Protein AF-A0A7H4GNF4-F1 (afdb_monomer)

Sequence (507 aa):
MTCSEDDFWGYYEFLALELPDNNLSGEVNEELVWLLLKHLPPREQLDLANNDIGGALHHFPILTGNVDLSGNRLAGPLPAFDPDIHPLIDQHLLLARNRFEGAVPESWKELRLRRLDLSDNLLDDGFLHAFHAVSDVDSGKSHLDLGGNRFSGELTSAIFIADLNPNDQGNVGGGLRICFNDFTVADDDVAEWIAGHHAGGPEFEQCLGRERADMTADISGSWFNPDFDGEGVALQLLDTGAPLLYSFSFDRQGRQQWLFEVGHGAPQSFQWERLMETRGDFGQGFRFDGDYPLMRGMTRMRFDRLDNDLLHVERNYYDMAACGPLEYADPDRPPTMPCPPPLYADRLDYDRLTELAGTSCDNQTGYQQYSGAWYNPEQPGEGFVVEVLEDDQALVYWFTYAADGSGYQAWMTGVGRIGHPPPIIGTPPPPPPDTPLEVETLWQPIGATYGPDFDPTDVERIDWGWLGIQFDDADSGHVYFESHLEDFGTGDFPIERLARPKLAECD

Solvent-accessible surface area (backbone atoms only — not comparable to full-atom values): 25469 Å² total; per-residue (Å²): 110,47,63,50,76,70,46,104,83,73,50,72,46,48,32,32,40,70,54,53,75,40,87,50,64,57,60,50,42,73,65,56,44,42,41,50,45,66,73,59,37,26,43,50,28,38,31,49,23,43,24,52,36,22,43,43,54,81,63,51,62,52,66,30,38,31,36,32,52,20,40,26,49,32,27,49,53,59,43,57,62,65,81,89,55,80,62,52,73,61,18,32,44,33,48,22,38,30,44,33,29,50,45,46,36,72,54,38,46,78,38,32,24,33,28,42,30,50,22,39,24,50,32,42,41,39,64,68,23,55,36,33,17,26,26,60,94,84,73,53,66,12,34,41,31,50,23,42,27,52,37,60,50,71,47,47,75,77,55,70,63,30,26,44,11,47,42,75,66,40,49,72,38,18,14,32,41,59,38,30,16,50,59,43,72,70,46,70,71,42,47,52,52,46,25,45,18,21,39,46,37,73,63,50,71,77,39,36,63,49,71,67,28,72,70,52,34,56,67,15,25,31,35,27,34,82,87,44,48,81,37,34,33,44,36,32,32,24,68,88,60,40,36,36,39,39,39,42,43,37,33,85,85,29,45,44,35,57,32,37,40,76,34,49,59,49,69,39,34,38,39,28,93,50,24,36,36,65,30,19,34,54,96,57,14,52,36,64,60,88,94,42,67,43,63,46,76,38,32,31,41,36,40,35,32,47,54,95,52,39,33,38,36,39,43,35,37,36,64,54,75,84,60,49,74,100,58,84,72,51,91,93,43,77,84,79,81,76,70,66,44,27,62,45,52,39,64,46,66,24,40,60,73,47,53,35,18,30,14,39,82,90,33,58,46,102,59,27,72,66,26,26,36,32,27,29,87,90,24,52,78,32,35,35,42,35,39,24,29,55,83,43,34,28,43,37,37,40,44,41,27,32,56,83,68,79,28,45,38,32,52,34,38,32,62,23,33,52,69,58,82,76,85,90,79,93,73,81,83,78,77,74,98,56,56,39,33,45,19,79,51,28,31,31,65,42,64,28,31,43,68,97,74,47,46,46,88,44,49,42,73,40,76,38,27,32,41,35,39,36,47,79,55,86,53,38,31,38,40,39,40,42,39,72,43,79,72,68,35,65,53,72,50,60,32,36,59,74,45,51,51,24,60,44,91,69,136

pLDDT: mean 86.98, std 13.29, range [40.47, 98.62]

Structure (mmCIF, N/CA/C/O backbone):
data_AF-A0A7H4GNF4-F1
#
_entry.id   AF-A0A7H4GNF4-F1
#
loop_
_atom_site.group_PDB
_atom_site.id
_atom_site.type_symbol
_atom_site.label_atom_id
_atom_site.label_alt_id
_atom_site.label_comp_id
_atom_site.label_asym_id
_atom_site.label_entity_id
_atom_site.label_seq_id
_atom_site.pdbx_PDB_ins_code
_atom_site.Cartn_x
_atom_site.Cartn_y
_atom_site.Cartn_z
_atom_site.occupancy
_atom_site.B_iso_or_equiv
_atom_site.auth_seq_id
_atom_site.auth_comp_id
_atom_site.auth_asym_id
_atom_site.auth_atom_id
_atom_site.pdbx_PDB_model_num
ATOM 1 N N . MET A 1 1 ? 11.924 14.467 18.966 1.00 69.69 1 MET A N 1
ATOM 2 C CA . MET A 1 1 ? 11.596 15.093 20.268 1.00 69.69 1 MET A CA 1
ATOM 3 C C . MET A 1 1 ? 11.639 16.596 20.093 1.00 69.69 1 MET A C 1
ATOM 5 O O . MET A 1 1 ? 12.708 17.125 19.804 1.00 69.69 1 MET A O 1
ATOM 9 N N . THR A 1 2 ? 10.497 17.258 20.240 1.00 69.12 2 THR A N 1
ATOM 10 C CA . THR A 1 2 ? 10.380 18.720 20.165 1.00 69.12 2 THR A CA 1
ATOM 11 C C . THR A 1 2 ? 9.770 19.265 21.458 1.00 69.12 2 THR A C 1
ATOM 13 O O . THR A 1 2 ? 8.915 18.626 22.077 1.00 69.12 2 THR A O 1
ATOM 16 N N . CYS A 1 3 ? 10.235 20.441 21.878 1.00 70.94 3 CYS A N 1
ATOM 17 C CA . CYS A 1 3 ? 9.699 21.182 23.019 1.00 70.94 3 CYS A CA 1
ATOM 18 C C . CYS A 1 3 ? 9.365 22.611 22.573 1.00 70.94 3 CYS A C 1
ATOM 20 O O . CYS A 1 3 ? 10.053 23.142 21.698 1.00 70.94 3 CYS A O 1
ATOM 22 N N . SER A 1 4 ? 8.345 23.234 23.166 1.00 67.50 4 SER A N 1
ATOM 23 C CA . SER A 1 4 ? 8.013 24.640 22.895 1.00 67.50 4 SER A CA 1
ATOM 24 C C . SER A 1 4 ? 9.061 25.598 23.481 1.00 67.50 4 SER A C 1
ATOM 26 O O . SER A 1 4 ? 9.772 25.247 24.426 1.00 67.50 4 SER A O 1
ATOM 28 N N . GLU A 1 5 ? 9.134 26.831 22.965 1.00 59.38 5 GLU A N 1
ATOM 29 C CA . GLU A 1 5 ? 9.760 27.935 23.710 1.00 59.38 5 GLU A CA 1
ATOM 30 C C . GLU A 1 5 ? 8.865 28.364 24.892 1.00 59.38 5 GLU A C 1
ATOM 32 O O . GLU A 1 5 ? 7.668 28.068 24.897 1.00 59.38 5 GLU A O 1
ATOM 37 N N . ASP A 1 6 ? 9.473 29.013 25.898 1.00 52.38 6 ASP A N 1
ATOM 38 C CA . ASP A 1 6 ? 8.875 29.424 27.181 1.00 52.38 6 ASP A CA 1
ATOM 39 C C . ASP A 1 6 ? 7.417 29.899 27.042 1.00 52.38 6 ASP A C 1
ATOM 41 O O . ASP A 1 6 ? 7.147 30.946 26.444 1.00 52.38 6 ASP A O 1
ATOM 45 N N . ASP A 1 7 ? 6.476 29.188 27.672 1.00 56.78 7 ASP A N 1
ATOM 46 C CA . ASP A 1 7 ? 5.172 29.787 27.963 1.00 56.78 7 ASP A CA 1
ATOM 47 C C . ASP A 1 7 ? 5.352 30.905 29.015 1.00 56.78 7 ASP A C 1
ATOM 49 O O . ASP A 1 7 ? 6.383 30.989 29.690 1.00 56.78 7 ASP A O 1
ATOM 53 N N . PHE A 1 8 ? 4.344 31.761 29.207 1.00 52.38 8 PHE A N 1
ATOM 54 C CA . PHE A 1 8 ? 4.334 32.924 30.116 1.00 52.38 8 PHE A CA 1
ATOM 55 C C . PHE A 1 8 ? 4.827 32.652 31.560 1.00 52.38 8 PHE A C 1
ATOM 57 O O . PHE A 1 8 ? 5.064 33.601 32.314 1.00 52.38 8 PHE A O 1
ATOM 64 N N . TRP A 1 9 ? 4.982 31.382 31.953 1.00 58.09 9 TRP A N 1
ATOM 65 C CA . TRP A 1 9 ? 5.413 30.904 33.268 1.00 58.09 9 TRP A CA 1
ATOM 66 C C . TRP A 1 9 ? 6.804 30.247 33.323 1.00 58.09 9 TRP A C 1
ATOM 68 O O . TRP A 1 9 ? 7.223 29.869 34.418 1.00 58.09 9 TRP A O 1
ATOM 78 N N . GLY A 1 10 ? 7.534 30.134 32.209 1.00 57.75 10 GLY A N 1
ATOM 79 C CA . GLY A 1 10 ? 8.907 29.611 32.204 1.00 57.75 10 GLY A CA 1
ATOM 80 C C . GLY A 1 10 ? 9.034 28.078 32.181 1.00 57.75 10 GLY A C 1
ATOM 81 O O . GLY A 1 10 ? 10.003 27.539 32.723 1.00 57.75 10 GLY A O 1
ATOM 82 N N . TYR A 1 11 ? 8.025 27.367 31.662 1.00 58.22 11 TYR A N 1
ATOM 83 C CA . TYR A 1 11 ? 8.032 25.906 31.529 1.00 58.22 11 TYR A CA 1
ATOM 84 C C . TYR A 1 11 ? 8.065 25.506 30.051 1.00 58.22 11 TYR A C 1
ATOM 86 O O . TYR A 1 11 ? 7.351 26.084 29.234 1.00 58.22 11 TYR A O 1
ATOM 94 N N . TYR A 1 12 ? 8.870 24.490 29.735 1.00 67.06 12 TYR A N 1
ATOM 95 C CA . TYR A 1 12 ? 8.906 23.849 28.422 1.00 67.06 12 TYR A CA 1
ATOM 96 C C . TYR A 1 12 ? 7.754 22.845 28.320 1.00 67.06 12 TYR A C 1
ATOM 98 O O . TYR A 1 12 ? 7.666 21.941 29.156 1.00 67.06 12 TYR A O 1
ATOM 106 N N . GLU A 1 13 ? 6.896 22.971 27.306 1.00 76.56 13 GLU A N 1
ATOM 107 C CA . GLU A 1 13 ? 5.921 21.929 26.976 1.00 76.56 13 GLU A CA 1
ATOM 108 C C . GLU A 1 13 ? 6.576 20.883 26.069 1.00 76.56 13 GLU A C 1
ATOM 110 O O . GLU A 1 13 ? 7.285 21.218 25.117 1.00 76.56 13 GLU A O 1
ATOM 115 N N . PHE A 1 14 ? 6.350 19.604 26.367 1.00 85.06 14 PHE A N 1
ATOM 116 C CA . PHE A 1 14 ? 6.736 18.508 25.486 1.00 85.06 14 PHE A CA 1
ATOM 117 C C . PHE A 1 14 ? 5.693 18.401 24.370 1.00 85.06 14 PHE A C 1
ATOM 119 O O . PHE A 1 14 ? 4.527 18.122 24.642 1.00 85.06 14 PHE A O 1
ATOM 126 N N . LEU A 1 15 ? 6.091 18.678 23.127 1.00 86.31 15 LEU A N 1
ATOM 127 C CA . LEU A 1 15 ? 5.153 18.790 22.007 1.00 86.31 15 LEU A CA 1
ATOM 128 C C . LEU A 1 15 ? 5.011 17.466 21.264 1.00 86.31 15 LEU A C 1
ATOM 130 O O . LEU A 1 15 ? 3.894 16.966 21.128 1.00 86.31 15 LEU A O 1
ATOM 134 N N . ALA A 1 16 ? 6.137 16.885 20.836 1.00 88.69 16 ALA A N 1
ATOM 135 C CA . ALA A 1 16 ? 6.130 15.682 20.015 1.00 88.69 16 ALA A CA 1
ATOM 136 C C . ALA A 1 16 ? 7.243 14.675 20.341 1.00 88.69 16 ALA A C 1
ATOM 138 O O . ALA A 1 16 ? 8.412 15.034 20.563 1.00 88.69 16 ALA A O 1
ATOM 139 N N . LEU A 1 17 ? 6.884 13.392 20.266 1.00 90.00 17 LEU A N 1
ATOM 140 C CA . LEU A 1 17 ? 7.793 12.257 20.131 1.00 90.00 17 LEU A CA 1
ATOM 141 C C . LEU A 1 17 ? 7.465 11.511 18.842 1.00 90.00 17 LEU A C 1
ATOM 143 O O . LEU A 1 17 ? 6.389 10.942 18.741 1.00 90.00 17 LEU A O 1
ATOM 147 N N . GLU A 1 18 ? 8.403 11.490 17.902 1.00 90.88 18 GLU A N 1
ATOM 148 C CA . GLU A 1 18 ? 8.256 10.814 16.612 1.00 90.88 18 GLU A CA 1
ATOM 149 C C . GLU A 1 18 ? 9.441 9.868 16.437 1.00 90.88 18 GLU A C 1
ATOM 151 O O . GLU A 1 18 ? 10.582 10.318 16.286 1.00 90.88 18 GLU A O 1
ATOM 156 N N . LEU A 1 19 ? 9.178 8.569 16.562 1.00 91.94 19 LEU A N 1
ATOM 157 C CA . LEU A 1 19 ? 10.134 7.486 16.331 1.00 91.94 19 LEU A CA 1
ATOM 158 C C . LEU A 1 19 ? 9.503 6.331 15.515 1.00 91.94 19 LEU A C 1
ATOM 160 O O . LEU A 1 19 ? 9.699 5.167 15.890 1.00 91.94 19 LEU A O 1
ATOM 164 N N . PRO A 1 20 ? 8.745 6.605 14.432 1.00 89.00 20 PRO A N 1
ATOM 165 C CA . PRO A 1 20 ? 8.184 5.545 13.600 1.00 89.00 20 PRO A CA 1
ATOM 166 C C . PRO A 1 20 ? 9.283 4.751 12.886 1.00 89.00 20 PRO A C 1
ATOM 168 O O . PRO A 1 20 ? 10.404 5.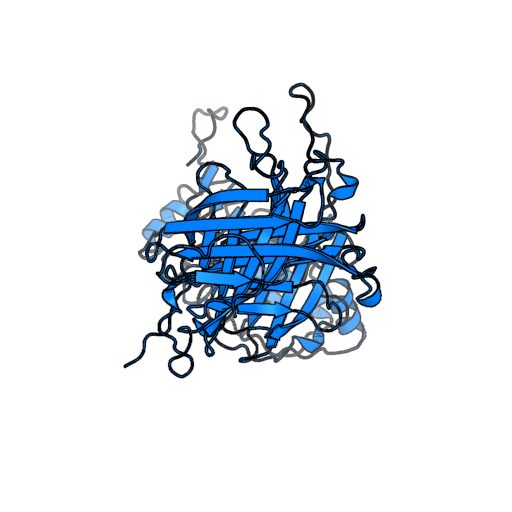244 12.737 1.00 89.00 20 PRO A O 1
ATOM 171 N N . ASP A 1 21 ? 8.969 3.531 12.451 1.00 86.06 21 ASP A N 1
ATOM 172 C CA . ASP A 1 21 ? 9.827 2.711 11.575 1.00 86.06 21 ASP A CA 1
ATOM 173 C C . ASP A 1 21 ? 11.227 2.455 12.153 1.00 86.06 21 ASP A C 1
ATOM 175 O O . ASP A 1 21 ? 12.260 2.517 11.481 1.00 86.06 21 ASP A O 1
ATOM 179 N N . ASN A 1 22 ? 11.264 2.188 13.455 1.00 88.19 22 ASN A N 1
ATOM 180 C CA . ASN A 1 22 ? 12.474 1.821 14.171 1.00 88.19 22 ASN A CA 1
ATOM 181 C C . ASN A 1 22 ? 12.363 0.382 14.690 1.00 88.19 22 ASN A C 1
ATOM 183 O O . ASN A 1 22 ? 11.324 -0.266 14.645 1.00 88.19 22 ASN A O 1
ATOM 187 N N . ASN A 1 23 ? 13.464 -0.134 15.231 1.00 89.38 23 ASN A N 1
ATOM 188 C CA . ASN A 1 23 ? 13.493 -1.461 15.845 1.00 89.38 23 ASN A CA 1
ATOM 189 C C . ASN A 1 23 ? 13.305 -1.383 17.374 1.00 89.38 23 ASN A C 1
ATOM 191 O O . ASN A 1 23 ? 13.966 -2.108 18.130 1.00 89.38 23 ASN A O 1
ATOM 195 N N . LEU A 1 24 ? 12.494 -0.428 17.859 1.00 92.00 24 LEU A N 1
ATOM 196 C CA . LEU A 1 24 ? 12.263 -0.257 19.295 1.00 92.00 24 LEU A CA 1
ATOM 197 C C . LEU A 1 24 ? 11.489 -1.461 19.817 1.00 92.00 24 LEU A C 1
ATOM 199 O O . LEU A 1 24 ? 10.435 -1.808 19.306 1.00 92.00 24 LEU A O 1
ATOM 203 N N . SER A 1 25 ? 12.003 -2.090 20.865 1.00 92.38 25 SER A N 1
ATOM 204 C CA . SER A 1 25 ? 11.408 -3.283 21.460 1.00 92.38 25 SER A CA 1
ATOM 205 C C . SER A 1 25 ? 11.364 -3.165 22.979 1.00 92.38 25 SER A C 1
ATOM 207 O O . SER A 1 25 ? 12.055 -2.344 23.583 1.00 92.38 25 SER A O 1
ATOM 209 N N . GLY A 1 26 ? 10.528 -3.988 23.605 1.00 89.69 26 GLY A N 1
ATOM 210 C CA . GLY A 1 26 ? 10.239 -3.932 25.035 1.00 89.69 26 GLY A CA 1
ATOM 211 C C . GLY A 1 26 ? 8.736 -3.908 25.272 1.00 89.69 26 GLY A C 1
ATOM 212 O O . GLY A 1 26 ? 7.964 -4.173 24.355 1.00 89.69 26 GLY A O 1
ATOM 213 N N . GLU A 1 27 ? 8.325 -3.601 26.498 1.00 86.25 27 GLU A N 1
ATOM 214 C CA . GLU A 1 27 ? 6.913 -3.515 26.867 1.00 86.25 27 GLU A CA 1
ATOM 215 C C . GLU A 1 27 ? 6.547 -2.093 27.292 1.00 86.25 27 GLU A C 1
ATOM 217 O O . GLU A 1 27 ? 7.319 -1.439 28.002 1.00 86.25 27 GLU A O 1
ATOM 222 N N . VAL A 1 28 ? 5.344 -1.639 26.926 1.00 77.50 28 VAL A N 1
ATOM 223 C CA . VAL A 1 28 ? 4.742 -0.432 27.510 1.00 77.50 28 VAL A CA 1
ATOM 224 C C . VAL A 1 28 ? 4.270 -0.762 28.928 1.00 77.50 28 VAL A C 1
ATOM 226 O O . VAL A 1 28 ? 3.094 -0.992 29.192 1.00 77.50 28 VAL A O 1
ATOM 229 N N . ASN A 1 29 ? 5.216 -0.861 29.859 1.00 74.75 29 ASN A N 1
ATOM 230 C CA . ASN A 1 29 ? 4.907 -1.144 31.256 1.00 74.75 29 ASN A CA 1
ATOM 231 C C . ASN A 1 29 ? 4.218 0.060 31.932 1.00 74.75 29 ASN A C 1
ATOM 233 O O . ASN A 1 29 ? 4.239 1.182 31.421 1.00 74.75 29 ASN A O 1
ATOM 237 N N . GLU A 1 30 ? 3.620 -0.155 33.108 1.00 73.44 30 GLU A N 1
ATOM 238 C CA . GLU A 1 30 ? 2.905 0.907 33.836 1.00 73.44 30 GLU A CA 1
ATOM 239 C C . GLU A 1 30 ? 3.757 2.164 34.084 1.00 73.44 30 GLU A C 1
ATOM 241 O O . GLU A 1 30 ? 3.215 3.266 34.111 1.00 73.44 30 GLU A O 1
ATOM 246 N N . GLU A 1 31 ? 5.076 2.024 34.244 1.00 77.75 31 GLU A N 1
ATOM 247 C CA . GLU A 1 31 ? 5.990 3.146 34.476 1.00 77.75 31 GLU A CA 1
ATOM 248 C C . GLU A 1 31 ? 6.153 4.016 33.222 1.00 77.75 31 GLU A C 1
ATOM 250 O O . GLU A 1 31 ? 6.030 5.240 33.300 1.00 77.75 31 GLU A O 1
ATOM 255 N N . LEU A 1 32 ? 6.365 3.393 32.059 1.00 74.62 32 LEU A N 1
ATOM 256 C CA . LEU A 1 32 ? 6.482 4.091 30.781 1.00 74.62 32 LEU A CA 1
ATOM 257 C C . LEU A 1 32 ? 5.147 4.721 30.373 1.00 74.62 32 LEU A C 1
ATOM 259 O O . LEU A 1 32 ? 5.123 5.877 29.954 1.00 74.62 32 LEU A O 1
ATOM 263 N N . VAL A 1 33 ? 4.038 3.997 30.571 1.00 74.69 33 VAL A N 1
ATOM 264 C CA . VAL A 1 33 ? 2.676 4.524 30.393 1.00 74.69 33 VAL A CA 1
ATOM 265 C C . VAL A 1 33 ? 2.452 5.743 31.283 1.00 74.69 33 VAL A C 1
ATOM 267 O O . VAL A 1 33 ? 1.976 6.776 30.820 1.00 74.69 33 VAL A O 1
ATOM 270 N N . TRP A 1 34 ? 2.796 5.650 32.567 1.00 75.19 34 TRP A N 1
ATOM 271 C CA . TRP A 1 34 ? 2.625 6.759 33.497 1.00 75.19 34 TRP A CA 1
ATOM 272 C C . TRP A 1 34 ? 3.456 7.972 33.076 1.00 75.19 34 TRP A C 1
ATOM 274 O O . TRP A 1 34 ? 2.965 9.100 33.123 1.00 75.19 34 TRP A O 1
ATOM 284 N N . LEU A 1 35 ? 4.693 7.758 32.628 1.00 79.31 35 LEU A N 1
ATOM 285 C CA . LEU A 1 35 ? 5.556 8.842 32.181 1.00 79.31 35 LEU A CA 1
ATOM 286 C C . LEU A 1 35 ? 5.004 9.515 30.917 1.00 79.31 35 LEU A C 1
ATOM 288 O O . LEU A 1 35 ? 4.806 10.728 30.926 1.00 79.31 35 LEU A O 1
ATOM 292 N N . LEU A 1 36 ? 4.735 8.730 29.869 1.00 76.88 36 LEU A N 1
ATOM 293 C CA . LEU A 1 36 ? 4.406 9.226 28.529 1.00 76.88 36 LEU A CA 1
ATOM 294 C C . LEU A 1 36 ? 2.933 9.576 28.326 1.00 76.88 36 LEU A C 1
ATOM 296 O O . LEU A 1 36 ? 2.641 10.345 27.425 1.00 76.88 36 LEU A O 1
ATOM 300 N N . LEU A 1 37 ? 2.002 9.030 29.111 1.00 77.50 37 LEU A N 1
ATOM 301 C CA . LEU A 1 37 ? 0.564 9.286 28.931 1.00 77.50 37 LEU A CA 1
ATOM 302 C C . LEU A 1 37 ? -0.060 10.085 30.083 1.00 77.50 37 LEU A C 1
ATOM 304 O O . LEU A 1 37 ? -1.193 10.545 29.959 1.00 77.50 37 LEU A O 1
ATOM 308 N N . LYS A 1 38 ? 0.651 10.264 31.209 1.00 76.56 38 LYS A N 1
ATOM 309 C CA . LYS A 1 38 ? 0.094 10.920 32.406 1.00 76.56 38 LYS A CA 1
ATOM 310 C C . LYS A 1 38 ? 0.960 12.030 32.993 1.00 76.56 38 LYS A C 1
ATOM 312 O O . LYS A 1 38 ? 0.415 13.061 33.377 1.00 76.56 38 LYS A O 1
ATOM 317 N N . HIS A 1 39 ? 2.270 11.831 33.131 1.00 79.75 39 HIS A N 1
ATOM 318 C CA . HIS A 1 39 ? 3.141 12.797 33.806 1.00 79.75 39 HIS A CA 1
ATOM 319 C C . HIS A 1 39 ? 3.700 13.860 32.863 1.00 79.75 39 HIS A C 1
ATOM 321 O O . HIS A 1 39 ? 3.659 15.043 33.193 1.00 79.75 39 HIS A O 1
ATOM 327 N N . LEU A 1 40 ? 4.217 13.431 31.711 1.00 80.44 40 LEU A N 1
ATOM 328 C CA . LEU A 1 40 ? 4.788 14.280 30.669 1.00 80.44 40 LEU A CA 1
ATOM 329 C C . LEU A 1 40 ? 4.266 13.823 29.298 1.00 80.44 40 LEU A C 1
ATOM 331 O O . LEU A 1 40 ? 5.059 13.352 28.480 1.00 80.44 40 LEU A O 1
ATOM 335 N N . PRO A 1 41 ? 2.947 13.895 29.044 1.00 82.75 41 PRO A N 1
ATOM 336 C CA . PRO A 1 41 ? 2.423 13.539 27.738 1.00 82.75 41 PRO A CA 1
ATOM 337 C C . PRO A 1 41 ? 2.884 14.537 26.672 1.00 82.75 41 PRO A C 1
ATOM 339 O O . PRO A 1 41 ? 2.836 15.744 26.930 1.00 82.75 41 PRO A O 1
ATOM 342 N N . PRO A 1 42 ? 3.324 14.071 25.485 1.00 85.31 42 PRO A N 1
ATOM 343 C CA . PRO A 1 42 ? 3.497 14.966 24.355 1.00 85.31 42 PRO A CA 1
ATOM 344 C C . PRO A 1 42 ? 2.122 15.518 23.988 1.00 85.31 42 PRO A C 1
ATOM 346 O O . PRO A 1 42 ? 1.158 14.765 23.847 1.00 85.31 42 PRO A O 1
ATOM 349 N N . ARG A 1 43 ? 2.001 16.837 23.898 1.00 86.94 43 ARG A N 1
ATOM 350 C CA . ARG A 1 43 ? 0.698 17.486 23.728 1.00 86.94 43 ARG A CA 1
ATOM 351 C C . ARG A 1 43 ? 0.134 17.311 22.319 1.00 86.94 43 ARG A C 1
ATOM 353 O O . ARG A 1 43 ? -1.076 17.167 22.155 1.00 86.94 43 ARG A O 1
ATOM 360 N N . GLU A 1 44 ? 1.001 17.333 21.313 1.00 87.19 44 GLU A N 1
ATOM 361 C CA . GLU A 1 44 ? 0.605 17.352 19.905 1.00 87.19 44 GLU A CA 1
ATOM 362 C C . GLU A 1 44 ? 0.706 15.963 19.278 1.00 87.19 44 GLU A C 1
ATOM 364 O O . GLU A 1 44 ? -0.280 15.493 18.720 1.00 87.19 44 GLU A O 1
ATOM 369 N N . GLN A 1 45 ? 1.856 15.292 19.405 1.00 88.69 45 GLN A N 1
ATOM 370 C CA . GLN A 1 45 ? 2.141 14.067 18.651 1.00 88.69 45 GLN A CA 1
ATOM 371 C C . GLN A 1 45 ? 2.887 13.016 19.486 1.00 88.69 45 GLN A C 1
ATOM 373 O O . GLN A 1 45 ? 3.967 13.265 20.023 1.00 88.69 45 GLN A O 1
ATOM 378 N N . LEU A 1 46 ? 2.345 11.804 19.529 1.00 91.75 46 LEU A N 1
ATOM 379 C CA . LEU A 1 46 ? 3.048 10.590 19.925 1.00 91.75 46 LEU A CA 1
ATOM 380 C C . LEU A 1 46 ? 2.997 9.616 18.754 1.00 91.75 46 LEU A C 1
ATOM 382 O O . LEU A 1 46 ? 1.962 9.008 18.516 1.00 91.75 46 LEU A O 1
ATOM 386 N N . ASP A 1 47 ? 4.106 9.472 18.045 1.00 91.75 47 ASP A N 1
ATOM 387 C CA . ASP A 1 47 ? 4.260 8.511 16.962 1.00 91.75 47 ASP A CA 1
ATOM 388 C C . ASP A 1 47 ? 5.354 7.499 17.315 1.00 91.75 47 ASP A C 1
ATOM 390 O O . ASP A 1 47 ? 6.543 7.828 17.395 1.00 91.75 47 ASP A O 1
ATOM 394 N N . LEU A 1 48 ? 4.916 6.269 17.575 1.00 93.25 48 LEU A N 1
ATOM 395 C CA . LEU A 1 48 ? 5.753 5.092 17.790 1.00 93.25 48 LEU A CA 1
ATOM 396 C C . LEU A 1 48 ? 5.362 3.970 16.814 1.00 93.25 48 LEU A C 1
ATOM 398 O O . LEU A 1 48 ? 5.554 2.790 17.128 1.00 93.25 48 LEU A O 1
ATOM 402 N N . ALA A 1 49 ? 4.779 4.318 15.666 1.00 91.75 49 ALA A N 1
ATOM 403 C CA . ALA A 1 49 ? 4.284 3.352 14.699 1.00 91.75 49 ALA A CA 1
ATOM 404 C C . ALA A 1 49 ? 5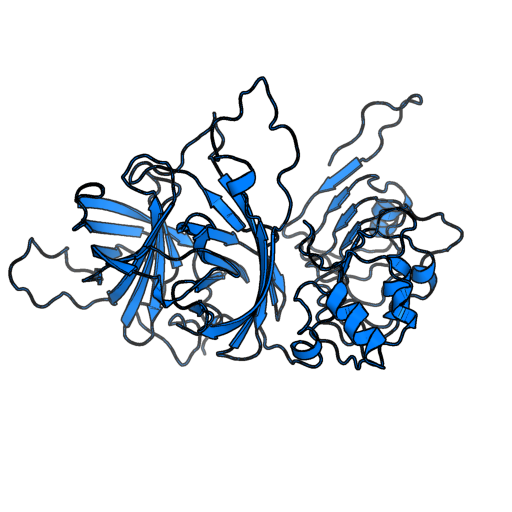.394 2.421 14.184 1.00 91.75 49 ALA A C 1
ATOM 406 O O . ALA A 1 49 ? 6.568 2.791 14.154 1.00 91.75 49 ALA A O 1
ATOM 407 N N . ASN A 1 50 ? 5.023 1.209 13.773 1.00 89.12 50 ASN A N 1
ATOM 408 C CA . ASN A 1 50 ? 5.902 0.252 13.090 1.00 89.12 50 ASN A CA 1
ATOM 409 C C . ASN A 1 50 ? 7.206 -0.011 13.862 1.00 89.12 50 ASN A C 1
ATOM 411 O O . ASN A 1 50 ? 8.317 0.184 13.371 1.00 89.12 50 ASN A O 1
ATOM 415 N N . ASN A 1 51 ? 7.039 -0.427 15.113 1.00 91.44 51 ASN A N 1
ATOM 416 C CA . ASN A 1 51 ? 8.106 -0.858 16.003 1.00 91.44 51 ASN A CA 1
ATOM 417 C C . ASN A 1 51 ? 7.768 -2.256 16.560 1.00 91.44 51 ASN A C 1
ATOM 419 O O . ASN A 1 51 ? 6.757 -2.876 16.244 1.00 91.44 51 ASN A O 1
ATOM 423 N N . ASP A 1 52 ? 8.615 -2.771 17.440 1.00 92.94 52 ASP A N 1
ATOM 424 C CA . ASP A 1 52 ? 8.480 -4.078 18.082 1.00 92.94 52 ASP A CA 1
ATOM 425 C C . ASP A 1 52 ? 7.911 -3.979 19.515 1.00 92.94 52 ASP A C 1
ATOM 427 O O . ASP A 1 52 ? 8.149 -4.850 20.368 1.00 92.94 52 ASP A O 1
ATOM 431 N N . ILE A 1 53 ? 7.176 -2.911 19.832 1.00 93.31 53 ILE A N 1
ATOM 432 C CA . ILE A 1 53 ? 6.730 -2.615 21.197 1.00 93.31 53 ILE A CA 1
ATOM 433 C C . ILE A 1 53 ? 5.567 -3.539 21.578 1.00 93.31 53 ILE A C 1
ATOM 435 O O . ILE A 1 53 ? 4.556 -3.609 20.888 1.00 93.31 53 ILE A O 1
ATOM 439 N N . GLY A 1 54 ? 5.711 -4.271 22.682 1.00 93.75 54 GLY A N 1
ATOM 440 C CA . GLY A 1 54 ? 4.707 -5.195 23.209 1.00 93.75 54 GLY A CA 1
ATOM 441 C C . GLY A 1 54 ? 4.079 -4.744 24.529 1.00 93.75 54 GLY A C 1
ATOM 442 O O . GLY A 1 54 ? 4.251 -3.612 24.983 1.00 93.75 54 GLY A O 1
ATOM 443 N N . GLY A 1 55 ? 3.372 -5.668 25.179 1.00 91.69 55 GLY A N 1
ATOM 444 C CA . GLY A 1 55 ? 2.678 -5.416 26.444 1.00 91.69 55 GLY A CA 1
ATOM 445 C C . GLY A 1 55 ? 1.281 -4.820 26.253 1.00 91.69 55 GLY A C 1
ATOM 446 O O . GLY A 1 55 ? 0.794 -4.702 25.130 1.00 91.69 55 GLY A O 1
ATOM 447 N N . ALA A 1 56 ? 0.618 -4.488 27.361 1.00 91.81 56 ALA A N 1
ATOM 448 C CA . ALA A 1 56 ? -0.743 -3.960 27.345 1.00 91.81 56 ALA A CA 1
ATOM 449 C C . ALA A 1 56 ? -0.769 -2.434 27.458 1.00 91.81 56 ALA A C 1
ATOM 451 O O . ALA A 1 56 ? -0.035 -1.834 28.245 1.00 91.81 56 ALA A O 1
ATOM 452 N N . LEU A 1 57 ? -1.676 -1.797 26.717 1.00 90.69 57 LEU A N 1
ATOM 453 C CA . LEU A 1 57 ? -1.922 -0.363 26.835 1.00 90.69 57 LEU A CA 1
ATOM 454 C C . LEU A 1 57 ? -2.809 -0.098 28.061 1.00 90.69 57 LEU A C 1
ATOM 456 O O . LEU A 1 57 ? -4.028 -0.048 27.967 1.00 90.69 57 LEU A O 1
ATOM 460 N N . HIS A 1 58 ? -2.200 0.045 29.239 1.00 86.06 58 HIS A N 1
ATOM 461 C CA . HIS A 1 58 ? -2.936 0.143 30.508 1.00 86.06 58 HIS A CA 1
ATOM 462 C C . HIS A 1 58 ? -3.692 1.466 30.730 1.00 86.06 58 HIS A C 1
ATOM 464 O O . HIS A 1 58 ? -4.539 1.529 31.619 1.00 86.06 58 HIS A O 1
ATOM 470 N N . HIS A 1 59 ? -3.378 2.528 29.982 1.00 86.56 59 HIS A N 1
ATOM 471 C CA . HIS A 1 59 ? -4.041 3.829 30.105 1.00 86.56 59 HIS A CA 1
ATOM 472 C C . HIS A 1 59 ? -4.363 4.404 28.730 1.00 86.56 59 HIS A C 1
ATOM 474 O O . HIS A 1 59 ? -3.551 4.321 27.810 1.00 86.56 59 HIS A O 1
ATOM 480 N N . PHE A 1 60 ? -5.533 5.029 28.618 1.00 86.19 60 PHE A N 1
ATOM 481 C CA . PHE A 1 60 ? -5.936 5.736 27.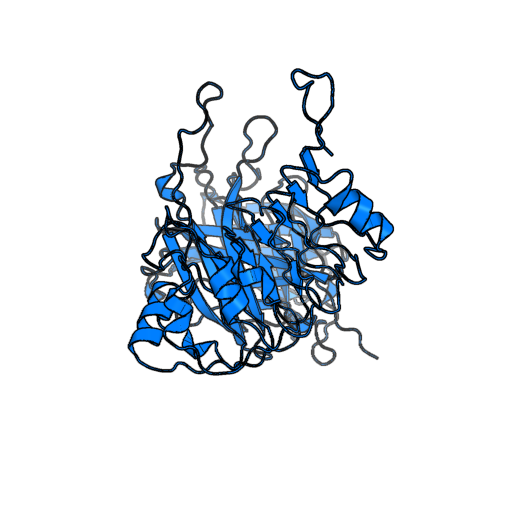411 1.00 86.19 60 PHE A CA 1
ATOM 482 C C . PHE A 1 60 ? -5.113 7.033 27.256 1.00 86.19 60 PHE A C 1
ATOM 484 O O . PHE A 1 60 ? -5.008 7.792 28.227 1.00 86.19 60 PHE A O 1
ATOM 491 N N . PRO A 1 61 ? -4.542 7.322 26.072 1.00 86.50 61 PRO A N 1
ATOM 492 C CA . PRO A 1 61 ? -3.689 8.487 25.829 1.00 86.50 61 PRO A CA 1
ATOM 493 C C . PRO A 1 61 ? -4.520 9.774 25.652 1.00 86.50 61 PRO A C 1
ATOM 495 O O . PRO A 1 61 ? -4.464 10.441 24.627 1.00 86.50 61 PRO A O 1
ATOM 498 N N . ILE A 1 62 ? -5.320 10.131 26.659 1.00 83.56 62 ILE A N 1
ATOM 499 C CA . ILE A 1 62 ? -6.374 11.159 26.572 1.00 83.56 62 ILE A CA 1
ATOM 500 C C . ILE A 1 62 ? -5.859 12.598 26.374 1.00 83.56 62 ILE A C 1
ATOM 502 O O . ILE A 1 62 ? -6.630 13.485 26.018 1.00 83.56 62 ILE A O 1
ATOM 506 N N . LEU A 1 63 ? -4.569 12.839 26.644 1.00 84.94 63 LEU A N 1
ATOM 507 C CA . LEU A 1 63 ? -3.949 14.172 26.703 1.00 84.94 63 LEU A CA 1
ATOM 508 C C . LEU A 1 63 ? -3.080 14.521 25.483 1.00 84.94 63 LEU A C 1
ATOM 510 O O . LEU A 1 63 ? -2.457 15.582 25.480 1.00 84.94 63 LEU A O 1
ATOM 514 N N . THR A 1 64 ? -3.029 13.657 24.469 1.00 88.06 64 THR A N 1
ATOM 515 C CA . THR A 1 64 ? -2.191 13.833 23.273 1.00 88.06 64 THR A CA 1
ATOM 516 C C . THR A 1 64 ? -3.064 13.948 22.028 1.00 88.06 64 THR A C 1
ATOM 518 O O . THR A 1 64 ? -3.903 13.083 21.799 1.00 88.06 64 THR A O 1
ATOM 521 N N . GLY A 1 65 ? -2.878 14.995 21.219 1.00 88.19 65 GLY A N 1
ATOM 522 C CA . GLY A 1 65 ? -3.721 15.265 20.045 1.00 88.19 65 GLY A CA 1
ATOM 523 C C . GLY A 1 65 ? -3.675 14.172 18.972 1.00 88.19 65 GLY A C 1
ATOM 524 O O . GLY A 1 65 ? -4.719 13.721 18.513 1.00 88.19 65 GLY A O 1
ATOM 525 N N . ASN A 1 66 ? -2.484 13.703 18.612 1.00 90.75 66 ASN A N 1
ATOM 526 C CA . ASN A 1 66 ? -2.287 12.641 17.631 1.00 90.75 66 ASN A CA 1
ATOM 527 C C . ASN A 1 66 ? -1.478 11.509 18.251 1.00 90.75 66 ASN A C 1
ATOM 529 O O . ASN A 1 66 ? -0.344 11.712 18.684 1.00 90.75 66 ASN A O 1
ATOM 533 N N . VAL A 1 67 ? -2.058 10.317 18.285 1.00 92.94 67 VAL A N 1
ATOM 534 C CA . VAL A 1 67 ? -1.422 9.123 18.830 1.00 92.94 67 VAL A CA 1
ATOM 535 C C . VAL A 1 67 ? -1.410 8.051 17.758 1.00 92.94 67 VAL A C 1
ATOM 537 O O . VAL A 1 67 ? -2.466 7.542 17.386 1.00 92.94 67 VAL A O 1
ATOM 540 N N . ASP A 1 68 ? -0.216 7.696 17.300 1.00 93.50 68 ASP A N 1
ATOM 541 C CA . ASP A 1 68 ? 0.016 6.566 16.413 1.00 93.50 68 ASP A CA 1
ATOM 542 C C . ASP A 1 68 ? 0.883 5.519 17.115 1.00 93.50 68 ASP A C 1
ATOM 544 O O . ASP A 1 68 ? 2.062 5.730 17.408 1.00 93.50 68 ASP A O 1
ATOM 548 N N . LEU A 1 69 ? 0.253 4.392 17.440 1.00 94.50 69 LEU A N 1
ATOM 549 C CA . LEU A 1 69 ? 0.895 3.197 17.987 1.00 94.50 69 LEU A CA 1
ATOM 550 C C . LEU A 1 69 ? 0.695 2.000 17.044 1.00 94.50 69 LEU A C 1
ATOM 552 O O . LEU A 1 69 ? 0.787 0.847 17.479 1.00 94.50 69 LEU A O 1
ATOM 556 N N . SER A 1 70 ? 0.365 2.252 15.775 1.00 93.56 70 SER A N 1
ATOM 557 C CA . SER A 1 70 ? 0.060 1.204 14.806 1.00 93.56 70 SER A CA 1
ATOM 558 C C . SER A 1 70 ? 1.276 0.325 14.497 1.00 93.56 70 SER A C 1
ATOM 560 O O . SER A 1 70 ? 2.417 0.713 14.742 1.00 93.56 70 SER A O 1
ATOM 562 N N . GLY A 1 71 ? 1.057 -0.894 14.000 1.00 91.44 71 GLY A N 1
ATOM 563 C CA . GLY A 1 71 ? 2.150 -1.774 13.566 1.00 91.44 71 GLY A CA 1
ATOM 564 C C . GLY A 1 71 ? 3.103 -2.170 14.696 1.00 91.44 71 GLY A C 1
ATOM 565 O O . GLY A 1 71 ? 4.315 -2.150 14.520 1.00 91.44 71 GLY A O 1
ATOM 566 N N . ASN A 1 72 ? 2.563 -2.488 15.870 1.00 93.88 72 ASN A N 1
ATOM 567 C CA . ASN A 1 72 ? 3.329 -2.923 17.035 1.00 93.88 72 ASN A CA 1
ATOM 568 C C . ASN A 1 72 ? 2.853 -4.311 17.505 1.00 93.88 72 ASN A C 1
ATOM 570 O O . ASN A 1 72 ? 2.074 -5.007 16.853 1.00 93.88 72 ASN A O 1
ATOM 574 N N . ARG A 1 73 ? 3.352 -4.764 18.657 1.00 94.75 73 ARG A N 1
ATOM 575 C CA . ARG A 1 73 ? 2.981 -6.041 19.290 1.00 94.75 73 ARG A CA 1
ATOM 576 C C . ARG A 1 73 ? 2.126 -5.831 20.542 1.00 94.75 73 ARG A C 1
ATOM 578 O O . ARG A 1 73 ? 2.124 -6.706 21.415 1.00 94.75 73 ARG A O 1
ATOM 585 N N . LEU A 1 74 ? 1.441 -4.688 20.658 1.00 95.00 74 LEU A N 1
ATOM 586 C CA . LEU A 1 74 ? 0.583 -4.375 21.803 1.00 95.00 74 LEU A CA 1
ATOM 587 C C . LEU A 1 74 ? -0.569 -5.375 21.866 1.00 95.00 74 LEU A C 1
ATOM 589 O O . LEU A 1 74 ? -1.119 -5.752 20.836 1.00 95.00 74 LEU A O 1
ATOM 593 N N . ALA A 1 75 ? -0.910 -5.836 23.065 1.00 96.00 75 ALA A N 1
ATOM 594 C CA . ALA A 1 75 ? -1.866 -6.921 23.259 1.00 96.00 75 ALA A CA 1
ATOM 595 C C . ALA A 1 75 ? -2.754 -6.710 24.490 1.00 96.00 75 ALA A C 1
ATOM 597 O O . ALA A 1 75 ? -2.484 -5.858 25.337 1.00 96.00 75 ALA A O 1
ATOM 598 N N . GLY A 1 76 ? -3.791 -7.538 24.619 1.00 96.00 76 GLY A N 1
ATOM 599 C CA . GLY A 1 76 ? -4.762 -7.451 25.708 1.00 96.00 76 GLY A CA 1
ATOM 600 C C . GLY A 1 76 ? -5.888 -6.452 25.414 1.00 96.00 76 GLY A C 1
ATOM 601 O O . GLY A 1 76 ? -6.043 -6.017 24.273 1.00 96.00 76 GLY A O 1
ATOM 602 N N . PRO A 1 77 ? -6.709 -6.097 26.415 1.00 97.06 77 PRO A N 1
ATOM 603 C CA . PRO A 1 77 ? -7.859 -5.227 26.204 1.00 97.06 77 PRO A CA 1
ATOM 604 C C . PRO A 1 77 ? -7.457 -3.768 25.978 1.00 97.06 77 PRO A C 1
ATOM 606 O O . PRO A 1 77 ? -6.479 -3.278 26.548 1.00 97.06 77 PRO A O 1
ATOM 609 N N . LEU A 1 78 ? -8.274 -3.049 25.208 1.00 97.00 78 LEU A N 1
ATOM 610 C CA . LEU A 1 78 ? -8.202 -1.592 25.108 1.00 97.00 78 LEU A CA 1
ATOM 611 C C . LEU A 1 78 ? -8.489 -0.940 26.480 1.00 97.00 78 LEU A C 1
ATOM 613 O O . LEU A 1 78 ? -9.388 -1.388 27.202 1.00 97.00 78 LEU A O 1
ATOM 617 N N . PRO A 1 79 ? -7.775 0.134 26.864 1.00 92.88 79 PRO A N 1
ATOM 618 C CA . PRO A 1 79 ? -7.984 0.785 28.151 1.00 92.88 79 PRO A CA 1
ATOM 619 C C . PRO A 1 79 ? -9.293 1.578 28.184 1.00 92.88 79 PRO A C 1
ATOM 621 O O . PRO A 1 79 ? -9.587 2.388 27.300 1.00 92.88 79 PRO A O 1
ATOM 624 N N . ALA A 1 80 ? -10.048 1.412 29.268 1.00 92.19 80 ALA A N 1
ATOM 625 C CA . ALA A 1 80 ? -11.081 2.372 29.640 1.00 92.19 80 ALA A CA 1
ATOM 626 C C . ALA A 1 80 ? -10.439 3.688 30.119 1.00 92.19 80 ALA A C 1
ATOM 628 O O . ALA A 1 80 ? -9.272 3.724 30.519 1.00 92.19 80 ALA A O 1
ATOM 629 N N . PHE A 1 81 ? -11.219 4.764 30.133 1.00 85.25 81 PHE A N 1
ATOM 630 C CA . PHE A 1 81 ? -10.830 6.024 30.763 1.00 85.25 81 PHE A CA 1
ATOM 631 C C . PHE A 1 81 ? -11.923 6.504 31.708 1.00 85.25 81 PHE A C 1
ATOM 633 O O . PHE A 1 81 ? -13.064 6.048 31.643 1.00 85.25 81 PHE A O 1
ATOM 640 N N . ASP A 1 82 ? -11.539 7.406 32.605 1.00 83.44 82 ASP A N 1
ATOM 641 C CA . ASP A 1 82 ? -12.462 8.084 33.504 1.00 83.44 82 ASP A CA 1
ATOM 642 C C . ASP A 1 82 ? -13.168 9.218 32.738 1.00 83.44 82 ASP A C 1
ATOM 644 O O . ASP A 1 82 ? -12.485 10.170 32.349 1.00 83.44 82 ASP A O 1
ATOM 648 N N . PRO A 1 83 ? -14.494 9.144 32.505 1.00 75.00 83 PRO A N 1
ATOM 649 C CA . PRO A 1 83 ? -15.235 10.177 31.781 1.00 75.00 83 PRO A CA 1
ATOM 650 C C . PRO A 1 83 ? -15.175 11.564 32.432 1.00 75.00 83 PRO A C 1
ATOM 652 O O . PRO A 1 83 ? -15.445 12.561 31.764 1.00 75.00 83 PRO A O 1
ATOM 655 N N . ASP A 1 84 ? -14.810 11.648 33.718 1.00 78.75 84 ASP A N 1
ATOM 656 C CA . ASP A 1 84 ? -14.616 12.923 34.414 1.00 78.75 84 ASP A CA 1
ATOM 657 C C . ASP A 1 84 ? -13.351 13.667 33.933 1.00 78.75 84 ASP A C 1
ATOM 659 O O . ASP A 1 84 ? -13.189 14.864 34.190 1.00 78.75 84 ASP A O 1
ATOM 663 N N . ILE A 1 85 ? -12.448 12.987 33.215 1.00 76.38 85 ILE A N 1
ATOM 664 C CA . ILE A 1 85 ? -11.323 13.609 32.516 1.00 76.38 85 ILE A CA 1
ATOM 665 C C . ILE A 1 85 ? -11.820 14.057 31.145 1.00 76.38 85 ILE A C 1
ATOM 667 O O . ILE A 1 85 ? -12.128 13.224 30.302 1.00 76.38 85 ILE A O 1
ATOM 671 N N . HIS A 1 86 ? -11.869 15.370 30.912 1.00 76.31 86 HIS A N 1
ATOM 672 C CA . HIS A 1 86 ? -12.285 15.927 29.624 1.00 76.31 86 HIS A CA 1
ATOM 673 C C . HIS A 1 86 ? -11.329 15.479 28.502 1.00 76.31 86 HIS A C 1
ATOM 675 O O . HIS A 1 86 ? -10.184 15.946 28.490 1.00 76.31 86 HIS A O 1
ATOM 681 N N . PRO A 1 87 ? -11.763 14.600 27.574 1.00 73.88 87 PRO A N 1
ATOM 682 C CA . PRO A 1 87 ? -10.930 14.196 26.454 1.00 73.88 87 PRO A CA 1
ATOM 683 C C . PRO A 1 87 ? -10.653 15.376 25.532 1.00 73.88 87 PRO A C 1
ATOM 685 O O . PRO A 1 87 ? -11.461 16.304 25.423 1.00 73.88 87 PRO A O 1
ATOM 688 N N . LEU A 1 88 ? -9.503 15.332 24.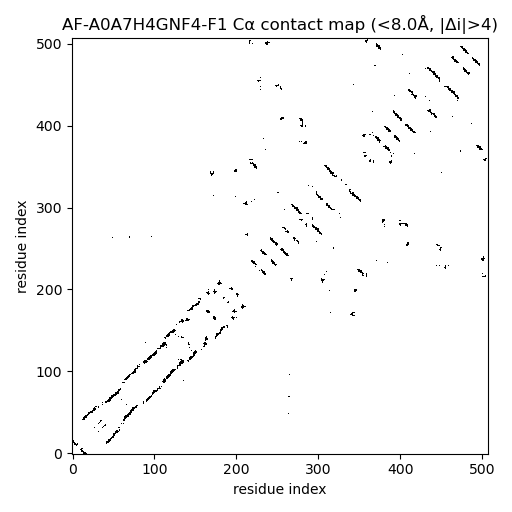859 1.00 77.06 88 LEU A N 1
ATOM 689 C CA . LEU A 1 88 ? -9.250 16.241 23.752 1.00 77.06 88 LEU A CA 1
ATOM 690 C C . LEU A 1 88 ? -10.300 16.007 22.661 1.00 77.06 88 LEU A C 1
ATOM 692 O O . LEU A 1 88 ? -10.581 14.872 22.275 1.00 77.06 88 LEU A O 1
ATOM 696 N N . ILE A 1 89 ? -10.880 17.103 22.183 1.00 73.88 89 ILE A N 1
ATOM 697 C CA . ILE A 1 89 ? -11.716 17.106 20.983 1.00 73.88 89 ILE A CA 1
ATOM 698 C C . ILE A 1 89 ? -10.776 16.983 19.778 1.00 73.88 89 ILE A C 1
ATOM 700 O O . ILE A 1 89 ? -9.642 17.462 19.835 1.00 73.88 89 ILE A O 1
ATOM 704 N N . ASP A 1 90 ? -11.242 16.333 18.713 1.00 76.62 90 ASP A N 1
ATOM 705 C CA . ASP A 1 90 ? -10.514 16.161 17.451 1.00 76.62 90 ASP A CA 1
ATOM 706 C C . ASP A 1 90 ? -9.238 15.308 17.537 1.00 76.62 90 ASP A C 1
ATOM 708 O O . ASP A 1 90 ? -8.374 15.375 16.664 1.00 76.62 90 ASP A O 1
ATOM 712 N N . GLN A 1 91 ? -9.113 14.463 18.563 1.00 86.56 91 GLN A N 1
ATOM 713 C CA . GLN A 1 91 ? -7.970 13.559 1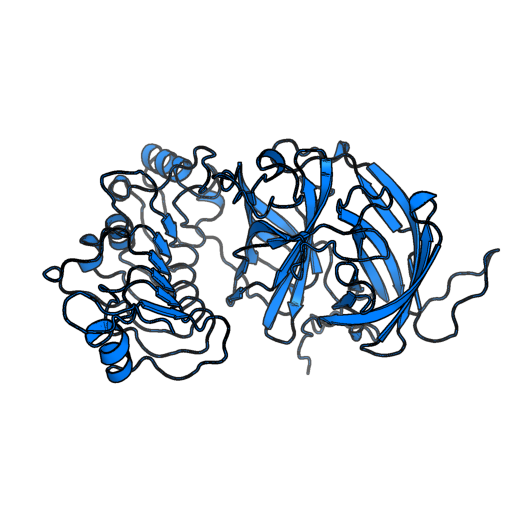8.688 1.00 86.56 91 GLN A CA 1
ATOM 714 C C . GLN A 1 91 ? -7.935 12.524 17.546 1.00 86.56 91 GLN A C 1
ATOM 716 O O . GLN A 1 91 ? -8.973 11.996 17.126 1.00 86.56 91 GLN A O 1
ATOM 721 N N . HIS A 1 92 ? -6.729 12.210 17.068 1.00 90.94 92 HIS A N 1
ATOM 722 C CA . HIS A 1 92 ? -6.453 11.087 16.172 1.00 90.94 92 HIS A CA 1
ATOM 723 C C . HIS A 1 92 ? -5.858 9.935 16.987 1.00 90.94 92 HIS A C 1
ATOM 725 O O . HIS A 1 92 ? -4.819 10.106 17.625 1.00 90.94 92 HIS A O 1
ATOM 731 N N . LEU A 1 93 ? -6.499 8.768 16.957 1.00 94.31 93 LEU A N 1
ATOM 732 C CA . LEU A 1 93 ? -6.042 7.567 17.650 1.00 94.31 93 LEU A CA 1
ATOM 733 C C . LEU A 1 93 ? -5.898 6.411 16.656 1.00 94.31 93 LEU A C 1
ATOM 735 O O . LEU A 1 93 ? -6.896 5.869 16.178 1.00 94.31 93 LEU A O 1
ATOM 739 N N . LEU A 1 94 ? -4.653 6.045 16.357 1.00 95.19 94 LEU A N 1
ATOM 740 C CA . LEU A 1 94 ? -4.294 4.991 15.412 1.00 95.19 94 LEU A CA 1
ATOM 741 C C . LEU A 1 94 ? -3.655 3.829 16.177 1.00 95.19 94 LEU A C 1
ATOM 743 O O . LEU A 1 94 ? -2.545 3.932 16.699 1.00 95.19 94 LEU A O 1
ATOM 747 N N . LEU A 1 95 ? -4.394 2.726 16.287 1.00 96.50 95 LEU A N 1
ATOM 748 C CA . LEU A 1 95 ? -4.009 1.506 17.007 1.00 96.50 95 LEU A CA 1
ATOM 749 C C . LEU A 1 95 ? -3.989 0.279 16.083 1.00 96.50 95 LEU A C 1
ATOM 751 O O . LEU A 1 95 ? -3.950 -0.860 16.561 1.00 96.50 95 LEU A O 1
ATOM 755 N N . ALA A 1 96 ? -4.018 0.510 14.770 1.00 94.75 96 ALA A N 1
ATOM 756 C CA . ALA A 1 96 ? -4.068 -0.523 13.747 1.00 94.75 96 ALA A CA 1
ATOM 757 C C . ALA A 1 96 ? -2.922 -1.536 13.858 1.00 94.75 96 ALA A C 1
ATOM 759 O O . ALA A 1 96 ? -1.845 -1.207 14.360 1.00 94.75 96 ALA A O 1
ATOM 760 N N . ARG A 1 97 ? -3.109 -2.749 13.328 1.00 93.94 97 ARG A N 1
ATOM 761 C CA . ARG A 1 97 ? -2.043 -3.764 13.209 1.00 93.94 97 ARG A CA 1
ATOM 762 C C . ARG A 1 97 ? -1.348 -4.034 14.554 1.00 93.94 97 ARG A C 1
ATOM 764 O O . ARG A 1 97 ? -0.128 -3.940 14.678 1.00 93.94 97 ARG A O 1
ATOM 771 N N . ASN A 1 98 ? -2.150 -4.332 15.571 1.00 95.44 98 ASN A N 1
ATOM 772 C CA . ASN A 1 98 ? -1.710 -4.765 16.898 1.00 95.44 98 ASN A CA 1
ATOM 773 C C . ASN A 1 98 ? -2.426 -6.086 17.251 1.00 95.44 98 ASN A C 1
ATOM 775 O O . ASN A 1 98 ? -2.919 -6.806 16.385 1.00 95.44 98 ASN A O 1
ATOM 779 N N . ARG A 1 99 ? -2.437 -6.474 18.527 1.00 96.50 99 ARG A N 1
ATOM 780 C CA . ARG A 1 99 ? -3.092 -7.690 19.035 1.00 96.50 99 ARG A CA 1
ATOM 781 C C . ARG A 1 99 ? -4.097 -7.359 20.138 1.00 96.50 99 ARG A C 1
ATOM 783 O O . ARG A 1 99 ? -4.242 -8.138 21.084 1.00 96.50 99 ARG A O 1
ATOM 790 N N . PHE A 1 100 ? -4.743 -6.193 20.064 1.00 97.94 100 PHE A N 1
ATOM 791 C CA . PHE A 1 100 ? -5.790 -5.833 21.019 1.00 97.94 100 PHE A CA 1
ATOM 792 C C . PHE A 1 100 ? -6.964 -6.805 20.898 1.00 97.94 100 PHE A C 1
ATOM 794 O O . PHE A 1 100 ? -7.369 -7.142 19.790 1.00 97.94 100 PHE A O 1
ATOM 801 N N . GLU A 1 101 ? -7.498 -7.267 22.024 1.00 98.12 101 GLU A N 1
ATOM 802 C CA . GLU A 1 101 ? -8.549 -8.290 22.078 1.00 98.12 101 GLU A CA 1
ATOM 803 C C . GLU A 1 101 ? -9.704 -7.890 23.005 1.00 98.12 101 GLU A C 1
ATOM 805 O O . GLU A 1 101 ? -9.568 -7.014 23.862 1.00 98.12 101 GLU A O 1
ATOM 810 N N . GLY A 1 102 ? -10.843 -8.565 22.852 1.00 98.31 102 GLY A N 1
ATOM 811 C CA . GLY A 1 102 ? -12.057 -8.281 23.610 1.00 98.31 102 GLY A CA 1
ATOM 812 C C . GLY A 1 102 ? -12.828 -7.075 23.070 1.00 98.31 102 GLY A C 1
ATOM 813 O O . GLY A 1 102 ? -12.755 -6.736 21.888 1.00 98.31 102 GLY A O 1
ATOM 814 N N . ALA A 1 103 ? -13.586 -6.424 23.953 1.00 98.38 103 ALA A N 1
ATOM 815 C CA . ALA A 1 103 ? -14.507 -5.365 23.566 1.00 98.38 103 ALA A CA 1
ATOM 816 C C . ALA A 1 103 ? -13.853 -3.976 23.513 1.00 98.38 103 ALA A C 1
ATOM 818 O O . ALA A 1 103 ? -13.035 -3.628 24.370 1.00 98.38 103 ALA A O 1
ATOM 819 N N . VAL A 1 104 ? -14.325 -3.122 22.601 1.00 98.38 104 VAL A N 1
ATOM 820 C CA . VAL A 1 104 ? -14.109 -1.670 22.717 1.00 98.38 104 VAL A CA 1
ATOM 821 C C . VAL A 1 104 ? -14.787 -1.177 24.013 1.00 98.38 104 VAL A C 1
ATOM 823 O O . VAL A 1 104 ? -15.971 -1.466 24.219 1.00 98.38 104 VAL A O 1
ATOM 826 N N . PRO A 1 105 ? -14.096 -0.456 24.920 1.00 97.44 105 PRO A N 1
ATOM 827 C CA . PRO A 1 105 ? -14.639 -0.108 26.234 1.00 97.44 105 PRO A CA 1
ATOM 828 C C . PRO A 1 105 ? -15.855 0.819 26.165 1.00 97.44 105 PRO A C 1
ATOM 830 O O . PRO A 1 105 ? -15.901 1.745 25.362 1.00 97.44 105 PRO A O 1
ATOM 833 N N . GLU A 1 106 ? -16.822 0.640 27.069 1.00 95.94 106 GLU A N 1
ATOM 834 C CA . GLU A 1 106 ? -18.036 1.473 27.100 1.00 95.94 106 GLU A CA 1
ATOM 835 C C . GLU A 1 106 ? -17.747 2.966 27.312 1.00 95.94 106 GLU A C 1
ATOM 837 O O . GLU A 1 106 ? -18.449 3.805 26.747 1.00 95.94 106 GLU A O 1
ATOM 842 N N . SER A 1 107 ? -16.695 3.313 28.063 1.00 93.44 107 SER A N 1
ATOM 843 C CA . SER A 1 107 ? -16.321 4.715 28.291 1.00 93.44 107 SER A CA 1
ATOM 844 C C . SER A 1 107 ? -16.010 5.461 26.987 1.00 93.44 107 SER A C 1
ATOM 846 O O . SER A 1 107 ? -16.156 6.676 26.938 1.00 93.44 107 SER A O 1
ATOM 848 N N . TRP A 1 108 ? -15.643 4.754 25.909 1.00 93.69 108 TRP A N 1
ATOM 849 C CA . TRP A 1 108 ? -15.333 5.351 24.607 1.00 93.69 108 TRP A CA 1
ATOM 850 C C . TRP A 1 108 ? -16.527 6.048 23.953 1.00 93.69 108 TRP A C 1
ATOM 852 O O . TRP A 1 108 ? -16.320 6.925 23.121 1.00 93.69 108 TRP A O 1
ATOM 862 N N . LYS A 1 109 ? -17.761 5.781 24.406 1.00 91.88 109 LYS A N 1
ATOM 863 C CA . LYS A 1 109 ? -18.950 6.541 23.982 1.00 91.88 109 LYS A CA 1
ATOM 864 C C . LYS A 1 109 ? -18.858 8.044 24.281 1.00 91.88 109 LYS A C 1
ATOM 866 O O . LYS A 1 109 ? -19.525 8.851 23.629 1.00 91.88 109 LYS A O 1
ATOM 871 N N . GLU A 1 110 ? -18.051 8.420 25.271 1.00 89.75 110 GLU A N 1
ATOM 872 C CA . GLU A 1 110 ? -17.860 9.810 25.695 1.00 89.75 110 GLU A CA 1
ATOM 873 C C . GLU A 1 110 ? -16.740 10.525 24.915 1.00 89.75 110 GLU A C 1
ATOM 875 O O . GLU A 1 110 ? -16.530 11.722 25.101 1.00 89.75 110 GLU A O 1
ATOM 880 N N . LEU A 1 111 ? -16.029 9.820 24.026 1.00 89.25 111 LEU A N 1
ATOM 881 C CA . LEU A 1 111 ? -15.001 10.413 23.169 1.00 89.25 111 LEU A CA 1
ATOM 882 C C . LEU A 1 111 ? -15.613 11.148 21.972 1.00 89.25 111 LEU A C 1
ATOM 884 O O . LEU A 1 111 ? -16.727 10.854 21.538 1.00 89.25 111 LEU A O 1
ATOM 888 N N . ARG A 1 112 ? -14.855 12.107 21.439 1.00 88.19 112 ARG A N 1
ATOM 889 C CA . ARG A 1 112 ? -15.179 12.903 20.246 1.00 88.19 112 ARG A CA 1
ATOM 890 C C . ARG A 1 112 ? -13.948 12.948 19.333 1.00 88.19 112 ARG A C 1
ATOM 892 O O . ARG A 1 112 ? -13.317 13.989 19.157 1.00 88.19 112 ARG A O 1
ATOM 899 N N . LEU A 1 113 ? -13.529 11.765 18.887 1.00 89.81 113 LEU A N 1
ATOM 900 C CA . LEU A 1 113 ? -12.345 11.550 18.059 1.00 89.81 113 LEU A CA 1
ATOM 901 C C . LEU A 1 113 ? -12.610 11.995 16.626 1.00 89.81 113 LEU A C 1
ATOM 903 O O . LEU A 1 113 ? -13.668 11.721 16.061 1.00 89.81 113 LEU A O 1
ATOM 907 N N . ARG A 1 114 ? -11.591 12.590 16.008 1.00 88.50 114 ARG A N 1
ATOM 908 C CA . ARG A 1 114 ? -11.607 12.892 14.579 1.00 88.50 114 ARG A CA 1
ATOM 909 C C . ARG A 1 114 ? -11.263 11.671 13.738 1.00 88.50 114 ARG A C 1
ATOM 911 O O . ARG A 1 114 ? -11.797 11.482 12.649 1.00 88.50 114 ARG A O 1
ATOM 918 N N . ARG A 1 115 ? -10.352 10.839 14.231 1.00 90.31 115 ARG A N 1
ATOM 919 C CA . ARG A 1 115 ? -9.959 9.603 13.562 1.00 90.31 115 ARG A CA 1
ATOM 920 C C . ARG A 1 115 ? -9.741 8.511 14.585 1.00 90.31 115 ARG A C 1
ATOM 922 O O . ARG A 1 115 ? -8.967 8.697 15.521 1.00 90.31 115 ARG A O 1
ATOM 929 N N . LEU A 1 116 ? -10.396 7.382 14.364 1.00 95.44 116 LEU A N 1
ATOM 930 C CA . LEU A 1 116 ? -10.183 6.156 15.108 1.00 95.44 116 LEU A CA 1
ATOM 931 C C . LEU A 1 116 ? -9.852 5.035 14.130 1.00 95.44 116 LEU A C 1
ATOM 933 O O . LEU A 1 116 ? -10.683 4.678 13.299 1.00 95.44 116 LEU A O 1
ATOM 937 N N . ASP A 1 117 ? -8.656 4.477 14.254 1.00 95.44 117 ASP A N 1
ATOM 938 C CA . ASP A 1 117 ? -8.242 3.304 13.493 1.00 95.44 117 ASP A CA 1
ATOM 939 C C . ASP A 1 117 ? -7.935 2.152 14.454 1.00 95.44 117 ASP A C 1
ATOM 941 O O . ASP A 1 117 ? -6.963 2.190 15.213 1.00 95.44 117 ASP A O 1
ATOM 945 N N . LEU A 1 118 ? -8.814 1.151 14.449 1.00 97.81 118 LEU A N 1
ATOM 946 C CA . LEU A 1 118 ? -8.699 -0.091 15.211 1.00 97.81 118 LEU A CA 1
ATOM 947 C C . LEU A 1 118 ? -8.456 -1.294 14.293 1.00 97.81 118 LEU A C 1
ATOM 949 O O . LEU A 1 118 ? -8.597 -2.436 14.740 1.00 97.81 118 LEU A O 1
ATOM 953 N N . SER A 1 119 ? -8.137 -1.064 13.019 1.00 94.94 119 SER A N 1
ATOM 954 C CA . SER A 1 119 ? -8.058 -2.123 12.020 1.00 94.94 119 SER A CA 1
ATOM 955 C C . SER A 1 119 ? -6.992 -3.173 12.344 1.00 94.94 119 SER A C 1
ATOM 957 O O . SER A 1 119 ? -6.022 -2.908 13.056 1.00 94.94 119 SER A O 1
ATOM 959 N N . ASP A 1 120 ? -7.175 -4.393 11.843 1.00 94.69 120 ASP A N 1
ATOM 960 C CA . ASP A 1 120 ? -6.220 -5.497 11.997 1.00 94.69 120 ASP A CA 1
ATOM 961 C C . ASP A 1 120 ? -5.822 -5.747 13.464 1.00 94.69 120 ASP A C 1
ATOM 963 O O . ASP A 1 120 ? -4.645 -5.769 13.831 1.00 94.69 120 ASP A O 1
ATOM 967 N N . ASN A 1 121 ? -6.838 -5.913 14.309 1.00 96.69 121 ASN A N 1
ATOM 968 C CA . ASN A 1 121 ? -6.728 -6.346 15.699 1.00 96.69 121 ASN A CA 1
ATOM 969 C C . ASN A 1 121 ? -7.594 -7.603 15.922 1.00 96.69 121 ASN A C 1
ATOM 971 O O . ASN A 1 121 ? -8.079 -8.236 14.986 1.00 96.69 121 ASN A O 1
ATOM 975 N N . LEU A 1 122 ? -7.760 -8.023 17.175 1.00 97.31 122 LEU A N 1
ATOM 976 C CA . LEU A 1 122 ? -8.538 -9.200 17.573 1.00 97.31 122 LEU A CA 1
ATOM 977 C C . LEU A 1 122 ? -9.810 -8.809 18.348 1.00 97.31 122 LEU A C 1
ATOM 979 O O . LEU A 1 122 ? -10.287 -9.598 19.167 1.00 97.31 122 LEU A O 1
ATOM 983 N N . LEU A 1 123 ? -10.331 -7.596 18.133 1.00 98.62 123 LEU A N 1
ATOM 984 C CA . LEU A 1 123 ? -11.508 -7.081 18.837 1.00 98.62 123 LEU A CA 1
ATOM 985 C C . LEU A 1 123 ? -12.770 -7.805 18.365 1.00 98.62 123 LEU A C 1
ATOM 987 O O . LEU A 1 123 ? -12.937 -8.033 17.169 1.00 98.62 123 LEU A O 1
ATOM 991 N N . ASP A 1 124 ? -13.653 -8.168 19.292 1.00 98.44 124 ASP A N 1
ATOM 992 C CA . ASP A 1 124 ? -14.805 -9.038 19.010 1.00 98.44 124 ASP A CA 1
ATOM 993 C C . ASP A 1 124 ? -16.164 -8.466 19.444 1.00 98.44 124 ASP A C 1
ATOM 995 O O . ASP A 1 124 ? -17.205 -8.968 19.018 1.00 98.44 124 ASP A O 1
ATOM 999 N N . ASP A 1 125 ? -16.180 -7.383 20.224 1.00 98.38 125 ASP A N 1
ATOM 1000 C CA . ASP A 1 125 ? -17.409 -6.768 20.738 1.00 98.38 125 ASP A CA 1
ATOM 1001 C C . ASP A 1 125 ? -17.250 -5.246 20.951 1.00 98.38 125 ASP A C 1
ATOM 1003 O O . ASP A 1 125 ? -16.160 -4.675 20.894 1.00 98.38 125 ASP A O 1
ATOM 1007 N N . GLY A 1 126 ? -18.346 -4.536 21.201 1.00 98.06 126 GLY A N 1
ATOM 1008 C CA . GLY A 1 126 ? -18.331 -3.103 21.486 1.00 98.06 126 GLY A CA 1
ATOM 1009 C C . GLY A 1 126 ? -18.165 -2.216 20.251 1.00 98.06 126 GLY A C 1
ATOM 1010 O O . GLY A 1 126 ? -17.882 -1.032 20.409 1.00 98.06 126 GLY A O 1
ATOM 1011 N N . PHE A 1 127 ? -18.390 -2.715 19.030 1.00 98.00 127 PHE A N 1
ATOM 1012 C CA . PHE A 1 127 ? -18.288 -1.896 17.809 1.00 98.00 127 PHE A CA 1
ATOM 1013 C C . PHE A 1 127 ? -19.137 -0.611 17.886 1.00 98.00 127 PHE A C 1
ATOM 1015 O O . PHE A 1 127 ? -18.683 0.451 17.469 1.00 98.00 127 PHE A O 1
ATOM 1022 N N . LEU A 1 128 ? -20.324 -0.651 18.512 1.00 97.56 128 LEU A N 1
ATOM 1023 C CA . LEU A 1 128 ? -21.138 0.552 18.738 1.00 97.56 128 LEU A CA 1
ATOM 1024 C C . LEU A 1 128 ? -20.417 1.606 19.589 1.00 97.56 128 LEU A C 1
ATOM 1026 O O . LEU A 1 128 ? -20.604 2.797 19.366 1.00 97.56 128 LEU A O 1
ATOM 1030 N N . HIS A 1 129 ? -19.576 1.202 20.545 1.00 96.94 129 HIS A N 1
ATOM 1031 C CA . HIS A 1 129 ? -18.777 2.136 21.342 1.00 96.94 129 HIS A CA 1
ATOM 1032 C C . HIS A 1 129 ? -17.769 2.886 20.466 1.00 96.94 129 HIS A C 1
ATOM 1034 O O . HIS A 1 129 ? -17.569 4.080 20.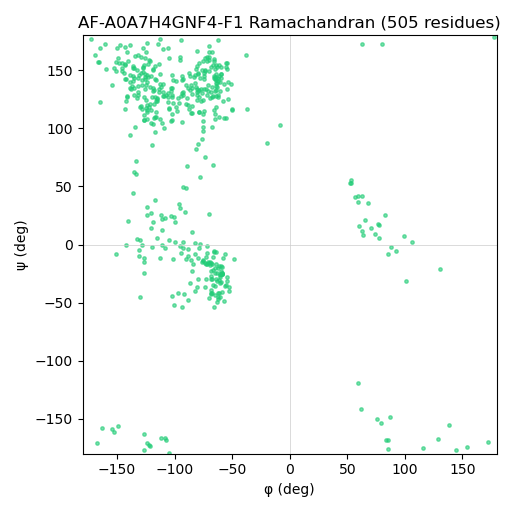674 1.00 96.94 129 HIS A O 1
ATOM 1040 N N . ALA A 1 130 ? -17.203 2.223 19.451 1.00 97.00 130 ALA A N 1
ATOM 1041 C CA . ALA A 1 130 ? -16.333 2.862 18.469 1.00 97.00 130 ALA A CA 1
ATOM 1042 C C . ALA A 1 130 ? -17.100 3.842 17.562 1.00 97.00 130 ALA A C 1
ATOM 1044 O O . ALA A 1 130 ? -16.629 4.957 17.362 1.00 97.00 130 ALA A O 1
ATOM 1045 N N . PHE A 1 131 ? -18.310 3.491 17.099 1.00 96.12 131 PHE A N 1
ATOM 1046 C CA . PHE A 1 131 ? -19.177 4.429 16.362 1.00 96.12 131 PHE A CA 1
ATOM 1047 C C . PHE A 1 131 ? -19.522 5.677 17.191 1.00 96.12 131 PHE A C 1
ATOM 1049 O O . PHE A 1 131 ? -19.489 6.792 16.678 1.00 96.12 131 PHE A O 1
ATOM 1056 N N . HIS A 1 132 ? -19.800 5.525 18.489 1.00 93.62 132 HIS A N 1
ATOM 1057 C CA . HIS A 1 132 ? -20.027 6.676 19.367 1.00 93.62 132 HIS A CA 1
ATOM 1058 C C . HIS A 1 132 ? -18.770 7.540 19.568 1.00 93.62 132 HIS A C 1
ATOM 1060 O O . HIS A 1 132 ? -18.887 8.764 19.673 1.00 93.62 132 HIS A O 1
ATOM 1066 N N . ALA A 1 133 ? -17.589 6.918 19.614 1.00 92.62 133 ALA A N 1
ATOM 1067 C CA . ALA A 1 133 ? -16.326 7.594 19.895 1.00 92.62 133 ALA A CA 1
ATOM 1068 C C . ALA A 1 133 ? -15.923 8.617 18.825 1.00 92.62 133 ALA A C 1
ATOM 1070 O O . ALA A 1 133 ? -15.183 9.543 19.135 1.00 92.62 133 ALA A O 1
ATOM 1071 N N . VAL A 1 134 ? -16.398 8.461 17.587 1.00 90.81 134 VAL A N 1
ATOM 1072 C CA . VAL A 1 134 ? -16.059 9.317 16.432 1.00 90.81 134 VAL A CA 1
ATOM 1073 C C . VAL A 1 134 ? -17.121 10.377 16.113 1.00 90.81 134 VAL A C 1
ATOM 1075 O O . VAL A 1 134 ? -17.182 10.904 15.003 1.00 90.81 134 VAL A O 1
ATOM 1078 N N . SER A 1 135 ? -17.989 10.694 17.075 1.00 74.75 135 SER A N 1
ATOM 1079 C CA . SER A 1 135 ? -18.992 11.747 16.909 1.00 74.75 135 SER A CA 1
ATOM 1080 C C . SER A 1 135 ? -18.351 13.134 17.049 1.00 74.75 135 SER A C 1
ATOM 1082 O O . SER A 1 135 ? -17.739 13.433 18.068 1.00 74.75 135 SER A O 1
ATOM 1084 N N . ASP A 1 136 ? -18.495 13.993 16.044 1.00 65.69 136 ASP A N 1
ATOM 1085 C CA . ASP A 1 136 ? -18.232 15.434 16.143 1.00 65.69 136 ASP A CA 1
ATOM 1086 C C . ASP A 1 136 ? -19.504 16.197 15.728 1.00 65.69 136 ASP A C 1
ATOM 1088 O O . ASP A 1 136 ? -20.390 15.646 15.082 1.00 65.69 136 ASP A O 1
ATOM 1092 N N . VAL A 1 137 ? -19.659 17.431 16.206 1.00 53.72 137 VAL A N 1
ATOM 1093 C CA . VAL A 1 137 ? -20.906 18.211 16.153 1.00 53.72 137 VAL A CA 1
ATOM 1094 C C . VAL A 1 137 ? -20.888 19.248 15.023 1.00 53.72 137 VAL A C 1
ATOM 1096 O O . VAL A 1 137 ? -21.940 19.795 14.696 1.00 53.72 137 VAL A O 1
ATOM 1099 N N . ASP A 1 138 ? -19.728 19.515 14.408 1.00 56.62 138 ASP A N 1
ATOM 1100 C CA . ASP A 1 138 ? -19.556 20.715 13.580 1.00 56.62 138 ASP A CA 1
ATOM 1101 C C . ASP A 1 138 ? -18.995 20.491 12.162 1.00 56.62 138 ASP A C 1
ATOM 1103 O O . ASP A 1 138 ? -18.863 21.478 11.427 1.00 56.62 138 ASP A O 1
ATOM 1107 N N . SER A 1 139 ? -18.672 19.263 11.706 1.00 59.50 139 SER A N 1
ATOM 1108 C CA . SER A 1 139 ? -18.017 19.158 10.387 1.00 59.50 139 SER A CA 1
ATOM 1109 C C . SER A 1 139 ? -18.174 17.920 9.490 1.00 59.50 139 SER A C 1
ATOM 1111 O O . SER A 1 139 ? -17.734 18.056 8.345 1.00 59.50 139 SER A O 1
ATOM 1113 N N . GLY A 1 140 ? -18.778 16.790 9.889 1.00 61.06 140 GLY A N 1
ATOM 1114 C CA . GLY A 1 140 ? -19.030 15.653 8.980 1.00 61.06 140 GLY A CA 1
ATOM 1115 C C . GLY A 1 140 ? -17.770 15.061 8.351 1.00 61.06 140 GLY A C 1
ATOM 1116 O O . GLY A 1 140 ? -17.723 14.851 7.145 1.00 61.06 140 GLY A O 1
ATOM 1117 N N . LYS A 1 141 ? -16.696 14.910 9.132 1.00 73.69 141 LYS A N 1
ATOM 1118 C CA . LYS A 1 141 ? -15.339 14.630 8.621 1.00 73.69 141 LYS A CA 1
ATOM 1119 C C . LYS A 1 141 ? -14.560 13.628 9.481 1.00 73.69 141 LYS A C 1
ATOM 1121 O O . LYS A 1 141 ? -13.328 13.605 9.418 1.00 73.69 141 LYS A O 1
ATOM 1126 N N . SER A 1 142 ? -15.246 12.831 10.297 1.00 88.06 142 SER A N 1
ATOM 1127 C CA . SER A 1 142 ? -14.582 11.805 11.097 1.00 88.06 142 SER A CA 1
ATOM 1128 C C . SER A 1 142 ? -14.295 10.541 10.287 1.00 88.06 142 SER A C 1
ATOM 1130 O O . SER A 1 142 ? -15.016 10.208 9.342 1.00 88.06 142 SER A O 1
ATOM 1132 N N . HIS A 1 143 ? -13.236 9.830 10.673 1.00 90.31 143 HIS A N 1
ATOM 1133 C CA . HIS A 1 143 ? -12.837 8.549 10.088 1.00 90.31 143 HIS A CA 1
ATOM 1134 C C . HIS A 1 143 ? -12.873 7.445 11.143 1.00 90.31 143 HIS A C 1
ATOM 1136 O O . HIS A 1 143 ? -12.314 7.604 12.228 1.00 90.31 143 HIS A O 1
ATOM 1142 N N . LEU A 1 144 ? -13.489 6.321 10.797 1.00 95.25 144 LEU A N 1
ATOM 1143 C CA . LEU A 1 144 ? -13.571 5.114 11.598 1.00 95.25 144 LEU A CA 1
ATOM 1144 C C . LEU A 1 144 ? -13.149 3.909 10.764 1.00 95.25 144 LEU A C 1
ATOM 1146 O O . LEU A 1 144 ? -13.801 3.565 9.776 1.00 95.25 144 LEU A O 1
ATOM 1150 N N . ASP A 1 145 ? -12.091 3.250 11.211 1.00 94.88 145 ASP A N 1
ATOM 1151 C CA . ASP A 1 145 ? -11.612 2.007 10.630 1.00 94.88 145 ASP A CA 1
ATOM 1152 C C . ASP A 1 145 ? -11.714 0.870 11.649 1.00 94.88 145 ASP A C 1
ATOM 1154 O O . ASP A 1 145 ? -11.073 0.887 12.702 1.00 94.88 145 ASP A O 1
ATOM 1158 N N . LEU A 1 146 ? -12.575 -0.099 11.349 1.00 97.50 146 LEU A N 1
ATOM 1159 C CA . LEU A 1 146 ? -12.785 -1.319 12.128 1.00 97.50 146 LEU A CA 1
ATOM 1160 C C . LEU A 1 146 ? -12.370 -2.567 11.340 1.00 97.50 146 LEU A C 1
ATOM 1162 O O . LEU A 1 146 ? -12.626 -3.683 11.800 1.00 97.50 146 LEU A O 1
ATOM 1166 N N . GLY A 1 147 ? -11.778 -2.404 10.152 1.00 94.75 147 GLY A N 1
ATOM 1167 C CA . GLY A 1 147 ? -11.521 -3.504 9.230 1.00 94.75 147 GLY A CA 1
ATOM 1168 C C . GLY A 1 147 ? -10.629 -4.596 9.826 1.00 94.75 147 GLY A C 1
ATOM 1169 O O . GLY A 1 147 ? -9.752 -4.314 10.635 1.00 94.75 147 GLY A O 1
ATOM 1170 N N . GLY A 1 148 ? -10.839 -5.857 9.453 1.00 94.38 148 GLY A N 1
ATOM 1171 C CA . GLY A 1 148 ? -9.930 -6.942 9.843 1.00 94.38 148 GLY A CA 1
ATOM 1172 C C . GLY A 1 148 ? -9.925 -7.267 11.337 1.00 94.38 148 GLY A C 1
ATOM 1173 O O . GLY A 1 148 ? -8.873 -7.587 11.886 1.00 94.38 148 GLY A O 1
ATOM 1174 N N . ASN A 1 149 ? -11.080 -7.164 11.993 1.00 97.12 149 ASN A N 1
ATOM 1175 C CA . ASN A 1 149 ? -11.285 -7.577 13.380 1.00 97.12 149 ASN A CA 1
ATOM 1176 C C . ASN A 1 149 ? -12.143 -8.856 13.435 1.00 97.12 149 ASN A C 1
ATOM 1178 O O . ASN A 1 149 ? -12.321 -9.562 12.446 1.00 97.12 149 ASN A O 1
ATOM 1182 N N . ARG A 1 150 ? -12.651 -9.197 14.620 1.00 97.19 150 ARG A N 1
ATOM 1183 C CA . ARG A 1 150 ? -13.568 -10.321 14.855 1.00 97.19 150 ARG A CA 1
ATOM 1184 C C . ARG A 1 150 ? -14.965 -9.835 15.231 1.00 97.19 150 ARG A C 1
ATOM 1186 O O . ARG A 1 150 ? -15.711 -10.568 15.884 1.00 97.19 150 ARG A O 1
ATOM 1193 N N . PHE A 1 151 ? -15.313 -8.598 14.873 1.00 98.50 151 PHE A N 1
ATOM 1194 C CA . PHE A 1 151 ? -16.635 -8.080 15.178 1.00 98.50 151 PHE A CA 1
ATOM 1195 C C . PHE A 1 151 ? -17.692 -8.894 14.439 1.00 98.50 151 PHE A C 1
ATOM 1197 O O . 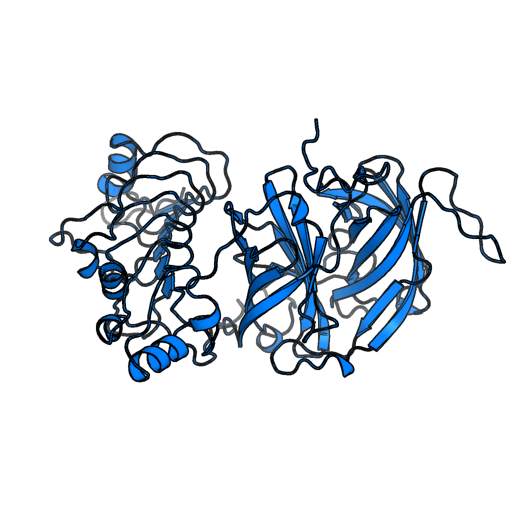PHE A 1 151 ? -17.514 -9.292 13.287 1.00 98.50 151 PHE A O 1
ATOM 1204 N N . SER A 1 152 ? -18.804 -9.126 15.124 1.00 97.62 152 SER A N 1
ATOM 1205 C CA . SER A 1 152 ? -19.965 -9.810 14.574 1.00 97.62 152 SER A CA 1
ATOM 1206 C C . SER A 1 152 ? -21.250 -9.161 15.074 1.00 97.62 152 SER A C 1
ATOM 1208 O O . SER A 1 152 ? -21.245 -8.373 16.024 1.00 97.62 152 SER A O 1
ATOM 1210 N N . GLY A 1 153 ? -22.364 -9.495 14.428 1.00 96.69 153 GLY A N 1
ATOM 1211 C CA . GLY A 1 153 ? -23.689 -9.006 14.797 1.00 96.69 153 GLY A CA 1
ATOM 1212 C C . GLY A 1 153 ? -24.325 -8.128 13.727 1.00 96.69 153 GLY A C 1
ATOM 1213 O O . GLY A 1 153 ? -23.824 -7.992 12.613 1.00 96.69 153 GLY A O 1
ATOM 1214 N N . GLU A 1 154 ? -25.485 -7.574 14.059 1.00 97.81 154 GLU A N 1
ATOM 1215 C CA . GLU A 1 154 ? -26.302 -6.797 13.128 1.00 97.81 154 GLU A CA 1
ATOM 1216 C C . GLU A 1 154 ? -26.030 -5.295 13.289 1.00 97.81 154 GLU A C 1
ATOM 1218 O O . GLU A 1 154 ? -26.202 -4.719 14.369 1.00 97.81 154 GLU A O 1
ATOM 1223 N N . LEU A 1 155 ? -25.607 -4.655 12.200 1.00 98.25 155 LEU A N 1
ATOM 1224 C CA . LEU A 1 155 ? -25.523 -3.209 12.066 1.00 98.25 155 LEU A CA 1
ATOM 1225 C C . LEU A 1 155 ? -26.943 -2.667 11.885 1.00 98.25 155 LEU A C 1
ATOM 1227 O O . LEU A 1 155 ? -27.615 -2.956 10.898 1.00 98.25 155 LEU A O 1
ATOM 1231 N N . THR A 1 156 ? -27.394 -1.886 12.863 1.00 98.38 156 THR A N 1
ATOM 1232 C CA . THR A 1 156 ? -28.718 -1.247 12.884 1.00 98.38 156 THR A CA 1
ATOM 1233 C C . THR A 1 156 ? -28.570 0.267 12.764 1.00 98.38 156 THR A C 1
ATOM 1235 O O . THR A 1 156 ? -27.462 0.799 12.852 1.00 98.38 156 THR A O 1
ATOM 1238 N N . SER A 1 157 ? -29.687 0.996 12.694 1.00 97.62 157 SER A N 1
ATOM 1239 C CA . SER A 1 157 ? -29.706 2.467 12.695 1.00 97.62 157 SER A CA 1
ATOM 1240 C C . SER A 1 157 ? -29.013 3.119 13.909 1.00 97.62 157 SER A C 1
ATOM 1242 O O . SER A 1 157 ? -28.843 4.334 13.940 1.00 97.62 157 SER A O 1
ATOM 1244 N N . ALA A 1 158 ? -28.615 2.346 14.928 1.00 96.31 158 ALA A N 1
ATOM 1245 C CA . ALA A 1 158 ? -27.792 2.826 16.037 1.00 96.31 158 ALA A CA 1
ATOM 1246 C C . ALA A 1 158 ? -26.435 3.399 15.583 1.00 96.31 158 ALA A C 1
ATOM 1248 O O . ALA A 1 158 ? -25.888 4.255 16.275 1.00 96.31 158 ALA A O 1
ATOM 1249 N N . ILE A 1 159 ? -25.907 2.975 14.427 1.00 95.94 159 ILE A N 1
ATOM 1250 C CA . ILE A 1 159 ? -24.627 3.477 13.900 1.00 95.94 159 ILE A CA 1
ATOM 1251 C C . ILE A 1 159 ? -24.716 4.900 13.336 1.00 95.94 159 ILE A C 1
ATOM 1253 O O . ILE A 1 159 ? -23.692 5.567 13.226 1.00 95.94 159 ILE A O 1
ATOM 1257 N N . PHE A 1 160 ? -25.926 5.409 13.065 1.00 93.69 160 PHE A N 1
ATOM 1258 C CA . PHE A 1 160 ? -26.144 6.761 12.523 1.00 93.69 160 PHE A CA 1
ATOM 1259 C C . PHE A 1 160 ? -25.725 7.875 13.492 1.00 93.69 160 PHE A C 1
ATOM 1261 O O . PHE A 1 160 ? -25.773 9.052 13.149 1.00 93.69 160 PHE A O 1
ATOM 1268 N N . ILE A 1 161 ? -25.350 7.515 14.722 1.00 90.06 161 ILE A N 1
ATOM 1269 C CA . ILE A 1 161 ? -24.790 8.437 15.707 1.00 90.06 161 ILE A CA 1
ATOM 1270 C C . ILE A 1 161 ? -23.389 8.939 15.329 1.00 90.06 161 ILE A C 1
ATOM 1272 O O . ILE A 1 161 ? -22.965 9.976 15.836 1.00 90.06 161 ILE A O 1
ATOM 1276 N N . ALA A 1 162 ? -22.665 8.200 14.485 1.00 90.69 162 ALA A N 1
ATOM 1277 C CA . ALA A 1 162 ? -21.334 8.577 14.040 1.00 90.69 162 ALA A CA 1
ATOM 1278 C C . ALA A 1 162 ? -21.419 9.650 12.944 1.00 90.69 162 ALA A C 1
ATOM 1280 O O . ALA A 1 162 ? -22.083 9.447 11.929 1.00 90.69 162 ALA A O 1
ATOM 1281 N N . ASP A 1 163 ? -20.716 10.769 13.130 1.00 87.88 163 ASP A N 1
ATOM 1282 C CA . ASP A 1 163 ? -20.620 11.850 12.137 1.00 87.88 163 ASP A CA 1
ATOM 1283 C C . ASP A 1 163 ? -19.440 11.590 11.185 1.00 87.88 163 ASP A C 1
ATOM 1285 O O . ASP A 1 163 ? -18.388 12.234 11.244 1.00 87.88 163 ASP A O 1
ATOM 1289 N N . LEU A 1 164 ? -19.575 10.544 10.368 1.00 89.62 164 LEU A N 1
ATOM 1290 C CA . LEU A 1 164 ? -18.516 10.090 9.468 1.00 89.62 164 LEU A CA 1
ATOM 1291 C C . LEU A 1 164 ? -18.455 10.931 8.198 1.00 89.62 164 LEU A C 1
ATOM 1293 O O . LEU A 1 164 ? -19.456 11.474 7.738 1.00 89.62 164 LEU A O 1
ATOM 1297 N N . ASN A 1 165 ? -17.269 10.989 7.595 1.00 86.69 165 ASN A N 1
ATOM 1298 C CA . ASN A 1 165 ? -17.117 11.636 6.301 1.00 86.69 165 ASN A CA 1
ATOM 1299 C C . ASN A 1 165 ? -17.957 10.917 5.225 1.00 86.69 165 ASN A C 1
ATOM 1301 O O . ASN A 1 165 ? -17.833 9.693 5.086 1.00 86.69 165 ASN A O 1
ATOM 1305 N N . PRO A 1 166 ? -18.788 11.635 4.449 1.00 85.62 166 PRO A N 1
ATOM 1306 C CA . PRO A 1 166 ? -19.521 11.028 3.353 1.00 85.62 166 PRO A CA 1
ATOM 1307 C C . PRO A 1 166 ? -18.568 10.560 2.248 1.00 85.62 166 PRO A C 1
ATOM 1309 O O . PRO A 1 166 ? -17.469 11.077 2.047 1.00 85.62 166 PRO A O 1
ATOM 1312 N N . ASN A 1 167 ? -19.026 9.571 1.498 1.00 79.38 167 ASN A N 1
ATOM 1313 C CA . ASN A 1 167 ? -18.405 9.044 0.298 1.00 79.38 167 ASN A CA 1
ATOM 1314 C C . ASN A 1 167 ? -18.912 9.803 -0.945 1.00 79.38 167 ASN A C 1
ATOM 1316 O O . ASN A 1 167 ? -19.372 9.222 -1.926 1.00 79.38 167 ASN A O 1
ATOM 1320 N N . ASP A 1 168 ? -18.901 11.133 -0.881 1.00 66.12 168 ASP A N 1
ATOM 1321 C CA . ASP A 1 168 ? -19.489 12.031 -1.880 1.00 66.12 168 ASP A CA 1
ATOM 1322 C C . ASP A 1 168 ? -18.473 12.521 -2.924 1.00 66.12 168 ASP A C 1
ATOM 1324 O O . ASP A 1 168 ? -18.593 13.630 -3.443 1.00 66.12 168 ASP A O 1
ATOM 1328 N N . GLN A 1 169 ? -17.472 11.687 -3.247 1.00 56.69 169 GLN A N 1
ATOM 1329 C CA . GLN A 1 169 ? -16.316 12.056 -4.089 1.00 56.69 169 GLN A CA 1
ATOM 1330 C C . GLN A 1 169 ? -15.497 13.218 -3.489 1.00 56.69 169 GLN A C 1
ATOM 1332 O O . GLN A 1 169 ? -14.714 13.872 -4.179 1.00 56.69 169 GLN A O 1
ATOM 1337 N N . GLY A 1 170 ? -15.704 13.503 -2.201 1.00 52.72 170 GLY A N 1
ATOM 1338 C CA . GLY A 1 170 ? -14.951 14.484 -1.455 1.00 52.72 170 GLY A CA 1
ATOM 1339 C C . GLY A 1 170 ? -13.530 14.021 -1.175 1.00 52.72 170 GLY A C 1
ATOM 1340 O O . GLY A 1 170 ? -13.189 12.838 -1.151 1.00 52.72 170 GLY A O 1
ATOM 1341 N N . ASN A 1 171 ? -12.710 15.011 -0.862 1.00 53.62 171 ASN A N 1
ATOM 1342 C CA . ASN A 1 171 ? -11.277 14.889 -0.761 1.00 53.62 171 ASN A CA 1
ATOM 1343 C C . ASN A 1 171 ? -10.745 14.081 0.437 1.00 53.62 171 ASN A C 1
ATOM 1345 O O . ASN A 1 171 ? -9.666 14.352 0.950 1.00 53.62 171 ASN A O 1
ATOM 1349 N N . VAL A 1 172 ? -11.491 13.146 0.991 1.00 55.34 172 VAL A N 1
ATOM 1350 C CA . VAL A 1 172 ? -11.081 12.385 2.180 1.00 55.34 172 VAL A CA 1
ATOM 1351 C C . VAL A 1 172 ? -11.516 10.924 2.105 1.00 55.34 172 VAL A C 1
ATOM 1353 O O . VAL A 1 172 ? -11.175 10.169 3.017 1.00 55.34 172 VAL A O 1
ATOM 1356 N N . GLY A 1 173 ? -12.196 10.532 1.014 1.00 68.44 173 GLY A N 1
ATOM 1357 C CA . GLY A 1 173 ? -12.835 9.226 0.855 1.00 68.44 173 GLY A CA 1
ATOM 1358 C C . GLY A 1 173 ? -13.953 9.001 1.876 1.00 68.44 173 GLY A C 1
ATOM 1359 O O . GLY A 1 173 ? -14.135 9.793 2.801 1.00 68.44 173 GLY A O 1
ATOM 1360 N N . GLY A 1 174 ? -14.704 7.911 1.736 1.00 81.62 174 GLY A N 1
ATOM 1361 C CA . GLY A 1 174 ? -15.657 7.516 2.770 1.00 81.62 174 GLY A CA 1
ATOM 1362 C C . GLY A 1 174 ? -14.988 7.383 4.148 1.00 81.62 174 GLY A C 1
ATOM 1363 O O . GLY A 1 174 ? -13.910 6.802 4.281 1.00 81.62 174 GLY A O 1
ATOM 1364 N N . GLY A 1 175 ? -15.623 7.941 5.178 1.00 88.75 175 GLY A N 1
ATOM 1365 C CA . GLY A 1 175 ? -15.159 7.928 6.561 1.00 88.75 175 GLY A CA 1
ATOM 1366 C C . GLY A 1 175 ? -15.260 6.577 7.267 1.00 88.75 175 GLY A C 1
ATOM 1367 O O . GLY A 1 175 ? -14.885 6.502 8.429 1.00 88.75 175 GLY A O 1
ATOM 1368 N N . LEU A 1 176 ? -15.764 5.526 6.617 1.00 93.00 176 LEU A N 1
ATOM 1369 C CA . LEU A 1 176 ? -15.997 4.217 7.224 1.00 93.00 176 LEU A CA 1
ATOM 1370 C C . LEU A 1 176 ? -15.230 3.097 6.510 1.00 93.00 176 LEU A C 1
ATOM 1372 O O . LEU A 1 176 ? -15.286 2.979 5.282 1.00 93.00 176 LEU A O 1
ATOM 1376 N N . ARG A 1 177 ? -14.596 2.215 7.288 1.00 92.81 177 ARG A N 1
ATOM 1377 C CA . ARG A 1 177 ? -14.143 0.892 6.839 1.00 92.81 177 ARG A CA 1
ATOM 1378 C C . ARG A 1 177 ? -14.543 -0.185 7.839 1.00 92.81 177 ARG A C 1
ATOM 1380 O O . ARG A 1 177 ? -14.244 -0.080 9.025 1.00 92.81 177 ARG A O 1
ATOM 1387 N N . ILE A 1 178 ? -15.232 -1.218 7.354 1.00 95.56 178 ILE A N 1
ATOM 1388 C CA . ILE A 1 178 ? -15.749 -2.329 8.179 1.00 95.56 178 ILE A CA 1
ATOM 1389 C C . ILE A 1 178 ? -15.457 -3.714 7.589 1.00 95.56 178 ILE A C 1
ATOM 1391 O O . ILE A 1 178 ? -15.900 -4.720 8.143 1.00 95.56 178 ILE A O 1
ATOM 1395 N N . CYS A 1 179 ? -14.711 -3.773 6.486 1.00 93.94 179 CYS A N 1
ATOM 1396 C CA . CYS A 1 179 ? -14.378 -5.004 5.776 1.00 93.94 179 CYS A CA 1
ATOM 1397 C C . CYS A 1 179 ? -13.736 -6.067 6.665 1.00 93.94 179 CYS A C 1
ATOM 1399 O O . CYS A 1 179 ? -13.130 -5.753 7.688 1.00 93.94 179 CYS A O 1
ATOM 1401 N N . PHE A 1 180 ? -13.841 -7.332 6.256 1.00 95.19 180 PHE A N 1
ATOM 1402 C CA . PHE A 1 180 ? -13.221 -8.455 6.967 1.00 95.19 180 PHE A CA 1
ATOM 1403 C C . PHE A 1 180 ? -13.699 -8.587 8.427 1.00 95.19 180 PHE A C 1
ATOM 1405 O O . PHE A 1 180 ? -12.928 -8.927 9.317 1.00 95.19 180 PHE A O 1
ATOM 1412 N N . ASN A 1 181 ? -14.982 -8.295 8.660 1.00 97.38 181 ASN A N 1
ATOM 1413 C CA . ASN A 1 181 ? -15.724 -8.594 9.886 1.00 97.38 181 ASN A CA 1
ATOM 1414 C C . ASN A 1 181 ? -16.990 -9.389 9.533 1.00 97.38 181 ASN A C 1
ATOM 1416 O O . ASN A 1 181 ? -17.459 -9.331 8.394 1.00 97.38 181 ASN A O 1
ATOM 1420 N N . ASP A 1 182 ? -17.582 -10.079 10.506 1.00 97.19 182 ASP A N 1
ATOM 1421 C CA . ASP A 1 182 ? -18.787 -10.907 10.337 1.00 97.19 182 ASP A CA 1
ATOM 1422 C C . ASP A 1 182 ? -20.073 -10.114 10.651 1.00 97.19 182 ASP A C 1
ATOM 1424 O O . ASP A 1 182 ? -20.915 -10.498 11.470 1.00 97.19 182 ASP A O 1
ATOM 1428 N N . PHE A 1 183 ? -20.187 -8.926 10.050 1.00 97.94 183 PHE A N 1
ATOM 1429 C CA . PHE A 1 183 ? -21.360 -8.067 10.198 1.00 97.94 183 PHE A CA 1
ATOM 1430 C C . PHE A 1 183 ? -22.497 -8.486 9.265 1.00 97.94 183 PHE A C 1
ATOM 1432 O O . PHE A 1 183 ? -22.292 -8.862 8.114 1.00 97.94 183 PHE A O 1
ATOM 1439 N N . THR A 1 184 ? -23.723 -8.308 9.748 1.00 97.25 184 THR A N 1
ATOM 1440 C CA . THR A 1 184 ? -24.948 -8.312 8.935 1.00 97.25 184 THR A CA 1
ATOM 1441 C C . THR A 1 184 ? -25.568 -6.920 8.948 1.00 97.25 184 THR A C 1
ATOM 1443 O O . THR A 1 184 ? -25.331 -6.151 9.878 1.00 97.25 184 THR A O 1
ATOM 1446 N N . VAL A 1 185 ? -26.345 -6.569 7.924 1.00 97.44 185 VAL A N 1
ATOM 1447 C CA . VAL A 1 185 ? -26.987 -5.251 7.809 1.00 97.44 185 VAL A CA 1
ATOM 1448 C C . VAL A 1 185 ? -28.491 -5.409 8.013 1.00 97.44 185 VAL A C 1
ATOM 1450 O O . VAL A 1 185 ? -29.106 -6.260 7.373 1.00 97.44 185 VAL A O 1
ATOM 1453 N N . ALA A 1 186 ? -29.067 -4.623 8.928 1.00 97.62 186 ALA A N 1
ATOM 1454 C CA . ALA A 1 186 ? -30.451 -4.795 9.378 1.00 97.62 186 ALA A CA 1
ATOM 1455 C C . ALA A 1 186 ? -31.497 -4.541 8.281 1.00 97.62 186 ALA A C 1
ATOM 1457 O O . ALA A 1 186 ? -32.489 -5.267 8.181 1.00 97.62 186 ALA A O 1
ATOM 1458 N N . ASP A 1 187 ? -31.303 -3.482 7.495 1.00 97.50 187 ASP A N 1
ATOM 1459 C CA . ASP A 1 187 ? -32.250 -3.015 6.486 1.00 97.50 187 ASP A CA 1
ATOM 1460 C C . ASP A 1 187 ? -31.578 -2.103 5.441 1.00 97.50 187 ASP A C 1
ATOM 1462 O O . ASP A 1 187 ? -30.407 -1.731 5.567 1.00 97.50 187 ASP A O 1
ATOM 1466 N N . ASP A 1 188 ? -32.342 -1.761 4.400 1.00 97.12 188 ASP A N 1
ATOM 1467 C CA . ASP A 1 188 ? -31.885 -0.952 3.267 1.00 97.12 188 ASP A CA 1
ATOM 1468 C C . ASP A 1 188 ? -31.466 0.472 3.681 1.00 97.12 188 ASP A C 1
ATOM 1470 O O . ASP A 1 188 ? -30.544 1.021 3.080 1.00 97.12 188 ASP A O 1
ATOM 1474 N N . ASP A 1 189 ? -32.080 1.061 4.719 1.00 97.62 189 ASP A N 1
ATOM 1475 C CA . ASP A 1 189 ? -31.724 2.410 5.188 1.00 97.62 189 ASP A CA 1
ATOM 1476 C C . ASP A 1 189 ? -30.321 2.393 5.820 1.00 97.62 189 ASP A C 1
ATOM 1478 O O . ASP A 1 189 ? -29.521 3.315 5.634 1.00 97.62 189 ASP A O 1
ATOM 1482 N N . VAL A 1 190 ? -29.994 1.326 6.560 1.00 97.44 190 VAL A N 1
ATOM 1483 C CA . VAL A 1 190 ? -28.647 1.126 7.110 1.00 97.44 190 VAL A CA 1
ATOM 1484 C C . VAL A 1 190 ? -27.636 0.853 5.998 1.00 97.44 190 VAL A C 1
ATOM 1486 O O . VAL A 1 190 ? -26.546 1.426 6.032 1.00 97.44 190 VAL A O 1
ATOM 1489 N N . ALA A 1 191 ? -27.985 0.027 5.008 1.00 96.38 191 ALA A N 1
ATOM 1490 C CA . ALA A 1 191 ? -27.114 -0.251 3.866 1.00 96.38 191 ALA A CA 1
ATOM 1491 C C . ALA A 1 191 ? -26.799 1.024 3.067 1.00 96.38 191 ALA A C 1
ATOM 1493 O O . ALA A 1 191 ? -25.635 1.291 2.774 1.00 96.38 191 ALA A O 1
ATOM 1494 N N . GLU A 1 192 ? -27.807 1.855 2.783 1.00 95.06 192 GLU A N 1
ATOM 1495 C CA . GLU A 1 192 ? -27.636 3.132 2.080 1.00 95.06 192 GLU A CA 1
ATOM 1496 C C . GLU A 1 192 ? -26.747 4.096 2.875 1.00 95.06 192 GLU A C 1
ATOM 1498 O O . GLU A 1 192 ? -25.852 4.731 2.309 1.00 95.06 192 GLU A O 1
ATOM 1503 N N . TRP A 1 193 ? -26.930 4.167 4.198 1.00 94.38 193 TRP A N 1
ATOM 1504 C CA . TRP A 1 193 ? -26.058 4.972 5.048 1.00 94.38 193 TRP A CA 1
ATOM 1505 C C . TRP A 1 193 ? -24.611 4.471 5.006 1.00 94.38 193 TRP A C 1
ATOM 1507 O O . TRP A 1 193 ? -23.703 5.282 4.838 1.00 94.38 193 TRP A O 1
ATOM 1517 N N . ILE A 1 194 ? -24.367 3.159 5.101 1.00 94.94 194 ILE A N 1
ATOM 1518 C CA . ILE A 1 194 ? -23.006 2.606 5.017 1.00 94.94 194 ILE A CA 1
ATOM 1519 C C . ILE A 1 194 ? -22.403 2.891 3.641 1.00 94.94 194 ILE A C 1
ATOM 1521 O O . ILE A 1 194 ? -21.305 3.435 3.572 1.00 94.94 194 ILE A O 1
ATOM 1525 N N . ALA A 1 195 ? -23.116 2.605 2.552 1.00 91.81 195 ALA A N 1
ATOM 1526 C CA . ALA A 1 195 ? -22.686 2.896 1.183 1.00 91.81 195 ALA A CA 1
ATOM 1527 C C . ALA A 1 195 ? -22.288 4.372 0.994 1.00 91.81 195 ALA A C 1
ATOM 1529 O O . ALA A 1 195 ? -21.276 4.685 0.358 1.00 91.81 195 ALA A O 1
ATOM 1530 N N . GLY A 1 196 ? -23.059 5.275 1.604 1.00 90.38 196 GLY A N 1
ATOM 1531 C CA . GLY A 1 196 ? -22.824 6.713 1.600 1.00 90.38 196 GLY A CA 1
ATOM 1532 C C . GLY A 1 196 ? -21.639 7.183 2.443 1.00 90.38 196 GLY A C 1
ATOM 1533 O O . GLY A 1 196 ? -21.301 8.354 2.345 1.00 90.38 196 GLY A O 1
ATOM 1534 N N . HIS A 1 197 ? -20.996 6.321 3.238 1.00 91.06 197 HIS A N 1
ATOM 1535 C CA . HIS A 1 197 ? -19.839 6.671 4.077 1.00 91.06 197 HIS A CA 1
ATOM 1536 C C . HIS A 1 197 ? -18.664 5.696 3.938 1.00 91.06 197 HIS A C 1
ATOM 1538 O O . HIS A 1 197 ? -17.582 5.978 4.441 1.00 91.06 197 HIS A O 1
ATOM 1544 N N . HIS A 1 198 ? -18.820 4.549 3.279 1.00 90.56 198 HIS A N 1
ATOM 1545 C CA . HIS A 1 198 ? -17.767 3.544 3.204 1.00 90.56 198 HIS A CA 1
ATOM 1546 C C . HIS A 1 198 ? -16.727 3.898 2.139 1.00 90.56 198 HIS A C 1
ATOM 1548 O O . HIS A 1 198 ? -17.066 4.186 0.996 1.00 90.56 198 HIS A O 1
ATOM 1554 N N . ALA A 1 199 ? -15.441 3.784 2.481 1.00 80.94 199 ALA A N 1
ATOM 1555 C CA . ALA A 1 199 ? -14.314 4.119 1.604 1.00 80.94 199 ALA A CA 1
ATOM 1556 C C . ALA A 1 199 ? -14.245 3.370 0.252 1.00 80.94 199 ALA A C 1
ATOM 1558 O O . ALA A 1 199 ? -13.467 3.773 -0.598 1.00 80.94 199 ALA A O 1
ATOM 1559 N N . GLY A 1 200 ? -15.039 2.312 0.030 1.00 69.56 200 GLY A N 1
ATOM 1560 C CA . GLY A 1 200 ? -15.039 1.580 -1.250 1.00 69.56 200 GLY A CA 1
ATOM 1561 C C . GLY A 1 200 ? -16.379 1.556 -1.955 1.00 69.56 200 GLY A C 1
ATOM 1562 O O . GLY A 1 200 ? -16.667 0.610 -2.678 1.00 69.56 200 GLY A O 1
ATOM 1563 N N . GLY A 1 201 ? -17.211 2.569 -1.722 1.00 75.75 201 GLY A N 1
ATOM 1564 C CA . GLY A 1 201 ? -18.435 2.700 -2.493 1.00 75.75 201 GLY A CA 1
ATOM 1565 C C . GLY A 1 201 ? -19.600 1.859 -1.977 1.00 75.75 201 GLY A C 1
ATOM 1566 O O . GLY A 1 201 ? -19.564 1.327 -0.863 1.00 75.75 201 GLY A O 1
ATOM 1567 N N . PRO A 1 202 ? -20.658 1.769 -2.798 1.00 81.88 202 PRO A N 1
ATOM 1568 C CA . PRO A 1 202 ? -21.902 1.105 -2.436 1.00 81.88 202 PRO A CA 1
ATOM 1569 C C . PRO A 1 202 ? -21.797 -0.419 -2.385 1.00 81.88 202 PRO A C 1
ATOM 1571 O O . PRO A 1 202 ? -22.709 -1.057 -1.887 1.00 81.88 202 PRO A O 1
ATOM 1574 N N . GLU A 1 203 ? -20.702 -1.004 -2.866 1.00 85.88 203 GLU A N 1
ATOM 1575 C CA . GLU A 1 203 ? -20.494 -2.454 -2.929 1.00 85.88 203 GLU A CA 1
ATOM 1576 C C . GLU A 1 203 ? -19.801 -3.009 -1.673 1.00 85.88 203 GLU A C 1
ATOM 1578 O O . GLU A 1 203 ? -19.069 -4.000 -1.715 1.00 85.88 203 GLU A O 1
ATOM 1583 N N . PHE A 1 204 ? -19.988 -2.353 -0.527 1.00 89.19 204 PHE A N 1
ATOM 1584 C CA . PHE A 1 204 ? -19.243 -2.682 0.682 1.00 89.19 204 PHE A CA 1
ATOM 1585 C C . PHE A 1 204 ? -19.539 -4.088 1.210 1.00 89.19 204 PHE A C 1
ATOM 1587 O O . PHE A 1 204 ? -18.646 -4.694 1.798 1.00 89.19 204 PHE A O 1
ATOM 1594 N N . GLU A 1 205 ? -20.737 -4.635 0.993 1.00 91.81 205 GLU A N 1
ATOM 1595 C CA . GLU A 1 205 ? -21.097 -5.967 1.483 1.00 91.81 205 GLU A CA 1
ATOM 1596 C C . GLU A 1 205 ? -20.189 -7.055 0.910 1.00 91.81 205 GLU A C 1
ATOM 1598 O O . GLU A 1 205 ? -19.980 -8.075 1.562 1.00 91.81 205 GLU A O 1
ATOM 1603 N N . GLN A 1 206 ? -19.598 -6.826 -0.268 1.00 89.56 206 GLN A N 1
ATOM 1604 C CA . GLN A 1 206 ? -18.694 -7.782 -0.902 1.00 89.56 206 GLN A CA 1
ATOM 1605 C C . GLN A 1 206 ? -17.459 -8.076 -0.047 1.00 89.56 206 GLN A C 1
ATOM 1607 O O . GLN A 1 206 ? -16.893 -9.155 -0.182 1.00 89.56 206 GLN A O 1
ATOM 1612 N N . CYS A 1 207 ? -17.049 -7.160 0.841 1.00 91.38 207 CYS A N 1
ATOM 1613 C CA . CYS A 1 207 ? -15.891 -7.349 1.716 1.00 91.38 207 CYS A CA 1
ATOM 1614 C C . CYS A 1 207 ? -16.221 -7.898 3.114 1.00 91.38 207 CYS A C 1
ATOM 1616 O O . CYS A 1 207 ? -15.302 -8.197 3.882 1.00 91.38 207 CYS A O 1
ATOM 1618 N N . LEU A 1 208 ? -17.502 -8.018 3.477 1.00 94.44 208 LEU A N 1
ATOM 1619 C CA . LEU A 1 208 ? -17.918 -8.561 4.771 1.00 94.44 208 LEU A CA 1
ATOM 1620 C C . LEU A 1 208 ? -17.825 -10.091 4.766 1.00 94.44 208 LEU A C 1
ATOM 1622 O O . LEU A 1 208 ? -18.085 -10.739 3.756 1.00 94.44 208 LEU A O 1
ATOM 1626 N N . GLY A 1 209 ? -17.426 -10.676 5.896 1.00 92.81 209 GLY A N 1
ATOM 1627 C CA . GLY A 1 209 ? -17.305 -12.129 6.054 1.00 92.81 209 GLY A CA 1
ATOM 1628 C C . GLY A 1 209 ? -16.268 -12.804 5.145 1.00 92.81 209 GLY A C 1
ATOM 1629 O O . GLY A 1 209 ? -16.264 -14.030 5.047 1.00 92.81 209 GLY A O 1
ATOM 1630 N N . ARG A 1 210 ? -15.397 -12.040 4.467 1.00 91.88 210 ARG A N 1
ATOM 1631 C CA . ARG A 1 210 ? -14.293 -12.597 3.672 1.00 91.88 210 ARG A CA 1
ATOM 1632 C C . ARG A 1 210 ? -13.161 -13.055 4.584 1.00 91.88 210 ARG A C 1
ATOM 1634 O O . ARG A 1 210 ? -12.729 -12.313 5.467 1.00 91.88 210 ARG A O 1
ATOM 1641 N N . GLU A 1 211 ? -12.644 -14.250 4.323 1.00 91.69 211 GLU A N 1
ATOM 1642 C CA . GLU A 1 211 ? -11.388 -14.712 4.911 1.00 91.69 211 GLU A CA 1
ATOM 1643 C C . GLU A 1 211 ? -10.200 -14.110 4.153 1.00 91.69 211 GLU A C 1
ATOM 1645 O O . GLU A 1 211 ? -10.268 -13.887 2.943 1.00 91.69 211 GLU A O 1
ATOM 1650 N N . ARG A 1 212 ? -9.114 -13.842 4.883 1.00 94.25 212 ARG A N 1
ATOM 1651 C CA . ARG A 1 212 ? -7.839 -13.396 4.320 1.00 94.25 212 ARG A CA 1
ATOM 1652 C C . ARG A 1 212 ? -6.783 -14.471 4.510 1.00 94.25 212 ARG A C 1
ATOM 1654 O O . ARG A 1 212 ? -6.782 -15.174 5.524 1.00 94.25 212 ARG A O 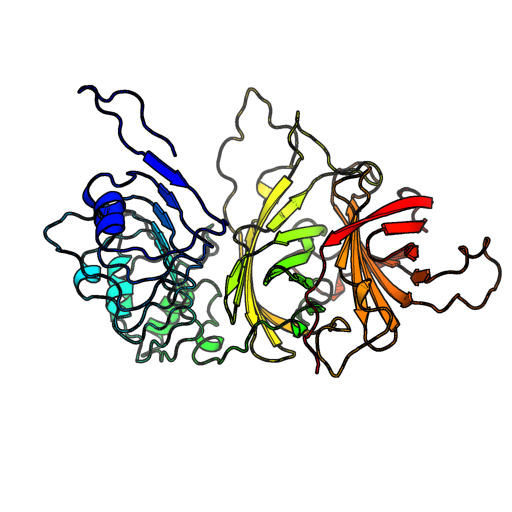1
ATOM 1661 N N . ALA A 1 213 ? -5.880 -14.555 3.548 1.00 94.50 213 ALA A N 1
ATOM 1662 C CA . ALA A 1 213 ? -4.702 -15.398 3.587 1.00 94.50 213 ALA A CA 1
ATOM 1663 C C . ALA A 1 213 ? -3.481 -14.611 4.083 1.00 94.50 213 ALA A C 1
ATOM 1665 O O . ALA A 1 213 ? -3.450 -13.379 4.061 1.00 94.50 213 ALA A O 1
ATOM 1666 N N . ASP A 1 214 ? -2.461 -15.340 4.528 1.00 93.25 214 ASP A N 1
ATOM 1667 C CA . ASP A 1 214 ? -1.229 -14.732 5.015 1.00 93.25 214 ASP A CA 1
ATOM 1668 C C . ASP A 1 214 ? -0.359 -14.193 3.862 1.00 93.25 214 ASP A C 1
ATOM 1670 O O . ASP A 1 214 ? -0.251 -14.766 2.773 1.00 93.25 214 ASP A O 1
ATOM 1674 N N . MET A 1 215 ? 0.313 -13.081 4.132 1.00 92.69 215 MET A N 1
ATOM 1675 C CA . MET A 1 215 ? 1.281 -12.433 3.259 1.00 92.69 215 MET A CA 1
ATOM 1676 C C . MET A 1 215 ? 2.646 -13.131 3.375 1.00 92.69 215 MET A C 1
ATOM 1678 O O . MET A 1 215 ? 3.526 -12.718 4.135 1.00 92.69 215 MET A O 1
ATOM 1682 N N . THR A 1 216 ? 2.816 -14.233 2.645 1.00 93.00 216 THR A N 1
ATOM 1683 C CA . THR A 1 216 ? 4.072 -14.997 2.541 1.00 93.00 216 THR A CA 1
ATOM 1684 C C . THR A 1 216 ? 4.908 -14.578 1.323 1.00 93.00 216 THR A C 1
ATOM 1686 O O . THR A 1 216 ? 4.512 -13.698 0.567 1.00 93.00 216 THR A O 1
ATOM 1689 N N . ALA A 1 217 ? 6.112 -15.144 1.156 1.00 95.00 217 ALA A N 1
ATOM 1690 C CA . ALA A 1 217 ? 7.058 -14.746 0.100 1.00 95.00 217 ALA A CA 1
ATOM 1691 C C . ALA A 1 217 ? 6.465 -14.820 -1.322 1.00 95.00 217 ALA A C 1
ATOM 1693 O O . ALA A 1 217 ? 6.758 -13.957 -2.152 1.00 95.00 217 ALA A O 1
ATOM 1694 N N . ASP A 1 218 ? 5.591 -15.799 -1.558 1.00 94.94 218 ASP A N 1
ATOM 1695 C CA . ASP A 1 218 ? 4.839 -16.055 -2.795 1.00 94.94 218 ASP A CA 1
ATOM 1696 C C . ASP A 1 218 ? 3.836 -14.951 -3.173 1.00 94.94 218 ASP A C 1
ATOM 1698 O O . ASP A 1 218 ? 3.263 -14.981 -4.260 1.00 94.94 218 ASP A O 1
ATOM 1702 N N . ILE A 1 219 ? 3.621 -13.936 -2.329 1.00 96.44 219 ILE A N 1
ATOM 1703 C CA . ILE A 1 219 ? 2.905 -12.722 -2.748 1.00 96.44 219 ILE A CA 1
ATOM 1704 C C . ILE A 1 219 ? 3.704 -11.918 -3.787 1.00 96.44 219 ILE A C 1
ATOM 1706 O O . ILE A 1 219 ? 3.131 -11.116 -4.526 1.00 96.44 219 ILE A O 1
ATOM 1710 N N . SER A 1 220 ? 5.026 -12.120 -3.843 1.00 97.44 220 SER A N 1
ATOM 1711 C CA . SER A 1 220 ? 5.892 -11.352 -4.729 1.00 97.44 220 SER A CA 1
ATOM 1712 C C . SER A 1 220 ? 5.643 -11.723 -6.190 1.00 97.44 220 SER A C 1
ATOM 1714 O O . SER A 1 220 ? 5.745 -12.889 -6.578 1.00 97.44 220 SER A O 1
ATOM 1716 N N . GLY A 1 221 ? 5.359 -10.711 -6.998 1.00 97.44 221 GLY A N 1
ATOM 1717 C CA . GLY A 1 221 ? 4.984 -10.837 -8.398 1.00 97.44 221 GLY A CA 1
ATOM 1718 C C . GLY A 1 221 ? 4.147 -9.652 -8.852 1.00 97.44 221 GLY A C 1
ATOM 1719 O O . GLY A 1 221 ? 3.930 -8.684 -8.116 1.00 97.44 221 GLY A O 1
ATOM 1720 N N . SER A 1 222 ? 3.660 -9.754 -10.076 1.00 97.94 222 SER A N 1
ATOM 1721 C CA . SER A 1 222 ? 2.792 -8.777 -10.702 1.00 97.94 222 SER A CA 1
ATOM 1722 C C . SER A 1 222 ? 1.327 -9.149 -10.505 1.00 97.94 222 SER A C 1
ATOM 1724 O O . SER A 1 222 ? 0.951 -10.319 -10.588 1.00 97.94 222 SER A O 1
ATOM 1726 N N . TRP A 1 223 ? 0.500 -8.135 -10.284 1.00 98.38 223 TRP A N 1
ATOM 1727 C CA . TRP A 1 223 ? -0.935 -8.253 -10.043 1.00 98.38 223 TRP A CA 1
ATOM 1728 C C . TRP A 1 223 ? -1.675 -7.183 -10.841 1.00 98.38 223 TRP A C 1
ATOM 1730 O O . TRP A 1 223 ? -1.181 -6.062 -10.989 1.00 98.38 223 TRP A O 1
ATOM 1740 N N . PHE A 1 224 ? -2.865 -7.499 -11.338 1.00 97.38 224 PHE A N 1
ATOM 1741 C CA . PHE A 1 224 ? -3.655 -6.562 -12.139 1.00 97.38 224 PHE A CA 1
ATOM 1742 C C . PHE A 1 224 ? -5.149 -6.827 -11.991 1.00 97.38 224 PHE A C 1
ATOM 1744 O O . PHE A 1 224 ? -5.553 -7.937 -11.667 1.00 97.38 224 PHE A O 1
ATOM 1751 N N . ASN A 1 225 ? -5.982 -5.826 -12.259 1.00 96.12 225 ASN A N 1
ATOM 1752 C CA . ASN A 1 225 ? -7.413 -6.055 -12.409 1.00 96.12 225 ASN A CA 1
ATOM 1753 C C . ASN A 1 225 ? -7.740 -6.284 -13.902 1.00 96.12 225 ASN A C 1
ATOM 1755 O O . ASN A 1 225 ? -7.364 -5.441 -14.719 1.00 96.12 225 ASN A O 1
ATOM 1759 N N . PRO A 1 226 ? -8.449 -7.366 -14.280 1.00 94.31 226 PRO A N 1
ATOM 1760 C CA . PRO A 1 226 ? -8.774 -7.658 -15.681 1.00 94.31 226 PRO A CA 1
ATOM 1761 C C . PRO A 1 226 ? -9.609 -6.599 -16.409 1.00 94.31 226 PRO A C 1
ATOM 1763 O O . PRO A 1 226 ? -9.483 -6.466 -17.626 1.00 94.31 226 PRO A O 1
ATOM 1766 N N . ASP A 1 227 ? -10.441 -5.839 -15.693 1.00 93.06 227 ASP A N 1
ATOM 1767 C CA . ASP A 1 227 ? -11.224 -4.741 -16.273 1.00 93.06 227 ASP A CA 1
ATOM 1768 C C . ASP A 1 227 ? -10.350 -3.503 -16.561 1.00 93.06 227 ASP A C 1
ATOM 1770 O O . ASP A 1 227 ? -10.755 -2.620 -17.318 1.00 93.06 227 ASP A O 1
ATOM 1774 N N . PHE A 1 228 ? -9.127 -3.471 -16.017 1.00 92.81 228 PHE A N 1
ATOM 1775 C CA . PHE A 1 228 ? -8.127 -2.418 -16.195 1.00 92.81 228 PHE A CA 1
ATOM 1776 C C . PHE A 1 228 ? -6.847 -2.936 -16.900 1.00 92.81 228 PHE A C 1
ATOM 1778 O O . PHE A 1 228 ? -5.736 -2.544 -16.539 1.00 92.81 228 PHE A O 1
ATOM 1785 N N . ASP A 1 229 ? -6.972 -3.828 -17.901 1.00 92.00 229 ASP A N 1
ATOM 1786 C CA . ASP A 1 229 ? -5.832 -4.353 -18.690 1.00 92.00 229 ASP A CA 1
ATOM 1787 C C . ASP A 1 229 ? -5.035 -3.213 -19.351 1.00 92.00 229 ASP A C 1
ATOM 1789 O O . ASP A 1 229 ? -5.502 -2.550 -20.278 1.00 92.00 229 ASP A O 1
ATOM 1793 N N . GLY A 1 230 ? -3.824 -2.979 -18.840 1.00 91.62 230 GLY A N 1
ATOM 1794 C CA . GLY A 1 230 ? -2.972 -1.829 -19.158 1.00 91.62 230 GLY A CA 1
ATOM 1795 C C . GLY A 1 230 ? -2.434 -1.124 -17.913 1.00 91.62 230 GLY A C 1
ATOM 1796 O O . GLY A 1 230 ? -1.402 -0.459 -17.988 1.00 91.62 230 GLY A O 1
ATOM 1797 N N . GLU A 1 231 ? -3.095 -1.316 -16.772 1.00 94.50 231 GLU A N 1
ATOM 1798 C CA . GLU A 1 231 ? -2.614 -0.962 -15.439 1.00 94.50 231 GLU A CA 1
ATOM 1799 C C . GLU A 1 231 ? -2.171 -2.216 -14.682 1.00 94.50 231 GLU A C 1
ATOM 1801 O O . GLU A 1 231 ? -2.573 -3.338 -14.988 1.00 94.50 231 GLU A O 1
ATOM 1806 N N . GLY A 1 232 ? -1.357 -2.035 -13.650 1.00 95.88 232 GLY A N 1
ATOM 1807 C CA . GLY A 1 232 ? -0.972 -3.137 -12.783 1.00 95.88 232 GLY A CA 1
ATOM 1808 C C . GLY A 1 232 ? 0.015 -2.711 -11.720 1.00 95.88 232 GLY A C 1
ATOM 1809 O O . GLY A 1 232 ? 0.439 -1.555 -11.646 1.00 95.88 232 GLY A O 1
ATOM 1810 N N . VAL A 1 233 ? 0.386 -3.663 -10.880 1.00 97.69 233 VAL A N 1
ATOM 1811 C CA . VAL A 1 233 ? 1.382 -3.457 -9.839 1.00 97.69 233 VAL A CA 1
ATOM 1812 C C . VAL A 1 233 ? 2.401 -4.582 -9.849 1.00 97.69 233 VAL A C 1
ATOM 1814 O O . VAL A 1 233 ? 2.039 -5.732 -10.067 1.00 97.69 233 VAL A O 1
ATOM 1817 N N . ALA A 1 234 ? 3.658 -4.253 -9.574 1.00 98.00 234 ALA A N 1
ATOM 1818 C CA . ALA A 1 234 ? 4.695 -5.206 -9.208 1.00 98.00 234 ALA A CA 1
ATOM 1819 C C . ALA A 1 234 ? 4.936 -5.090 -7.699 1.00 98.00 234 ALA A C 1
ATOM 1821 O O . ALA A 1 234 ? 5.336 -4.033 -7.198 1.00 98.00 234 ALA A O 1
ATOM 1822 N N . LEU A 1 235 ? 4.654 -6.166 -6.970 1.00 97.94 235 LEU A N 1
ATOM 1823 C CA . LEU A 1 235 ? 4.761 -6.252 -5.519 1.00 97.94 235 LEU A CA 1
ATOM 1824 C C . LEU A 1 235 ? 5.928 -7.166 -5.149 1.00 97.94 235 LEU A C 1
ATOM 1826 O O . LEU A 1 235 ? 6.033 -8.284 -5.644 1.00 97.94 235 LEU A O 1
ATOM 1830 N N . GLN A 1 236 ? 6.796 -6.716 -4.248 1.00 97.06 236 GLN A N 1
ATOM 1831 C CA . GLN A 1 236 ? 7.899 -7.516 -3.722 1.00 97.06 236 GLN A CA 1
ATOM 1832 C C . GLN A 1 236 ? 7.868 -7.493 -2.199 1.00 97.06 236 GLN A C 1
ATOM 1834 O O . GLN A 1 236 ? 8.075 -6.448 -1.584 1.00 97.06 236 GLN A O 1
ATOM 1839 N N . LEU A 1 237 ? 7.655 -8.650 -1.572 1.00 96.56 237 LEU A N 1
ATOM 1840 C CA . LEU A 1 237 ? 7.928 -8.792 -0.146 1.00 96.56 237 LEU A CA 1
ATOM 1841 C C . LEU A 1 237 ? 9.442 -8.888 0.025 1.00 96.56 237 LEU A C 1
ATOM 1843 O O . LEU A 1 237 ? 10.038 -9.861 -0.422 1.00 96.56 237 LEU A O 1
ATOM 1847 N N . LEU A 1 238 ? 10.070 -7.889 0.637 1.00 95.06 238 LEU A N 1
ATOM 1848 C CA . LEU A 1 238 ? 11.520 -7.852 0.817 1.00 95.06 238 LEU A CA 1
ATOM 1849 C C . LEU A 1 238 ? 11.983 -8.837 1.896 1.00 95.06 238 LEU A C 1
ATOM 1851 O O . LEU A 1 238 ? 11.209 -9.242 2.768 1.00 95.06 238 LEU A O 1
ATOM 1855 N N . ASP A 1 239 ? 13.266 -9.201 1.880 1.00 89.25 239 ASP A N 1
ATOM 1856 C CA . ASP A 1 239 ? 13.886 -10.047 2.913 1.00 89.25 239 ASP A CA 1
ATOM 1857 C C . ASP A 1 239 ? 13.794 -9.449 4.333 1.00 89.25 239 ASP A C 1
ATOM 1859 O O . ASP A 1 239 ? 13.731 -10.188 5.319 1.00 89.25 239 ASP A O 1
ATOM 1863 N N . THR A 1 240 ? 13.679 -8.123 4.434 1.00 86.31 240 THR A N 1
ATOM 1864 C CA . THR A 1 240 ? 13.375 -7.374 5.663 1.00 86.31 240 THR A CA 1
ATOM 1865 C C . THR A 1 240 ? 11.949 -7.588 6.183 1.00 86.31 240 THR A C 1
ATOM 1867 O O . THR A 1 240 ? 11.666 -7.256 7.331 1.00 86.31 240 THR A O 1
ATOM 1870 N N . GLY A 1 241 ? 11.047 -8.134 5.362 1.00 88.00 241 GLY A N 1
ATOM 1871 C CA . GLY A 1 241 ? 9.615 -8.269 5.639 1.00 88.00 241 GLY A CA 1
ATOM 1872 C C . GLY A 1 241 ? 8.772 -7.062 5.218 1.00 88.00 241 GLY A C 1
ATOM 1873 O O . GLY A 1 241 ? 7.552 -7.109 5.355 1.00 88.00 241 GLY A O 1
ATOM 1874 N N . ALA A 1 242 ? 9.390 -5.999 4.697 1.00 91.44 242 ALA A N 1
ATOM 1875 C CA . ALA A 1 242 ? 8.669 -4.834 4.201 1.00 91.44 242 ALA A CA 1
ATOM 1876 C C . ALA A 1 242 ? 8.157 -5.064 2.762 1.00 91.44 242 ALA A C 1
ATOM 1878 O O . ALA A 1 242 ? 8.891 -5.624 1.946 1.00 91.44 242 ALA A O 1
ATOM 1879 N N . PRO A 1 243 ? 6.930 -4.642 2.418 1.00 96.06 243 PRO A N 1
ATOM 1880 C CA . PRO A 1 243 ? 6.415 -4.736 1.056 1.00 96.06 243 PRO A CA 1
ATOM 1881 C C . PRO A 1 243 ? 6.845 -3.530 0.201 1.00 96.06 243 PRO A C 1
ATOM 1883 O O . PRO A 1 243 ? 6.500 -2.390 0.500 1.00 96.06 243 PRO A O 1
ATOM 1886 N N . LEU A 1 244 ? 7.578 -3.770 -0.885 1.00 96.81 244 LEU A N 1
ATOM 1887 C CA . LEU A 1 244 ? 7.910 -2.777 -1.911 1.00 96.81 244 LEU A CA 1
ATOM 1888 C C . LEU A 1 244 ? 6.897 -2.864 -3.054 1.00 96.81 244 LEU A C 1
ATOM 1890 O O . LEU A 1 244 ? 6.679 -3.944 -3.601 1.00 96.81 244 LEU A O 1
ATOM 1894 N N . LEU A 1 245 ? 6.304 -1.733 -3.424 1.00 97.88 245 LEU A N 1
ATOM 1895 C CA . LEU A 1 245 ? 5.323 -1.648 -4.501 1.00 97.88 245 LEU A CA 1
ATOM 1896 C C . LEU A 1 245 ? 5.818 -0.731 -5.608 1.00 97.88 245 LEU A C 1
ATOM 1898 O O . LEU A 1 245 ? 6.247 0.389 -5.333 1.00 97.88 245 LEU A O 1
ATOM 1902 N N . TYR A 1 246 ? 5.658 -1.181 -6.846 1.00 97.56 246 TYR A N 1
ATOM 1903 C CA . TYR A 1 246 ? 5.625 -0.331 -8.028 1.00 97.56 246 TYR A CA 1
ATOM 1904 C C . TYR A 1 246 ? 4.235 -0.432 -8.650 1.00 97.56 246 TYR A C 1
ATOM 1906 O O . TYR A 1 246 ? 3.766 -1.528 -8.936 1.00 97.56 246 TYR A O 1
ATOM 1914 N N . SER A 1 247 ? 3.569 0.697 -8.856 1.00 96.62 247 SER A N 1
ATOM 1915 C CA . SER A 1 247 ? 2.288 0.782 -9.555 1.00 96.62 247 SER A CA 1
ATOM 1916 C C . SER A 1 247 ? 2.513 1.414 -10.916 1.00 96.62 247 SER A C 1
ATOM 1918 O O . SER A 1 247 ? 3.080 2.500 -10.988 1.00 96.62 247 SER A O 1
ATOM 1920 N N . PHE A 1 248 ? 2.033 0.771 -11.974 1.00 96.44 248 PHE A N 1
ATOM 1921 C CA . PHE A 1 248 ? 2.142 1.233 -13.354 1.00 96.44 248 PHE A CA 1
ATOM 1922 C C . PHE A 1 248 ? 0.753 1.536 -13.896 1.00 96.44 248 PHE A C 1
ATOM 1924 O O . PHE A 1 248 ? -0.148 0.701 -13.836 1.00 96.44 248 PHE A O 1
ATOM 1931 N N . SER A 1 249 ? 0.565 2.762 -14.366 1.00 94.50 249 SER A N 1
ATOM 1932 C CA . SER A 1 249 ? -0.734 3.260 -14.795 1.00 94.50 249 SER A CA 1
ATOM 1933 C C . SER A 1 249 ? -0.554 4.515 -15.665 1.00 94.50 249 SER A C 1
ATOM 1935 O O . SER A 1 249 ? 0.512 4.754 -16.252 1.00 94.50 249 SER A O 1
ATOM 1937 N N . PHE A 1 250 ? -1.606 5.315 -15.750 1.00 93.19 250 PHE A N 1
ATOM 1938 C CA . PHE A 1 250 ? -1.695 6.583 -16.442 1.00 93.19 250 PHE A CA 1
ATOM 1939 C C . PHE A 1 250 ? -2.144 7.659 -15.452 1.00 93.19 250 PHE A C 1
ATOM 1941 O O . PHE A 1 250 ? -2.487 7.374 -14.310 1.00 93.19 250 PHE A O 1
ATOM 1948 N N . ASP A 1 251 ? -2.158 8.916 -15.871 1.00 88.25 251 ASP A N 1
ATOM 1949 C CA . ASP A 1 251 ? -2.870 9.967 -15.154 1.00 88.25 251 ASP A CA 1
ATOM 1950 C C . ASP A 1 251 ? -4.167 10.361 -15.879 1.00 88.25 251 ASP A C 1
ATOM 1952 O O . ASP A 1 251 ? -4.522 9.830 -16.933 1.00 88.25 251 ASP A O 1
ATOM 1956 N N . ARG A 1 252 ? -4.905 11.327 -15.323 1.00 85.00 252 ARG A N 1
ATOM 1957 C CA . ARG A 1 252 ? -6.157 11.835 -15.917 1.00 85.00 252 ARG A CA 1
ATOM 1958 C C . ARG A 1 252 ? -5.960 12.577 -17.246 1.00 85.00 252 ARG A C 1
ATOM 1960 O O . ARG A 1 252 ? -6.941 12.903 -17.905 1.00 85.00 252 ARG A O 1
ATOM 1967 N N . GLN A 1 253 ? -4.720 12.888 -17.628 1.00 86.44 253 GLN A N 1
ATOM 1968 C CA . GLN A 1 253 ? -4.372 13.490 -18.920 1.00 86.44 253 GLN A CA 1
ATOM 1969 C C . GLN A 1 253 ? -3.862 12.446 -19.925 1.00 86.44 253 GLN A C 1
ATOM 1971 O O . GLN A 1 253 ? -3.497 12.815 -21.040 1.00 86.44 253 GLN A O 1
ATOM 1976 N N . GLY A 1 254 ? -3.837 11.168 -19.540 1.00 90.06 254 GLY A N 1
ATOM 1977 C CA . GLY A 1 254 ? -3.381 10.050 -20.359 1.00 90.06 254 GLY A CA 1
ATOM 1978 C C . GLY A 1 254 ? -1.865 9.930 -20.488 1.00 90.06 254 GLY A C 1
ATOM 1979 O O . GLY A 1 254 ? -1.361 9.282 -21.405 1.00 90.06 254 GLY A O 1
ATOM 1980 N N . ARG A 1 255 ? -1.110 10.576 -19.592 1.00 91.31 255 ARG A N 1
ATOM 1981 C CA . ARG A 1 255 ? 0.348 10.410 -19.524 1.00 91.31 255 ARG A CA 1
ATOM 1982 C C . ARG A 1 255 ? 0.671 9.160 -18.723 1.00 91.31 255 ARG A C 1
ATOM 1984 O O . ARG A 1 255 ? -0.006 8.889 -17.737 1.00 91.31 255 ARG A O 1
ATOM 1991 N N . GLN A 1 256 ? 1.724 8.444 -19.107 1.00 95.12 256 GLN A N 1
ATOM 1992 C CA . GLN A 1 256 ? 2.238 7.335 -18.307 1.00 95.12 256 GLN A CA 1
ATOM 1993 C C . GLN A 1 256 ? 2.607 7.818 -16.900 1.00 95.12 256 GLN A C 1
ATOM 1995 O O . GLN A 1 256 ? 3.213 8.878 -16.728 1.00 95.12 256 GLN A O 1
ATOM 2000 N N . GLN A 1 257 ? 2.259 7.016 -15.901 1.00 93.62 257 GLN A N 1
ATOM 2001 C CA . GLN A 1 257 ? 2.594 7.263 -14.511 1.00 93.62 257 GLN A CA 1
ATOM 2002 C C . GLN A 1 257 ? 3.088 5.970 -13.877 1.00 93.62 257 GLN A C 1
ATOM 2004 O O . GLN A 1 257 ? 2.487 4.907 -14.038 1.00 93.62 257 GLN A O 1
ATOM 2009 N N . TRP A 1 258 ? 4.182 6.074 -13.137 1.00 95.50 258 TRP A N 1
ATOM 2010 C CA . TRP A 1 258 ? 4.627 5.015 -12.250 1.00 95.50 258 TRP A CA 1
ATOM 2011 C C . TRP A 1 258 ? 4.808 5.575 -10.846 1.00 95.50 258 TRP A C 1
ATOM 2013 O O . TRP A 1 258 ? 5.377 6.650 -10.644 1.00 95.50 258 TRP A O 1
ATOM 2023 N N . LEU A 1 259 ? 4.286 4.847 -9.868 1.00 94.50 259 LEU A N 1
ATOM 2024 C CA . LEU A 1 259 ? 4.363 5.203 -8.461 1.00 94.50 259 LEU A CA 1
ATOM 2025 C C . LEU A 1 259 ? 5.117 4.121 -7.712 1.00 94.50 259 LEU A C 1
ATOM 2027 O O . LEU A 1 259 ? 5.039 2.952 -8.078 1.00 94.50 259 LEU A O 1
ATOM 2031 N N . PHE A 1 260 ? 5.807 4.492 -6.644 1.00 95.38 260 PHE A N 1
ATOM 2032 C CA . PHE A 1 260 ? 6.495 3.516 -5.811 1.00 95.38 260 PHE A CA 1
ATOM 2033 C C . PHE A 1 260 ? 6.490 3.922 -4.345 1.00 95.38 260 PHE A C 1
ATOM 2035 O O . PHE A 1 260 ? 6.431 5.114 -4.029 1.00 95.38 260 PHE A O 1
ATOM 2042 N N . GLU A 1 261 ? 6.541 2.922 -3.468 1.00 94.88 261 GLU A N 1
ATOM 2043 C CA . GLU A 1 261 ? 7.068 3.070 -2.113 1.00 94.88 261 GLU A CA 1
ATOM 2044 C C . GLU A 1 261 ? 7.258 1.718 -1.411 1.00 94.88 261 GLU A C 1
ATOM 2046 O O . GLU A 1 261 ? 6.659 0.703 -1.785 1.00 94.88 261 GLU A O 1
ATOM 2051 N N . VAL A 1 262 ? 8.045 1.724 -0.337 1.00 93.56 262 VAL A N 1
ATOM 2052 C CA . VAL A 1 262 ? 7.994 0.702 0.709 1.00 93.56 262 VAL A CA 1
ATOM 2053 C C . VAL A 1 262 ? 6.816 0.992 1.642 1.00 93.56 262 VAL A C 1
ATOM 2055 O O . VAL A 1 262 ? 6.603 2.121 2.076 1.00 93.56 262 VAL A O 1
ATOM 2058 N N . GLY A 1 263 ? 6.022 -0.033 1.924 1.00 91.31 263 GLY A N 1
ATOM 2059 C CA . GLY A 1 263 ? 4.862 0.041 2.803 1.00 91.31 263 GLY A CA 1
ATOM 2060 C C . GLY A 1 263 ? 5.093 -0.654 4.136 1.00 91.31 263 GLY A C 1
ATOM 2061 O O . GLY A 1 263 ? 6.199 -1.078 4.479 1.00 91.31 263 GLY A O 1
ATOM 2062 N N . HIS A 1 264 ? 4.002 -0.829 4.869 1.00 85.06 264 HIS A N 1
ATOM 2063 C CA . HIS A 1 264 ? 3.973 -1.518 6.153 1.00 85.06 264 HIS A CA 1
ATOM 2064 C C . HIS A 1 264 ? 3.210 -2.827 6.035 1.00 85.06 264 HIS A C 1
ATOM 2066 O O . HIS A 1 264 ? 2.135 -2.879 5.434 1.00 85.06 264 HIS A O 1
ATOM 2072 N N . GLY A 1 265 ? 3.772 -3.884 6.621 1.00 79.56 265 GLY A N 1
ATOM 2073 C CA . GLY A 1 265 ? 3.178 -5.212 6.597 1.00 79.56 265 GLY A CA 1
ATOM 2074 C C . GLY A 1 265 ? 2.484 -5.605 7.895 1.00 79.56 265 GLY A C 1
ATOM 2075 O O . GLY A 1 265 ? 3.035 -5.446 8.981 1.00 79.56 265 GLY A O 1
ATOM 2076 N N . ALA A 1 266 ? 1.290 -6.172 7.771 1.00 78.69 266 ALA A N 1
ATOM 2077 C CA . ALA A 1 266 ? 0.663 -7.048 8.753 1.00 78.69 266 ALA A CA 1
ATOM 2078 C C . ALA A 1 266 ? 0.629 -8.487 8.203 1.00 78.69 266 ALA A C 1
ATOM 2080 O O . ALA A 1 266 ? 0.866 -8.697 7.012 1.00 78.69 266 ALA A O 1
ATOM 2081 N N . PRO A 1 267 ? 0.318 -9.501 9.034 1.00 84.44 267 PRO A N 1
ATOM 2082 C CA . PRO A 1 267 ? 0.295 -10.889 8.582 1.00 84.44 267 PRO A CA 1
ATOM 2083 C C . PRO A 1 267 ? -0.593 -11.156 7.364 1.00 84.44 267 PRO A C 1
ATOM 2085 O O . PRO A 1 267 ? -0.290 -12.078 6.626 1.00 84.44 267 PRO A O 1
ATOM 2088 N N . GLN A 1 268 ? -1.655 -10.373 7.143 1.00 89.12 268 GLN A N 1
ATOM 2089 C CA . GLN A 1 268 ? -2.660 -10.612 6.094 1.00 89.12 268 GLN A CA 1
ATOM 2090 C C . GLN A 1 268 ? -2.949 -9.385 5.216 1.00 89.12 268 GLN A C 1
ATOM 2092 O O . GLN A 1 268 ? -3.837 -9.426 4.365 1.00 89.12 268 GLN A O 1
ATOM 2097 N N . SER A 1 269 ? -2.229 -8.283 5.427 1.00 90.88 269 SER A N 1
ATOM 2098 C CA . SER A 1 269 ? -2.448 -7.040 4.691 1.00 90.88 269 SER A CA 1
ATOM 2099 C C . SER A 1 269 ? -1.174 -6.218 4.571 1.00 90.88 269 SER A C 1
ATOM 2101 O O . SER A 1 269 ? -0.317 -6.249 5.455 1.00 90.88 269 SER A O 1
ATOM 2103 N N . PHE A 1 270 ? -1.066 -5.464 3.483 1.00 93.75 270 PHE A N 1
ATOM 2104 C CA . PHE A 1 270 ? -0.025 -4.468 3.248 1.00 93.75 270 PHE A CA 1
ATOM 2105 C C . PHE A 1 270 ? -0.657 -3.095 3.048 1.00 93.75 270 PHE A C 1
ATOM 2107 O O . PHE A 1 270 ? -1.742 -2.986 2.479 1.00 93.75 270 PHE A O 1
ATOM 2114 N N . GLN A 1 271 ? 0.016 -2.043 3.509 1.00 89.62 271 GLN A N 1
ATOM 2115 C CA . GLN A 1 271 ? -0.501 -0.679 3.440 1.00 89.62 271 GLN A CA 1
ATOM 2116 C C . GLN A 1 271 ? 0.585 0.318 3.047 1.00 89.62 271 GLN A C 1
ATOM 2118 O O . GLN A 1 271 ? 1.712 0.254 3.533 1.00 89.62 271 GLN A O 1
ATOM 2123 N N . TRP A 1 272 ? 0.207 1.274 2.202 1.00 89.88 272 TRP A N 1
ATOM 2124 C CA . TRP A 1 272 ? 1.027 2.402 1.781 1.00 89.88 272 TRP A CA 1
ATOM 2125 C C . TRP A 1 272 ? 0.266 3.701 2.031 1.00 89.88 272 TRP A C 1
ATOM 2127 O O . TRP A 1 272 ? -0.718 4.006 1.353 1.00 89.88 272 TRP A O 1
ATOM 2137 N N . GLU A 1 273 ? 0.747 4.498 2.985 1.00 78.94 273 GLU A N 1
ATOM 2138 C CA . GLU A 1 273 ? 0.165 5.807 3.325 1.00 78.94 273 GLU A CA 1
ATOM 2139 C C . GLU A 1 273 ? 0.427 6.886 2.273 1.00 78.94 273 GLU A C 1
ATOM 2141 O O . GLU A 1 273 ? -0.219 7.946 2.271 1.00 78.94 273 GLU A O 1
ATOM 2146 N N . ARG A 1 274 ? 1.396 6.629 1.390 1.00 82.12 274 ARG A N 1
ATOM 2147 C CA . ARG A 1 274 ? 1.744 7.483 0.264 1.00 82.12 274 ARG A CA 1
ATOM 2148 C C . ARG A 1 274 ? 2.610 6.717 -0.733 1.00 82.12 274 ARG A C 1
ATOM 2150 O O . ARG A 1 274 ? 3.699 6.294 -0.382 1.00 82.12 274 ARG A O 1
ATOM 2157 N N . LEU A 1 275 ? 2.166 6.625 -1.979 1.00 89.25 275 LEU A N 1
ATOM 2158 C CA . LEU A 1 275 ? 3.016 6.284 -3.118 1.00 89.25 275 LEU A CA 1
ATOM 2159 C C . LEU A 1 275 ? 3.528 7.561 -3.783 1.00 89.25 275 LEU A C 1
ATOM 2161 O O . LEU A 1 275 ? 2.810 8.568 -3.833 1.00 89.25 275 LEU A O 1
ATOM 2165 N N . MET A 1 276 ? 4.760 7.520 -4.281 1.00 88.62 276 MET A N 1
ATOM 2166 C CA . MET A 1 276 ? 5.474 8.692 -4.782 1.00 88.62 276 MET A CA 1
ATOM 2167 C C . MET A 1 276 ? 5.486 8.751 -6.310 1.00 88.62 276 MET A C 1
ATOM 2169 O O . MET A 1 276 ? 5.832 7.775 -6.964 1.00 88.62 276 MET A O 1
ATOM 2173 N N . GLU A 1 277 ? 5.165 9.919 -6.867 1.00 90.31 277 GLU A N 1
ATOM 2174 C CA . GLU A 1 277 ? 5.430 10.291 -8.264 1.00 90.31 277 GLU A CA 1
ATOM 2175 C C . GLU A 1 277 ? 6.650 11.208 -8.320 1.00 90.31 277 GLU A C 1
ATOM 2177 O O . GLU A 1 277 ? 6.851 12.042 -7.430 1.00 90.31 277 GLU A O 1
ATOM 2182 N N . THR A 1 278 ? 7.434 11.096 -9.388 1.00 91.19 278 THR A N 1
ATOM 2183 C CA . THR A 1 278 ? 8.674 11.851 -9.587 1.00 91.19 278 THR A CA 1
ATOM 2184 C C . THR A 1 278 ? 8.670 12.631 -10.904 1.00 91.19 278 THR A C 1
ATOM 2186 O O . THR A 1 278 ? 7.840 12.425 -11.798 1.00 91.19 278 THR A O 1
ATOM 2189 N N . ARG A 1 279 ? 9.614 13.569 -11.027 1.00 91.50 279 ARG A N 1
ATOM 2190 C CA . ARG A 1 279 ? 9.968 14.250 -12.278 1.00 91.50 279 ARG A CA 1
ATOM 2191 C C . ARG A 1 279 ? 11.460 14.104 -12.545 1.00 91.50 279 ARG A C 1
ATOM 2193 O O . ARG A 1 279 ? 12.272 14.189 -11.622 1.00 91.50 279 ARG A O 1
ATOM 2200 N N . GLY A 1 280 ? 11.812 13.943 -13.810 1.00 93.62 280 GLY A N 1
ATOM 2201 C CA . GLY A 1 280 ? 13.175 13.652 -14.236 1.00 93.62 280 GLY A CA 1
ATOM 2202 C C . GLY A 1 280 ? 13.320 13.694 -15.746 1.00 93.62 280 GLY A C 1
ATOM 2203 O O . GLY A 1 280 ? 12.344 13.918 -16.456 1.00 93.62 280 GLY A O 1
ATOM 2204 N N . ASP A 1 281 ? 14.536 13.504 -16.228 1.00 95.12 281 ASP A N 1
ATOM 2205 C CA . ASP A 1 281 ? 14.862 13.502 -17.650 1.00 95.12 281 ASP A CA 1
ATOM 2206 C C . ASP A 1 281 ? 15.569 12.194 -18.006 1.00 95.12 281 ASP A C 1
ATOM 2208 O O . ASP A 1 281 ? 16.446 11.751 -17.264 1.00 95.12 281 ASP A O 1
ATOM 2212 N N . PHE A 1 282 ? 15.198 11.592 -19.140 1.00 95.62 282 PHE A N 1
ATOM 2213 C CA . PHE A 1 282 ? 15.766 10.321 -19.594 1.00 95.62 282 PHE A CA 1
ATOM 2214 C C . PHE A 1 282 ? 17.299 10.384 -19.662 1.00 95.62 282 PHE A C 1
ATOM 2216 O O . PHE A 1 282 ? 17.868 11.269 -20.312 1.00 95.62 282 PHE A O 1
ATOM 2223 N N . GLY A 1 283 ? 17.972 9.450 -18.988 1.00 92.56 283 GLY A N 1
ATOM 2224 C CA . GLY A 1 283 ? 19.433 9.367 -18.942 1.00 92.56 283 GLY A CA 1
ATOM 2225 C C . GLY A 1 283 ? 20.103 10.429 -18.060 1.00 92.56 283 GLY A C 1
ATOM 2226 O O . GLY A 1 283 ? 21.325 10.585 -18.109 1.00 92.56 283 GLY A O 1
ATOM 2227 N N . GLN A 1 284 ? 19.328 11.187 -17.280 1.00 93.19 284 GLN A N 1
ATOM 2228 C CA . GLN A 1 284 ? 19.818 12.180 -16.314 1.00 93.19 284 GLN A CA 1
ATOM 2229 C C . GLN A 1 284 ? 19.248 11.956 -14.905 1.00 93.19 284 GLN A C 1
ATOM 2231 O O . GLN A 1 284 ? 19.780 12.519 -13.947 1.00 93.19 284 GLN A O 1
ATOM 2236 N N . GLY A 1 285 ? 18.198 11.143 -14.754 1.00 93.19 285 GLY A N 1
ATOM 2237 C CA . GLY A 1 285 ? 17.548 10.908 -13.471 1.00 93.19 285 GLY A CA 1
ATOM 2238 C C . GLY A 1 285 ? 16.660 12.068 -13.008 1.00 93.19 285 GLY A C 1
ATOM 2239 O O . GLY A 1 285 ? 16.045 12.777 -13.807 1.00 93.19 285 GLY A O 1
ATOM 2240 N N . PHE A 1 286 ? 16.546 12.238 -11.689 1.00 92.25 286 PHE A N 1
ATOM 2241 C CA . PHE A 1 286 ? 15.666 13.227 -11.067 1.00 92.25 286 PHE A CA 1
ATOM 2242 C C . PHE A 1 286 ? 15.975 14.668 -11.481 1.00 92.25 286 PHE A C 1
ATOM 2244 O O . PHE A 1 286 ? 17.125 15.105 -11.541 1.00 92.25 286 PHE A O 1
ATOM 2251 N N . ARG A 1 287 ? 14.912 15.461 -11.620 1.00 91.25 287 ARG A N 1
ATOM 2252 C CA . ARG A 1 287 ? 15.005 16.920 -11.527 1.00 91.25 287 ARG A CA 1
ATOM 2253 C C . ARG A 1 287 ? 15.043 17.334 -10.060 1.00 91.25 287 ARG A C 1
ATOM 2255 O O . ARG A 1 287 ? 14.399 16.708 -9.219 1.00 91.25 287 ARG A O 1
ATOM 2262 N N . PHE A 1 288 ? 15.746 18.424 -9.768 1.00 87.12 288 PHE A N 1
ATOM 2263 C CA . PHE A 1 288 ? 15.915 18.949 -8.413 1.00 87.12 288 PHE A CA 1
ATOM 2264 C C . PHE A 1 288 ? 15.453 20.406 -8.311 1.00 87.12 288 PHE A C 1
ATOM 2266 O O . PHE A 1 288 ? 15.649 21.193 -9.240 1.00 87.12 288 PHE A O 1
ATOM 2273 N N . ASP A 1 289 ? 14.891 20.764 -7.158 1.00 77.94 289 ASP A N 1
ATOM 2274 C CA . ASP A 1 289 ? 14.736 22.140 -6.687 1.00 77.94 289 ASP A CA 1
ATOM 2275 C C . ASP A 1 289 ? 15.665 22.367 -5.487 1.00 77.94 289 ASP A C 1
ATOM 2277 O O . ASP A 1 289 ? 15.457 21.846 -4.386 1.00 77.94 289 ASP A O 1
ATOM 2281 N N . GLY A 1 290 ? 16.763 23.085 -5.729 1.00 83.50 290 GLY A N 1
ATOM 2282 C CA . GLY A 1 290 ? 17.889 23.122 -4.801 1.00 83.50 290 GLY A CA 1
ATOM 2283 C C . GLY A 1 290 ? 18.458 21.718 -4.586 1.00 83.50 290 GLY A C 1
ATOM 2284 O O . GLY A 1 290 ? 18.901 21.081 -5.537 1.00 83.50 290 GLY A O 1
ATOM 2285 N N . ASP A 1 291 ? 18.426 21.250 -3.340 1.00 82.50 291 ASP A N 1
ATOM 2286 C CA . ASP A 1 291 ? 18.911 19.921 -2.947 1.00 82.50 291 ASP A CA 1
ATOM 2287 C C . ASP A 1 291 ? 17.792 18.859 -2.906 1.00 82.50 291 ASP A C 1
ATOM 2289 O O . ASP A 1 291 ? 18.054 17.696 -2.599 1.00 82.50 291 ASP A O 1
ATOM 2293 N N . TYR A 1 292 ? 16.540 19.236 -3.192 1.00 78.88 292 TYR A N 1
ATOM 2294 C CA . TYR A 1 292 ? 15.390 18.342 -3.067 1.00 78.88 292 TYR A CA 1
ATOM 2295 C C . TYR A 1 292 ? 14.953 17.807 -4.432 1.00 78.88 292 TYR A C 1
ATOM 2297 O O . TYR A 1 292 ? 14.698 18.600 -5.341 1.00 78.88 292 TYR A O 1
ATOM 2305 N N . PRO A 1 293 ? 14.827 16.481 -4.605 1.00 85.31 293 PRO A N 1
ATOM 2306 C CA . PRO A 1 293 ? 14.282 15.923 -5.834 1.00 85.31 293 PRO A CA 1
ATOM 2307 C C . PRO A 1 293 ? 12.807 16.310 -5.994 1.00 85.31 293 PRO A C 1
ATOM 2309 O O . PRO A 1 293 ? 12.049 16.381 -5.023 1.00 85.31 293 PRO A O 1
ATOM 2312 N N . LEU A 1 294 ? 12.384 16.539 -7.235 1.00 86.31 294 LEU A N 1
ATOM 2313 C CA . LEU A 1 294 ? 11.000 16.856 -7.565 1.00 86.31 294 LEU A CA 1
ATOM 2314 C C . LEU A 1 294 ? 10.137 15.595 -7.486 1.00 86.31 294 LEU A C 1
ATOM 2316 O O . LEU A 1 294 ? 10.064 14.804 -8.427 1.00 86.31 294 LEU A O 1
ATOM 2320 N N . MET A 1 295 ? 9.462 15.426 -6.353 1.00 85.56 295 MET A N 1
ATOM 2321 C CA . MET A 1 295 ? 8.562 14.305 -6.088 1.00 85.56 295 MET A CA 1
ATOM 2322 C C . MET A 1 295 ? 7.343 14.737 -5.270 1.00 85.56 295 MET A C 1
ATOM 2324 O O . MET A 1 295 ? 7.398 15.714 -4.521 1.00 85.56 295 MET A O 1
ATOM 2328 N N . ARG A 1 296 ? 6.236 13.996 -5.381 1.00 82.19 296 ARG A N 1
ATOM 2329 C CA . ARG A 1 296 ? 5.038 14.194 -4.546 1.00 82.19 296 ARG A CA 1
ATOM 2330 C C . ARG A 1 296 ? 4.331 12.889 -4.230 1.00 82.19 296 ARG A C 1
ATOM 2332 O O . ARG A 1 296 ? 4.411 11.932 -4.987 1.00 82.19 296 ARG A O 1
ATOM 2339 N N . GLY A 1 297 ? 3.574 12.901 -3.138 1.00 80.62 297 GLY A N 1
ATOM 2340 C CA . GLY A 1 297 ? 2.635 11.830 -2.824 1.00 80.62 297 GLY A CA 1
ATOM 2341 C C . GLY A 1 297 ? 1.391 11.873 -3.692 1.00 80.62 297 GLY A C 1
ATOM 2342 O O . GLY A 1 297 ? 0.790 12.939 -3.811 1.00 80.62 297 GLY A O 1
ATOM 2343 N N . MET A 1 298 ? 0.994 10.721 -4.228 1.00 78.19 298 MET A N 1
ATOM 2344 C CA . MET A 1 298 ? -0.099 10.608 -5.199 1.00 78.19 298 MET A CA 1
ATOM 2345 C C . MET A 1 298 ? -1.189 9.617 -4.834 1.00 78.19 298 MET A C 1
ATOM 2347 O O . MET A 1 298 ? -2.319 9.769 -5.291 1.00 78.19 298 MET A O 1
ATOM 2351 N N . THR A 1 299 ? -0.918 8.600 -4.023 1.00 80.31 299 THR A N 1
ATOM 2352 C CA . THR A 1 299 ? -1.921 7.555 -3.775 1.00 80.31 299 THR A CA 1
ATOM 2353 C C . THR A 1 299 ? -1.731 6.913 -2.414 1.00 80.31 299 THR A C 1
ATOM 2355 O O . THR A 1 299 ? -0.612 6.864 -1.912 1.00 80.31 299 THR A O 1
ATOM 2358 N N . ARG A 1 300 ? -2.821 6.415 -1.828 1.00 85.12 300 ARG A N 1
ATOM 2359 C CA . ARG A 1 300 ? -2.783 5.419 -0.750 1.00 85.12 300 ARG A CA 1
ATOM 2360 C C . ARG A 1 300 ? -3.300 4.102 -1.269 1.00 85.12 300 ARG A C 1
ATOM 2362 O O . ARG A 1 300 ? -4.315 4.097 -1.965 1.00 85.12 300 ARG A O 1
ATOM 2369 N N . MET A 1 301 ? -2.642 3.017 -0.899 1.00 89.94 301 MET A N 1
ATOM 2370 C CA . MET A 1 301 ? -3.102 1.680 -1.248 1.00 89.94 301 MET A CA 1
ATOM 2371 C C . MET A 1 301 ? -3.114 0.786 -0.020 1.00 89.94 301 MET A C 1
ATOM 2373 O O . MET A 1 301 ? -2.257 0.910 0.856 1.00 89.94 301 MET A O 1
ATOM 2377 N N . ARG A 1 302 ? -4.082 -0.120 0.024 1.00 90.94 302 ARG A N 1
ATOM 2378 C CA . ARG A 1 302 ? -4.119 -1.226 0.971 1.00 90.94 302 ARG A CA 1
ATOM 2379 C C . ARG A 1 302 ? -4.420 -2.498 0.207 1.00 90.94 302 ARG A C 1
ATOM 2381 O O . ARG A 1 302 ? -5.384 -2.532 -0.551 1.00 90.94 302 ARG A O 1
ATOM 2388 N N . PHE A 1 303 ? -3.601 -3.518 0.409 1.00 95.19 303 PHE A N 1
ATOM 2389 C CA . PHE A 1 303 ? -3.775 -4.824 -0.203 1.00 95.19 303 PHE A CA 1
ATOM 2390 C C . PHE A 1 303 ? -4.094 -5.854 0.878 1.00 95.19 303 PHE A C 1
ATOM 2392 O O . PHE A 1 303 ? -3.375 -5.946 1.872 1.00 95.19 303 PHE A O 1
ATOM 2399 N N . ASP A 1 304 ? -5.129 -6.656 0.666 1.00 94.44 304 ASP A N 1
ATOM 2400 C CA . ASP A 1 304 ? -5.521 -7.775 1.520 1.00 94.44 304 ASP A CA 1
ATOM 2401 C C . ASP A 1 304 ? -5.533 -9.049 0.672 1.00 94.44 304 ASP A C 1
ATOM 2403 O O . ASP A 1 304 ? -6.274 -9.154 -0.308 1.00 94.44 304 ASP A O 1
ATOM 2407 N N . ARG A 1 305 ? -4.699 -10.029 1.026 1.00 94.75 305 ARG A N 1
ATOM 2408 C CA . ARG A 1 305 ? -4.618 -11.287 0.278 1.00 94.75 305 ARG A CA 1
ATOM 2409 C C . ARG A 1 305 ? -5.821 -12.146 0.629 1.00 94.75 305 ARG A C 1
ATOM 2411 O O . ARG A 1 305 ? -6.106 -12.354 1.806 1.00 94.75 305 ARG A O 1
ATOM 2418 N N . LEU A 1 306 ? -6.514 -12.663 -0.376 1.00 94.31 306 LEU A N 1
ATOM 2419 C CA . LEU A 1 306 ? -7.704 -13.488 -0.174 1.00 94.31 306 LEU A CA 1
ATOM 2420 C C . LEU A 1 306 ? -7.377 -14.964 -0.364 1.00 94.31 306 LEU A C 1
ATOM 2422 O O . LEU A 1 306 ? -7.742 -15.793 0.465 1.00 94.31 306 LEU A O 1
ATOM 2426 N N . ASP A 1 307 ? -6.626 -15.276 -1.416 1.00 93.12 307 ASP A N 1
ATOM 2427 C CA . ASP A 1 307 ? -6.064 -16.599 -1.661 1.00 93.12 307 ASP A CA 1
ATOM 2428 C C . ASP A 1 307 ? -4.724 -16.491 -2.417 1.00 93.12 307 ASP A C 1
ATOM 2430 O O . ASP A 1 307 ? -4.002 -15.501 -2.282 1.00 93.12 307 ASP A O 1
ATOM 2434 N N . ASN A 1 308 ? -4.320 -17.537 -3.139 1.00 91.19 308 ASN A N 1
ATOM 2435 C CA . ASN A 1 308 ? -3.062 -17.531 -3.877 1.00 91.19 308 ASN A CA 1
ATOM 2436 C C . ASN A 1 308 ? -3.085 -16.654 -5.121 1.00 91.19 308 ASN A C 1
ATOM 2438 O O . ASN A 1 308 ? -2.031 -16.130 -5.458 1.00 91.19 308 ASN A O 1
ATOM 2442 N N . ASP A 1 309 ? -4.232 -16.476 -5.762 1.00 95.38 309 ASP A N 1
ATOM 2443 C CA . ASP A 1 309 ? -4.348 -15.830 -7.069 1.00 95.38 309 ASP A CA 1
ATOM 2444 C C . ASP A 1 309 ? -5.231 -14.580 -7.032 1.00 95.38 309 ASP A C 1
ATOM 2446 O O . ASP A 1 309 ? -5.342 -13.890 -8.043 1.00 95.38 309 ASP A O 1
ATOM 2450 N N . LEU A 1 310 ? -5.808 -14.266 -5.866 1.00 95.69 310 LEU A N 1
ATOM 2451 C CA . LEU A 1 310 ? -6.719 -13.150 -5.666 1.00 95.69 310 LEU A CA 1
ATOM 2452 C C . LEU A 1 310 ? -6.256 -12.206 -4.548 1.00 95.69 310 LEU A C 1
ATOM 2454 O O . LEU A 1 310 ? -6.090 -12.591 -3.380 1.00 95.69 310 LEU A O 1
ATOM 2458 N N . LEU A 1 311 ? -6.123 -10.933 -4.909 1.00 95.75 311 LEU A N 1
ATOM 2459 C CA . LEU A 1 311 ? -5.715 -9.847 -4.028 1.00 95.75 311 LEU A CA 1
ATOM 2460 C C . LEU A 1 311 ? -6.796 -8.767 -3.996 1.00 95.75 311 LEU A C 1
ATOM 2462 O O . LEU A 1 311 ? -7.122 -8.188 -5.025 1.00 95.75 311 LEU A O 1
ATOM 2466 N N . HIS A 1 312 ? -7.342 -8.457 -2.824 1.00 94.31 312 HIS A N 1
ATOM 2467 C CA . HIS A 1 312 ? -8.228 -7.307 -2.680 1.00 94.31 312 HIS A CA 1
ATOM 2468 C C . HIS A 1 312 ? -7.397 -6.034 -2.554 1.00 94.31 312 HIS A C 1
ATOM 2470 O O . HIS A 1 312 ? -6.507 -5.958 -1.708 1.00 94.31 312 HIS A O 1
ATOM 2476 N N . VAL A 1 313 ? -7.696 -5.029 -3.364 1.00 92.88 313 VAL A N 1
ATOM 2477 C CA . VAL A 1 313 ? -6.942 -3.783 -3.445 1.00 92.88 313 VAL A CA 1
ATOM 2478 C C . VAL A 1 313 ? -7.874 -2.607 -3.186 1.00 92.88 313 VAL A C 1
ATOM 2480 O O . VAL A 1 313 ? -8.773 -2.341 -3.978 1.00 92.88 313 VAL A O 1
ATOM 2483 N N . GLU A 1 314 ? -7.639 -1.871 -2.101 1.00 89.19 314 GLU A N 1
ATOM 2484 C CA . GLU A 1 314 ? -8.235 -0.553 -1.880 1.00 89.19 314 GLU A CA 1
ATOM 2485 C C . GLU A 1 314 ? -7.285 0.538 -2.378 1.00 89.19 314 GLU A C 1
ATOM 2487 O O . GLU A 1 314 ? -6.112 0.568 -1.989 1.00 89.19 314 GLU A O 1
ATOM 2492 N N . ARG A 1 315 ? -7.784 1.478 -3.188 1.00 86.75 315 ARG A N 1
ATOM 2493 C CA . ARG A 1 315 ? -6.986 2.598 -3.712 1.00 86.75 315 ARG A CA 1
ATOM 2494 C C . ARG A 1 315 ? -7.640 3.920 -3.353 1.00 86.75 315 ARG A C 1
ATOM 2496 O O . ARG A 1 315 ? -8.853 4.074 -3.422 1.00 86.75 315 ARG A O 1
ATOM 2503 N N . ASN A 1 316 ? -6.822 4.901 -2.988 1.00 81.88 316 ASN A N 1
ATOM 2504 C CA . ASN A 1 316 ? -7.231 6.298 -2.866 1.00 81.88 316 ASN A CA 1
ATOM 2505 C C . ASN A 1 316 ? -6.285 7.138 -3.711 1.00 81.88 316 ASN A C 1
ATOM 2507 O O . ASN A 1 316 ? -5.127 7.329 -3.333 1.00 81.88 316 ASN A O 1
ATOM 2511 N N . TYR A 1 317 ? -6.773 7.635 -4.839 1.00 79.00 317 TYR A N 1
ATOM 2512 C CA . TYR A 1 317 ? -5.965 8.347 -5.815 1.00 79.00 317 TYR A CA 1
ATOM 2513 C C . TYR A 1 317 ? -6.168 9.861 -5.721 1.00 79.00 317 TYR A C 1
ATOM 2515 O O . TYR A 1 317 ? -7.291 10.380 -5.759 1.00 79.00 317 TYR A O 1
ATOM 2523 N N . TYR A 1 318 ? -5.057 10.586 -5.622 1.00 74.50 318 TYR A N 1
ATOM 2524 C CA . TYR A 1 318 ? -5.017 12.040 -5.650 1.00 74.50 318 TYR A CA 1
ATOM 2525 C C . TYR A 1 318 ? -4.774 12.502 -7.089 1.00 74.50 318 TYR A C 1
ATOM 2527 O O . TYR A 1 318 ? -3.649 12.439 -7.579 1.00 74.50 318 TYR A O 1
ATOM 2535 N N . ASP A 1 319 ? -5.800 13.017 -7.774 1.00 69.81 319 ASP A N 1
ATOM 2536 C CA . ASP A 1 319 ? -5.563 13.691 -9.053 1.00 69.81 319 ASP A CA 1
ATOM 2537 C C . ASP A 1 319 ? -4.982 15.094 -8.808 1.00 69.81 319 ASP A C 1
ATOM 2539 O O . ASP A 1 319 ? -5.655 16.116 -8.660 1.00 69.81 319 ASP A O 1
ATOM 2543 N N . MET A 1 320 ? -3.656 15.111 -8.767 1.00 67.44 320 MET A N 1
ATOM 2544 C CA . MET A 1 320 ? -2.855 16.309 -8.574 1.00 67.44 320 MET A CA 1
ATOM 2545 C C . MET A 1 320 ? -2.598 17.052 -9.896 1.00 67.44 320 MET A C 1
ATOM 2547 O O . MET A 1 320 ? -1.780 17.974 -9.925 1.00 67.44 320 MET A O 1
ATOM 2551 N N . ALA A 1 321 ? -3.261 16.698 -11.007 1.00 61.47 321 ALA A N 1
ATOM 2552 C CA . ALA A 1 321 ? -3.181 17.475 -12.244 1.00 61.47 321 ALA A CA 1
ATOM 2553 C C . ALA A 1 321 ? -3.854 18.852 -12.089 1.00 61.47 321 ALA A C 1
ATOM 2555 O O . ALA A 1 321 ? -3.405 19.835 -12.681 1.00 61.47 321 ALA A O 1
ATOM 2556 N N . ALA A 1 322 ? -4.874 18.946 -11.226 1.00 55.19 322 ALA A N 1
ATOM 2557 C CA . ALA A 1 322 ? -5.522 20.202 -10.844 1.00 55.19 322 ALA A CA 1
ATOM 2558 C C . ALA A 1 322 ? -4.636 21.110 -9.965 1.00 55.19 322 ALA A C 1
ATOM 2560 O O . ALA A 1 322 ? -4.908 22.304 -9.844 1.00 55.19 322 ALA A O 1
ATOM 2561 N N . CYS A 1 323 ? -3.561 20.569 -9.381 1.00 58.50 323 CYS A N 1
ATOM 2562 C CA . CYS A 1 323 ? -2.609 21.312 -8.552 1.00 58.50 323 CYS A CA 1
ATOM 2563 C C . CYS A 1 323 ? -1.543 22.076 -9.343 1.00 58.50 323 CYS A C 1
ATOM 2565 O O . CYS A 1 323 ? -0.673 22.707 -8.745 1.00 58.50 323 CYS A O 1
ATOM 2567 N N . GLY A 1 324 ? -1.600 22.017 -10.675 1.00 56.56 324 GLY A N 1
ATOM 2568 C CA . GLY A 1 324 ? -0.528 22.497 -11.535 1.00 56.56 324 GLY A CA 1
ATOM 2569 C C . GLY A 1 324 ? 0.626 21.492 -11.650 1.00 56.56 324 GLY A C 1
ATOM 2570 O O . GLY A 1 324 ? 0.628 20.444 -10.993 1.00 56.56 324 GLY A O 1
ATOM 2571 N N . PRO A 1 325 ? 1.590 21.764 -12.543 1.00 58.03 325 PRO A N 1
ATOM 2572 C CA . PRO A 1 325 ? 2.756 20.911 -12.710 1.00 58.03 325 PRO A CA 1
ATOM 2573 C C . PRO A 1 325 ? 3.603 20.887 -11.428 1.00 58.03 325 PRO A C 1
ATOM 2575 O O . PRO A 1 325 ? 3.625 21.851 -10.664 1.00 58.03 325 PRO A O 1
ATOM 2578 N N . LEU A 1 326 ? 4.328 19.784 -11.218 1.00 62.69 326 LEU A N 1
ATOM 2579 C CA . LEU A 1 326 ? 5.477 19.719 -10.307 1.00 62.69 326 LEU A CA 1
ATOM 2580 C C . LEU A 1 326 ? 6.604 20.594 -10.879 1.00 62.69 326 LEU A C 1
ATOM 2582 O O . LEU A 1 326 ? 7.600 20.097 -11.393 1.00 62.69 326 LEU A O 1
ATOM 2586 N N . GLU A 1 327 ? 6.396 21.903 -10.882 1.00 59.28 327 GLU A N 1
ATOM 2587 C CA . GLU A 1 327 ? 7.370 22.902 -11.298 1.00 59.28 327 GLU A CA 1
ATOM 2588 C C . GLU A 1 327 ? 7.713 23.803 -10.116 1.00 59.28 327 GLU A C 1
ATOM 2590 O O . GLU A 1 327 ? 6.910 23.978 -9.201 1.00 59.28 327 GLU A O 1
ATOM 2595 N N . TYR A 1 328 ? 8.930 24.349 -10.186 1.00 50.97 328 TYR A N 1
ATOM 2596 C CA . TYR A 1 328 ? 9.508 25.412 -9.366 1.00 50.97 328 TYR A CA 1
ATOM 2597 C C . TYR A 1 328 ? 8.502 26.087 -8.421 1.00 50.97 328 TYR A C 1
ATOM 2599 O O . TYR A 1 328 ? 7.708 26.937 -8.840 1.00 50.97 328 TYR A O 1
ATOM 2607 N N . ALA A 1 329 ? 8.547 25.730 -7.136 1.00 48.59 329 ALA A N 1
ATOM 2608 C CA . ALA A 1 329 ? 7.922 26.565 -6.128 1.00 48.59 329 ALA A CA 1
ATOM 2609 C C . ALA A 1 329 ? 8.702 27.885 -6.125 1.00 48.59 329 ALA A C 1
ATOM 2611 O O . ALA A 1 329 ? 9.883 27.913 -5.794 1.00 48.59 329 ALA A O 1
ATOM 2612 N N . ASP A 1 330 ? 8.071 28.977 -6.554 1.00 45.16 330 ASP A N 1
ATOM 2613 C CA . ASP A 1 330 ? 8.615 30.318 -6.346 1.00 45.16 330 ASP A CA 1
ATOM 2614 C C . ASP A 1 330 ? 8.996 30.443 -4.854 1.00 45.16 330 ASP A C 1
ATOM 2616 O O . ASP A 1 330 ? 8.108 30.338 -4.003 1.00 45.16 330 ASP A O 1
ATOM 2620 N N . PRO A 1 331 ? 10.281 30.633 -4.497 1.00 48.16 331 PRO A N 1
ATOM 2621 C CA . PRO A 1 331 ? 10.705 30.664 -3.098 1.00 48.16 331 PRO A CA 1
ATOM 2622 C C . PRO A 1 331 ? 10.043 31.804 -2.307 1.00 48.16 331 PRO A C 1
ATOM 2624 O O . PRO A 1 331 ? 9.978 31.739 -1.079 1.00 48.16 331 PRO A O 1
ATOM 2627 N N . ASP A 1 332 ? 9.502 32.820 -2.994 1.00 45.59 332 ASP A N 1
ATOM 2628 C CA . ASP A 1 332 ? 8.771 33.939 -2.396 1.00 45.59 332 ASP A CA 1
ATOM 2629 C C . ASP A 1 332 ? 7.247 33.702 -2.319 1.00 45.59 332 ASP A C 1
ATOM 2631 O O . ASP A 1 332 ? 6.508 34.533 -1.772 1.00 45.59 332 ASP A O 1
ATOM 2635 N N . ARG A 1 333 ? 6.744 32.574 -2.843 1.00 41.78 333 ARG A N 1
ATOM 2636 C CA . ARG A 1 333 ? 5.332 32.177 -2.772 1.00 41.78 333 ARG A CA 1
ATOM 2637 C C . ARG A 1 333 ? 5.202 30.706 -2.375 1.00 41.78 333 ARG A C 1
ATOM 2639 O O . ARG A 1 333 ? 5.281 29.841 -3.246 1.00 41.78 333 ARG A O 1
ATOM 2646 N N . PRO A 1 334 ? 4.896 30.397 -1.099 1.00 40.47 334 PRO A N 1
ATOM 2647 C CA . PRO A 1 334 ? 4.457 29.049 -0.764 1.00 40.47 334 PRO A CA 1
ATOM 2648 C C . PRO A 1 334 ? 3.268 28.686 -1.667 1.00 40.47 334 PRO A C 1
ATOM 2650 O O . PRO A 1 334 ? 2.428 29.566 -1.912 1.00 40.47 334 PRO A O 1
ATOM 2653 N N . PRO A 1 335 ? 3.180 27.443 -2.178 1.00 45.88 335 PRO A N 1
ATOM 2654 C CA . PRO A 1 335 ? 2.033 27.019 -2.967 1.00 45.88 335 PRO A CA 1
ATOM 2655 C C . PRO A 1 335 ? 0.759 27.367 -2.194 1.00 45.88 335 PRO A C 1
ATOM 2657 O O . PRO A 1 335 ? 0.534 26.918 -1.068 1.00 45.88 335 PRO A O 1
ATOM 2660 N N . THR A 1 336 ? -0.044 28.264 -2.762 1.00 41.47 336 THR A N 1
ATOM 2661 C CA . THR A 1 336 ? -1.308 28.683 -2.163 1.00 41.47 336 THR A CA 1
ATOM 2662 C C . THR A 1 336 ? -2.250 27.478 -2.156 1.00 41.47 336 THR A C 1
ATOM 2664 O O . THR A 1 336 ? -2.592 26.985 -3.226 1.00 41.47 336 THR A O 1
ATOM 2667 N N . MET A 1 337 ? -2.628 27.005 -0.960 1.00 47.41 337 MET A N 1
ATOM 2668 C CA . MET A 1 337 ? -3.612 25.939 -0.665 1.00 47.41 337 MET A CA 1
ATOM 2669 C C . MET A 1 337 ? -4.869 25.920 -1.574 1.00 47.41 337 MET A C 1
ATOM 2671 O O . MET A 1 337 ? -5.262 26.985 -2.053 1.00 47.41 337 MET A O 1
ATOM 2675 N N . PRO A 1 338 ? -5.655 24.816 -1.631 1.00 50.88 338 PRO A N 1
ATOM 2676 C CA . PRO A 1 338 ? -5.371 23.425 -1.268 1.00 50.88 338 PRO A CA 1
ATOM 2677 C C . PRO A 1 338 ? -5.389 22.533 -2.526 1.00 50.88 338 PRO A C 1
ATOM 2679 O O . PRO A 1 338 ? -6.325 22.587 -3.321 1.00 50.88 338 PRO A O 1
ATOM 2682 N N . CYS A 1 339 ? -4.397 21.664 -2.698 1.00 55.84 339 CYS A N 1
ATOM 2683 C CA . CYS A 1 339 ? -4.592 20.500 -3.562 1.00 55.84 339 CYS A CA 1
ATOM 2684 C C . CYS A 1 339 ? -5.769 19.702 -3.014 1.00 55.84 339 CYS A C 1
ATOM 2686 O O . CYS A 1 339 ? -5.710 19.396 -1.826 1.00 55.84 339 CYS A O 1
ATOM 2688 N N . PRO A 1 340 ? -6.835 19.415 -3.777 1.00 57.91 340 PRO A N 1
ATOM 2689 C CA . PRO A 1 340 ? -7.931 18.615 -3.259 1.00 57.91 340 PRO A CA 1
ATOM 2690 C C . PRO A 1 340 ? -7.427 17.187 -2.939 1.00 57.91 340 PRO A C 1
ATOM 2692 O O . PRO A 1 340 ? -6.933 16.531 -3.855 1.00 57.91 340 PRO A O 1
ATOM 2695 N N . PRO A 1 341 ? -7.473 16.699 -1.670 1.00 57.88 341 PRO A N 1
ATOM 2696 C CA . PRO A 1 341 ? -7.232 15.271 -1.369 1.00 57.88 341 PRO A CA 1
ATOM 2697 C C . PRO A 1 341 ? -8.298 14.325 -2.032 1.00 57.88 341 PRO A C 1
ATOM 2699 O O . PRO A 1 341 ? -9.094 14.874 -2.778 1.00 57.88 341 PRO A O 1
ATOM 2702 N N . PRO A 1 342 ? -8.265 12.961 -1.984 1.00 62.66 342 PRO A N 1
ATOM 2703 C CA . PRO A 1 342 ? -8.451 12.127 -3.190 1.00 62.66 342 PRO A CA 1
ATOM 2704 C C . PRO A 1 342 ? -9.691 12.443 -4.036 1.00 62.66 342 PRO A C 1
ATOM 2706 O O . PRO A 1 342 ? -10.789 12.614 -3.516 1.00 62.66 342 PRO A O 1
ATOM 2709 N N . LEU A 1 343 ? -9.496 12.435 -5.356 1.00 64.94 343 LEU A N 1
ATOM 2710 C CA . LEU A 1 343 ? -10.572 12.625 -6.332 1.00 64.94 343 LEU A CA 1
ATOM 2711 C C . LEU A 1 343 ? -11.293 11.314 -6.666 1.00 64.94 343 LEU A C 1
ATOM 2713 O O . LEU A 1 343 ? -12.354 11.350 -7.281 1.00 64.94 343 LEU A O 1
ATOM 2717 N N . TYR A 1 344 ? -10.718 10.172 -6.281 1.00 74.69 344 TYR A N 1
ATOM 2718 C CA . TYR A 1 344 ? -11.289 8.856 -6.526 1.00 74.69 344 TYR A CA 1
ATOM 2719 C C . TYR A 1 344 ? -10.806 7.844 -5.480 1.00 74.69 344 TYR A C 1
ATOM 2721 O O . TYR A 1 344 ? -9.625 7.829 -5.123 1.00 74.69 344 TYR A O 1
ATOM 2729 N N . ALA A 1 345 ? -11.723 7.012 -4.991 1.00 78.88 345 ALA A N 1
ATOM 2730 C CA . ALA A 1 345 ? -11.424 5.875 -4.134 1.00 78.88 345 ALA A CA 1
ATOM 2731 C C . ALA A 1 345 ? -12.246 4.672 -4.591 1.00 78.88 345 ALA A C 1
ATOM 2733 O O . ALA A 1 345 ? -13.434 4.814 -4.895 1.00 78.88 345 ALA A O 1
ATOM 2734 N N . ASP A 1 346 ? -11.612 3.508 -4.647 1.00 80.81 346 ASP A N 1
ATOM 2735 C CA . ASP A 1 346 ? -12.242 2.277 -5.098 1.00 80.81 346 ASP A CA 1
ATOM 2736 C C . ASP A 1 346 ? -11.686 1.044 -4.390 1.00 80.81 346 ASP A C 1
ATOM 2738 O O . ASP A 1 346 ? -10.732 1.101 -3.604 1.00 80.81 346 ASP A O 1
ATOM 2742 N N . ARG A 1 347 ? -12.355 -0.077 -4.657 1.00 86.62 347 ARG A N 1
ATOM 2743 C CA . ARG A 1 347 ? -11.911 -1.408 -4.285 1.00 86.62 347 ARG A CA 1
ATOM 2744 C C . ARG A 1 347 ? -12.026 -2.321 -5.482 1.00 86.62 347 ARG A C 1
ATOM 2746 O O . ARG A 1 347 ? -13.069 -2.356 -6.127 1.00 86.62 347 ARG A O 1
ATOM 2753 N N . LEU A 1 348 ? -10.962 -3.055 -5.743 1.00 89.25 348 LEU A N 1
ATOM 2754 C CA . LEU A 1 348 ? -10.847 -3.945 -6.881 1.00 89.25 348 LEU A CA 1
ATOM 2755 C C . LEU A 1 348 ? -10.242 -5.261 -6.418 1.00 89.25 348 LEU A C 1
ATOM 2757 O O . LEU A 1 348 ? -9.344 -5.273 -5.580 1.00 89.25 348 LEU A O 1
ATOM 2761 N N . ASP A 1 349 ? -10.705 -6.362 -6.989 1.00 93.69 349 ASP A N 1
ATOM 2762 C CA . ASP A 1 349 ? -10.005 -7.634 -6.867 1.00 93.69 349 ASP A CA 1
ATOM 2763 C C . ASP A 1 349 ? -9.001 -7.732 -8.027 1.00 93.69 349 ASP A C 1
ATOM 2765 O O . ASP A 1 349 ? -9.340 -7.487 -9.186 1.00 93.69 349 ASP A O 1
ATOM 2769 N N . TYR A 1 350 ? -7.740 -7.984 -7.699 1.00 97.25 350 TYR A N 1
ATOM 2770 C CA . TYR A 1 350 ? -6.637 -8.141 -8.635 1.00 97.25 350 TYR A CA 1
ATOM 2771 C C . TYR A 1 350 ? -6.309 -9.626 -8.774 1.00 97.25 350 TYR A C 1
ATOM 2773 O O . TYR A 1 350 ? -6.167 -10.333 -7.772 1.00 97.25 350 TYR A O 1
ATOM 2781 N N . ASP A 1 351 ? -6.124 -10.052 -10.016 1.00 98.00 351 ASP A N 1
ATOM 2782 C CA . ASP A 1 351 ? -5.644 -11.370 -10.388 1.00 98.00 351 ASP A CA 1
ATOM 2783 C C . ASP A 1 351 ? -4.112 -11.378 -10.413 1.00 98.00 351 ASP A C 1
ATOM 2785 O O . ASP A 1 351 ? -3.452 -10.404 -10.807 1.00 98.00 351 ASP A O 1
ATOM 2789 N N . ARG A 1 352 ? -3.530 -12.510 -10.019 1.00 97.50 352 ARG A N 1
ATOM 2790 C CA . ARG A 1 352 ? -2.095 -12.750 -10.161 1.00 97.50 352 ARG A CA 1
ATOM 2791 C C . ARG A 1 352 ? -1.705 -12.838 -11.637 1.00 97.50 352 ARG A C 1
ATOM 2793 O O . ARG A 1 352 ? -2.244 -13.648 -12.389 1.00 97.50 352 ARG A O 1
ATOM 2800 N N . LEU A 1 353 ? -0.700 -12.058 -12.029 1.00 96.25 353 LEU A N 1
ATOM 2801 C CA . LEU A 1 353 ? -0.072 -12.127 -13.350 1.00 96.25 353 LEU A CA 1
ATOM 2802 C C . LEU A 1 353 ? 1.208 -12.971 -13.330 1.00 96.25 353 LEU A C 1
ATOM 2804 O O . LEU A 1 353 ? 1.440 -13.754 -14.250 1.00 96.25 353 LEU A O 1
ATOM 2808 N N . THR A 1 354 ? 2.033 -12.824 -12.292 1.00 97.00 354 THR A N 1
ATOM 2809 C CA . THR A 1 354 ? 3.288 -13.575 -12.128 1.00 97.00 354 THR A CA 1
ATOM 2810 C C . THR A 1 354 ? 3.511 -13.994 -10.671 1.00 97.00 354 THR A C 1
ATOM 2812 O O . THR A 1 354 ? 2.968 -13.411 -9.731 1.00 97.00 354 THR A O 1
ATOM 2815 N N . GLU A 1 355 ? 4.336 -15.022 -10.480 1.00 96.75 355 GLU A N 1
ATOM 2816 C CA . GLU A 1 355 ? 4.923 -15.405 -9.192 1.00 96.75 355 GLU A CA 1
ATOM 2817 C C . GLU A 1 355 ? 6.437 -15.494 -9.387 1.00 96.75 355 GLU A C 1
ATOM 2819 O O . GLU A 1 355 ? 6.910 -16.181 -10.298 1.00 96.75 355 GLU A O 1
ATOM 2824 N N . LEU A 1 356 ? 7.203 -14.790 -8.550 1.00 97.31 356 LEU A N 1
ATOM 2825 C CA . LEU A 1 356 ? 8.662 -14.852 -8.614 1.00 97.31 356 LEU A CA 1
ATOM 2826 C C . LEU A 1 356 ? 9.141 -16.267 -8.288 1.00 97.31 356 LEU A C 1
ATOM 2828 O O . LEU A 1 356 ? 8.780 -16.844 -7.261 1.00 97.31 356 LEU A O 1
ATOM 2832 N N . ALA A 1 357 ? 10.053 -16.787 -9.098 1.00 97.00 357 ALA A N 1
ATOM 2833 C CA . ALA A 1 357 ? 10.758 -18.001 -8.752 1.00 97.00 357 ALA A CA 1
ATOM 2834 C C . ALA A 1 357 ? 11.536 -17.831 -7.447 1.00 97.00 357 ALA A C 1
ATOM 2836 O O . ALA A 1 357 ? 12.035 -16.756 -7.106 1.00 97.00 357 ALA A O 1
ATOM 2837 N N . GLY A 1 358 ? 11.628 -18.919 -6.700 1.00 95.56 358 GLY A N 1
ATOM 2838 C CA . GLY A 1 358 ? 12.250 -18.967 -5.392 1.00 95.56 358 GLY A CA 1
ATOM 2839 C C . GLY A 1 358 ? 11.326 -18.574 -4.239 1.00 95.56 358 GLY A C 1
ATOM 2840 O O . GLY A 1 358 ? 11.727 -18.732 -3.087 1.00 95.56 358 GLY A O 1
ATOM 2841 N N . THR A 1 359 ? 10.113 -18.078 -4.506 1.00 96.00 359 THR A N 1
ATOM 2842 C CA . THR A 1 359 ? 9.186 -17.595 -3.464 1.00 96.00 359 THR A CA 1
ATOM 2843 C C . THR A 1 359 ? 8.263 -18.670 -2.887 1.00 96.00 359 THR A C 1
ATOM 2845 O O . THR A 1 359 ? 7.672 -18.468 -1.825 1.00 96.00 359 THR A O 1
ATOM 2848 N N . SER A 1 360 ? 8.237 -19.848 -3.510 1.00 94.25 360 SER A N 1
ATOM 2849 C CA . SER A 1 360 ? 7.665 -21.089 -2.989 1.00 94.25 360 SER A CA 1
ATOM 2850 C C . SER A 1 360 ? 8.615 -22.261 -3.278 1.00 94.25 360 SER A C 1
ATOM 2852 O O . SER A 1 360 ? 9.423 -22.210 -4.205 1.00 94.25 360 SER A O 1
ATOM 2854 N N . CYS A 1 361 ? 8.576 -23.330 -2.478 1.00 93.06 361 CYS A N 1
ATOM 2855 C CA . CYS A 1 361 ? 9.530 -24.443 -2.626 1.00 93.06 361 CYS A CA 1
ATOM 2856 C C . CYS A 1 361 ? 9.331 -25.283 -3.891 1.00 93.06 361 CYS A C 1
ATOM 2858 O O . CYS A 1 361 ? 10.251 -25.990 -4.301 1.00 93.06 361 CYS A O 1
ATOM 2860 N N . ASP A 1 362 ? 8.158 -25.180 -4.511 1.00 93.25 362 ASP A N 1
ATOM 2861 C CA . ASP A 1 362 ? 7.816 -25.911 -5.728 1.00 93.25 362 ASP A CA 1
ATOM 2862 C C . ASP A 1 362 ? 8.179 -25.133 -7.010 1.00 93.25 362 ASP A C 1
ATOM 2864 O O . ASP A 1 362 ? 8.235 -25.732 -8.081 1.00 93.25 362 ASP A O 1
ATOM 2868 N N . ASN A 1 363 ? 8.499 -23.839 -6.892 1.00 94.12 363 ASN A N 1
ATOM 2869 C CA . ASN A 1 363 ? 8.859 -22.938 -7.987 1.00 94.12 363 ASN A CA 1
ATOM 2870 C C . ASN A 1 363 ? 10.280 -22.394 -7.748 1.00 94.12 363 ASN A C 1
ATOM 2872 O O . ASN A 1 363 ? 10.458 -21.346 -7.135 1.00 94.12 363 ASN A O 1
ATOM 2876 N N . GLN A 1 364 ? 11.316 -23.124 -8.165 1.00 92.62 364 GLN A N 1
ATOM 2877 C CA . GLN A 1 364 ? 12.723 -22.745 -7.956 1.00 92.62 364 GLN A CA 1
ATOM 2878 C C . GLN A 1 364 ? 13.481 -22.728 -9.288 1.00 92.62 364 GLN A C 1
ATOM 2880 O O . GLN A 1 364 ? 13.293 -23.610 -10.125 1.00 92.62 364 GLN A O 1
ATOM 2885 N N . THR A 1 365 ? 14.417 -21.790 -9.447 1.00 91.44 365 THR A N 1
ATOM 2886 C CA . THR A 1 365 ? 15.359 -21.746 -10.583 1.00 91.44 365 THR A CA 1
ATOM 2887 C C . THR A 1 365 ? 16.744 -21.271 -10.137 1.00 91.44 365 THR A C 1
ATOM 2889 O O . THR A 1 365 ? 16.896 -20.526 -9.169 1.00 91.44 365 THR A O 1
ATOM 2892 N N . GLY A 1 366 ? 17.789 -21.660 -10.875 1.00 89.62 366 GLY A N 1
ATOM 2893 C CA . GLY A 1 366 ? 19.164 -21.194 -10.655 1.00 89.62 366 GLY A CA 1
ATOM 2894 C C . GLY A 1 366 ? 19.381 -19.698 -10.926 1.00 89.62 366 GLY A C 1
ATOM 2895 O O . GLY A 1 366 ? 20.479 -19.192 -10.688 1.00 89.62 366 GLY A O 1
ATOM 2896 N N . TYR A 1 367 ? 18.361 -18.999 -11.426 1.00 91.88 367 TYR A N 1
ATOM 2897 C CA . TYR A 1 367 ? 18.395 -17.572 -11.738 1.00 91.88 367 TYR A CA 1
ATOM 2898 C C . TYR A 1 367 ? 17.579 -16.706 -10.771 1.00 91.88 367 TYR A C 1
ATOM 2900 O O . TYR A 1 367 ? 17.621 -15.483 -10.881 1.00 91.88 367 TYR A O 1
ATOM 2908 N N . GLN A 1 368 ? 16.882 -17.301 -9.796 1.00 92.62 368 GLN A N 1
ATOM 2909 C CA . GLN A 1 368 ? 15.950 -16.581 -8.919 1.00 92.62 368 GLN A CA 1
ATOM 2910 C C . GLN A 1 368 ? 16.599 -15.446 -8.122 1.00 92.62 368 GLN A C 1
ATOM 2912 O O . GLN A 1 368 ? 15.931 -14.468 -7.793 1.00 92.62 368 GLN A O 1
ATOM 2917 N N . GLN A 1 369 ? 17.912 -15.523 -7.860 1.00 91.38 369 GLN A N 1
ATOM 2918 C CA . GLN A 1 369 ? 18.619 -14.428 -7.202 1.00 91.38 369 GLN A CA 1
ATOM 2919 C C . GLN A 1 369 ? 18.522 -13.108 -7.970 1.00 91.38 369 GLN A C 1
ATOM 2921 O O . GLN A 1 369 ? 18.664 -12.071 -7.340 1.00 91.38 369 GLN A O 1
ATOM 2926 N N . TYR A 1 370 ? 18.299 -13.102 -9.289 1.00 94.25 370 TYR A N 1
ATOM 2927 C CA . TYR A 1 370 ? 18.278 -11.873 -10.090 1.00 94.25 370 TYR A CA 1
ATOM 2928 C C . TYR A 1 370 ? 16.963 -11.088 -9.995 1.00 94.25 370 TYR A C 1
ATOM 2930 O O . TYR A 1 370 ? 16.938 -9.914 -10.367 1.00 94.25 370 TYR A O 1
ATOM 2938 N N . SER A 1 371 ? 15.907 -11.679 -9.425 1.00 96.38 371 SER A N 1
ATOM 2939 C CA . SER A 1 371 ? 14.668 -10.958 -9.131 1.00 96.38 371 SER A CA 1
ATOM 2940 C C . SER A 1 371 ? 14.920 -9.802 -8.162 1.00 96.38 371 SER A C 1
ATOM 2942 O O . SER A 1 371 ? 15.685 -9.950 -7.207 1.00 96.38 371 SER A O 1
ATOM 2944 N N . GLY A 1 372 ? 14.282 -8.654 -8.380 1.00 96.00 372 GLY A N 1
ATOM 2945 C CA . GLY A 1 372 ? 14.393 -7.482 -7.509 1.00 96.00 372 GLY A CA 1
ATOM 2946 C C . GLY A 1 372 ? 14.350 -6.152 -8.250 1.00 96.00 372 GLY A C 1
ATOM 2947 O O . GLY A 1 372 ? 14.172 -6.107 -9.468 1.00 96.00 372 GLY A O 1
ATOM 2948 N N . ALA A 1 373 ? 14.511 -5.067 -7.496 1.00 96.69 373 ALA A N 1
ATOM 2949 C CA . ALA A 1 373 ? 14.671 -3.725 -8.044 1.00 96.69 373 ALA A CA 1
ATOM 2950 C C . ALA A 1 373 ? 16.158 -3.410 -8.271 1.00 96.69 373 ALA A C 1
ATOM 2952 O O . ALA A 1 373 ? 16.998 -3.692 -7.411 1.00 96.69 373 ALA A O 1
ATOM 2953 N N . TRP A 1 374 ? 16.468 -2.793 -9.406 1.00 97.19 374 TRP A N 1
ATOM 2954 C CA . TRP A 1 374 ? 17.807 -2.428 -9.868 1.00 97.19 374 TRP A CA 1
ATOM 2955 C C . TRP A 1 374 ? 17.811 -0.979 -10.346 1.00 97.19 374 TRP A C 1
ATOM 2957 O O . TRP A 1 374 ? 16.796 -0.488 -10.835 1.00 97.19 374 TRP A O 1
ATOM 2967 N N . TYR A 1 375 ? 18.936 -0.282 -10.230 1.00 96.44 375 TYR A N 1
ATOM 2968 C CA . TYR A 1 375 ? 19.030 1.125 -10.623 1.00 96.44 375 TYR A CA 1
ATOM 2969 C C . TYR A 1 375 ? 20.428 1.490 -11.111 1.00 96.44 375 TYR A C 1
ATOM 2971 O O . TYR A 1 375 ? 21.401 0.805 -10.803 1.00 96.44 375 TYR A O 1
ATOM 2979 N N . ASN A 1 376 ? 20.526 2.590 -11.857 1.00 94.19 376 ASN A N 1
ATOM 2980 C CA . ASN A 1 376 ? 21.810 3.186 -12.205 1.00 94.19 376 ASN A CA 1
ATOM 2981 C C . ASN A 1 376 ? 22.238 4.166 -11.092 1.00 94.19 376 ASN A C 1
ATOM 2983 O O . ASN A 1 376 ? 21.571 5.189 -10.901 1.00 94.19 376 ASN A O 1
ATOM 2987 N N . PRO A 1 377 ? 23.350 3.922 -10.374 1.00 89.31 377 PRO A N 1
ATOM 2988 C CA . PRO A 1 377 ? 23.812 4.819 -9.314 1.00 89.31 377 PRO A CA 1
ATOM 2989 C C . PRO A 1 377 ? 24.244 6.204 -9.821 1.00 89.31 377 PRO A C 1
ATOM 2991 O O . PRO A 1 377 ? 24.269 7.156 -9.040 1.00 89.31 377 PRO A O 1
ATOM 2994 N N . GLU A 1 378 ? 24.558 6.346 -11.112 1.00 90.56 378 GLU A N 1
ATOM 2995 C CA . GLU A 1 378 ? 24.907 7.629 -11.732 1.00 90.56 378 GLU A CA 1
ATOM 2996 C C . GLU A 1 378 ? 23.673 8.447 -12.157 1.00 90.56 378 GLU A C 1
ATOM 2998 O O . GLU A 1 378 ? 23.791 9.651 -12.384 1.00 90.56 378 GLU A O 1
ATOM 3003 N N . GLN A 1 379 ? 22.496 7.818 -12.251 1.00 90.44 379 GLN A N 1
ATOM 3004 C CA . GLN A 1 379 ? 21.243 8.416 -12.736 1.00 90.44 379 GLN A CA 1
ATOM 3005 C C . GLN A 1 379 ? 20.086 8.052 -11.787 1.00 90.44 379 GLN A C 1
ATOM 3007 O O . GLN A 1 379 ? 19.233 7.222 -12.115 1.00 90.44 379 GLN A O 1
ATOM 3012 N N . PRO A 1 380 ? 20.048 8.632 -10.571 1.00 89.31 380 PRO A N 1
ATOM 3013 C CA . PRO A 1 380 ? 19.023 8.294 -9.593 1.00 89.31 380 PRO A CA 1
ATOM 3014 C C . PRO A 1 380 ? 17.633 8.699 -10.091 1.00 89.31 380 PRO A C 1
ATOM 3016 O O . PRO A 1 380 ? 17.444 9.812 -10.576 1.00 89.31 380 PRO A O 1
ATOM 3019 N N . GLY A 1 381 ? 16.650 7.818 -9.909 1.00 90.19 381 GLY A N 1
ATOM 3020 C CA . GLY A 1 381 ? 15.259 8.055 -10.306 1.00 90.19 381 GLY A CA 1
ATOM 3021 C C . GLY A 1 381 ? 14.795 7.298 -11.540 1.00 90.19 381 GLY A C 1
ATOM 3022 O O . GLY A 1 381 ? 13.638 7.455 -11.918 1.00 90.19 381 GLY A O 1
ATOM 3023 N N . GLU A 1 382 ? 15.660 6.473 -12.118 1.00 93.88 382 GLU A N 1
ATOM 3024 C CA . GLU A 1 382 ? 15.350 5.504 -13.168 1.00 93.88 382 GLU A CA 1
ATOM 3025 C C . GLU A 1 382 ? 15.841 4.119 -12.729 1.00 93.88 382 GLU A C 1
ATOM 3027 O O . GLU A 1 382 ? 16.770 4.004 -11.921 1.00 93.88 382 GLU A O 1
ATOM 3032 N N . GLY A 1 383 ? 15.235 3.056 -13.249 1.00 95.81 383 GLY A N 1
ATOM 3033 C CA . GLY A 1 383 ? 15.638 1.704 -12.889 1.00 95.81 383 GLY A CA 1
ATOM 3034 C C . GLY A 1 383 ? 14.726 0.617 -13.433 1.00 95.81 383 GLY A C 1
ATOM 3035 O O . GLY A 1 383 ? 13.854 0.854 -14.267 1.00 95.81 383 GLY A O 1
ATOM 3036 N N . PHE A 1 384 ? 14.956 -0.596 -12.948 1.00 96.75 384 PHE A N 1
ATOM 3037 C CA . PHE A 1 384 ? 14.307 -1.807 -13.421 1.00 96.75 384 PHE A CA 1
ATOM 3038 C C . PHE A 1 384 ? 13.713 -2.590 -12.261 1.00 96.75 384 PHE A C 1
ATOM 3040 O O . PHE A 1 384 ? 14.337 -2.731 -11.212 1.00 96.75 384 PHE A O 1
ATOM 3047 N N . VAL A 1 385 ? 12.539 -3.168 -12.477 1.00 97.75 385 VAL A N 1
ATOM 3048 C CA . VAL A 1 385 ? 12.032 -4.288 -11.687 1.00 97.75 385 VAL A CA 1
ATOM 3049 C C . VAL A 1 385 ? 12.188 -5.533 -12.545 1.00 97.75 385 VAL A C 1
ATOM 3051 O O . VAL A 1 385 ? 11.612 -5.608 -13.628 1.00 97.75 385 VAL A O 1
ATOM 3054 N N . VAL A 1 386 ? 12.992 -6.484 -12.078 1.00 97.81 386 VAL A N 1
ATOM 3055 C CA . VAL A 1 386 ? 13.201 -7.778 -12.734 1.00 97.81 386 VAL A CA 1
ATOM 3056 C C . VAL A 1 386 ? 12.464 -8.843 -11.932 1.00 97.81 386 VAL A C 1
ATOM 3058 O O . VAL A 1 386 ? 12.681 -8.972 -10.726 1.00 97.81 386 VAL A O 1
ATOM 3061 N N . GLU A 1 387 ? 11.617 -9.619 -12.595 1.00 97.88 387 GLU A N 1
ATOM 3062 C CA . GLU A 1 387 ? 10.905 -10.758 -12.019 1.00 97.88 387 GLU A CA 1
ATOM 3063 C C . GLU A 1 387 ? 11.307 -12.028 -12.765 1.00 97.88 387 GLU A C 1
ATOM 3065 O O . GLU A 1 387 ? 10.874 -12.254 -13.893 1.00 97.88 387 GLU A O 1
ATOM 3070 N N . VAL A 1 388 ? 12.159 -12.851 -12.157 1.00 97.00 388 VAL A N 1
ATOM 3071 C CA . VAL A 1 388 ? 12.532 -14.161 -12.703 1.00 97.00 388 VAL A CA 1
ATOM 3072 C C . VAL A 1 388 ? 11.436 -15.168 -12.384 1.00 97.00 388 VAL A C 1
ATOM 3074 O O . VAL A 1 388 ? 11.010 -15.261 -11.235 1.00 97.00 388 VAL A O 1
ATOM 3077 N N . LEU A 1 389 ? 11.009 -15.924 -13.392 1.00 96.94 389 LEU A N 1
ATOM 3078 C CA . LEU A 1 389 ? 9.957 -16.936 -13.322 1.00 96.94 389 LEU A CA 1
ATOM 3079 C C . LEU A 1 389 ? 10.549 -18.354 -13.355 1.00 96.94 389 LEU A C 1
ATOM 3081 O O . LEU A 1 389 ? 11.737 -18.550 -13.620 1.00 96.94 389 LEU A O 1
ATOM 3085 N N . GLU A 1 390 ? 9.715 -19.352 -13.068 1.00 93.69 390 GLU A N 1
ATOM 3086 C CA . GLU A 1 390 ? 10.132 -20.750 -12.870 1.00 93.69 390 GLU A CA 1
ATOM 3087 C C . GLU A 1 390 ? 10.749 -21.413 -14.111 1.00 93.69 390 GLU A C 1
ATOM 3089 O O . GLU A 1 390 ? 11.527 -22.361 -14.005 1.00 93.69 390 GLU A O 1
ATOM 3094 N N . ASP A 1 391 ? 10.409 -20.913 -15.298 1.00 92.62 391 ASP A N 1
ATOM 3095 C CA . ASP A 1 391 ? 10.785 -21.455 -16.605 1.00 92.62 391 ASP A CA 1
ATOM 3096 C C . ASP A 1 391 ? 11.924 -20.665 -17.286 1.00 92.62 391 ASP A C 1
ATOM 3098 O O . ASP A 1 391 ? 12.081 -20.676 -18.522 1.00 92.62 391 ASP A O 1
ATOM 3102 N N . ASP A 1 392 ? 12.715 -19.982 -16.453 1.00 91.12 392 ASP A N 1
ATOM 3103 C CA . ASP A 1 392 ? 13.839 -19.102 -16.785 1.00 91.12 392 ASP A CA 1
ATOM 3104 C C . ASP A 1 392 ? 13.450 -17.858 -17.602 1.00 91.12 392 ASP A C 1
ATOM 3106 O O . ASP A 1 392 ? 14.324 -17.120 -18.076 1.00 91.12 392 ASP A O 1
ATOM 3110 N N . GLN A 1 393 ? 12.151 -17.602 -17.787 1.00 95.31 393 GLN A N 1
ATOM 3111 C CA . GLN A 1 393 ? 11.683 -16.311 -18.275 1.00 95.31 393 GLN A CA 1
ATOM 3112 C C . GLN A 1 393 ? 11.920 -15.231 -17.221 1.00 95.31 393 GLN A C 1
ATOM 3114 O O . GLN A 1 393 ? 11.951 -15.499 -16.021 1.00 95.31 393 GLN A O 1
ATOM 3119 N N . ALA A 1 394 ? 12.080 -13.992 -17.675 1.00 96.25 394 ALA A N 1
ATOM 3120 C CA . ALA A 1 394 ? 12.069 -12.846 -16.786 1.00 96.25 394 ALA A CA 1
ATOM 3121 C C . ALA A 1 394 ? 11.231 -11.718 -17.370 1.00 96.25 394 ALA A C 1
ATOM 3123 O O . ALA A 1 394 ? 11.427 -11.319 -18.521 1.00 96.25 394 ALA A O 1
ATOM 3124 N N . LEU A 1 395 ? 10.309 -11.210 -16.561 1.00 97.69 395 LEU A N 1
ATOM 3125 C CA . LEU A 1 395 ? 9.566 -9.995 -16.845 1.00 97.69 395 LEU A CA 1
ATOM 3126 C C . LEU A 1 395 ? 10.382 -8.801 -16.349 1.00 97.69 395 LEU A C 1
ATOM 3128 O O . LEU A 1 395 ? 10.906 -8.810 -15.234 1.00 97.69 395 LEU A O 1
ATOM 3132 N N . VAL A 1 396 ? 10.511 -7.784 -17.192 1.00 98.00 396 VAL A N 1
ATOM 3133 C CA . VAL A 1 396 ? 11.211 -6.543 -16.869 1.00 98.00 396 VAL A CA 1
ATOM 3134 C C . VAL A 1 396 ? 10.235 -5.391 -16.975 1.00 98.00 396 VAL A C 1
ATOM 3136 O O . VAL A 1 396 ? 9.623 -5.205 -18.024 1.00 98.00 396 VAL A O 1
ATOM 3139 N N . TYR A 1 397 ? 10.147 -4.589 -15.920 1.00 97.94 397 TYR A N 1
ATOM 3140 C CA . TYR A 1 397 ? 9.591 -3.243 -15.978 1.00 97.94 397 TYR A CA 1
ATOM 3141 C C . TYR A 1 397 ? 10.734 -2.243 -15.894 1.00 97.94 397 TYR A C 1
ATOM 3143 O O . TYR A 1 397 ? 11.483 -2.251 -14.921 1.00 97.94 397 TYR A O 1
ATOM 3151 N N . TRP A 1 398 ? 10.868 -1.372 -16.887 1.00 97.75 398 TRP A N 1
ATOM 3152 C CA . TRP A 1 398 ? 11.801 -0.250 -16.855 1.00 97.75 398 TRP A CA 1
ATOM 3153 C C . TRP A 1 398 ? 11.019 1.022 -16.547 1.00 97.75 398 TRP A C 1
ATOM 3155 O O . TRP A 1 398 ? 10.214 1.465 -17.363 1.00 97.75 398 TRP A O 1
ATOM 3165 N N . PHE A 1 399 ? 11.248 1.605 -15.372 1.00 96.06 399 PHE A N 1
ATOM 3166 C CA . PHE A 1 399 ? 10.699 2.902 -14.988 1.00 96.06 399 PHE A CA 1
ATOM 3167 C C . PHE A 1 399 ? 11.730 4.006 -15.249 1.00 96.06 399 PHE A C 1
ATOM 3169 O O . PHE A 1 399 ? 12.882 3.930 -14.817 1.00 96.06 399 PHE A O 1
ATOM 3176 N N . THR A 1 400 ? 11.323 5.024 -16.001 1.00 96.50 400 THR A N 1
ATOM 3177 C CA . THR A 1 400 ? 12.192 6.112 -16.460 1.00 96.50 400 THR A CA 1
ATOM 3178 C C . THR A 1 400 ? 11.366 7.384 -16.733 1.00 96.50 400 THR A C 1
ATOM 3180 O O . THR A 1 400 ? 10.261 7.552 -16.205 1.00 96.50 400 THR A O 1
ATOM 3183 N N . TYR A 1 401 ? 11.887 8.303 -17.539 1.00 96.81 401 TYR A N 1
ATOM 3184 C CA . TYR A 1 401 ? 11.266 9.553 -17.945 1.00 96.81 401 TYR A CA 1
ATOM 3185 C C . TYR A 1 401 ? 11.135 9.632 -19.465 1.00 96.81 401 TYR A C 1
ATOM 3187 O O . TYR A 1 401 ? 11.838 8.956 -20.214 1.00 96.81 401 TYR A O 1
ATOM 3195 N N . ALA A 1 402 ? 10.216 10.472 -19.928 1.00 95.19 402 ALA A N 1
ATOM 3196 C CA . ALA A 1 402 ? 10.065 10.772 -21.339 1.00 95.19 402 ALA A CA 1
ATOM 3197 C C . ALA A 1 402 ? 11.321 11.477 -21.881 1.00 95.19 402 ALA A C 1
ATOM 3199 O O . ALA A 1 402 ? 11.879 12.375 -21.244 1.00 95.19 402 ALA A O 1
ATOM 3200 N N . ALA A 1 403 ? 11.745 11.098 -23.086 1.00 94.38 403 ALA A N 1
ATOM 3201 C CA . ALA A 1 403 ? 12.923 11.668 -23.742 1.00 94.38 403 ALA A CA 1
ATOM 3202 C C . ALA A 1 403 ? 12.676 13.048 -24.394 1.00 94.38 403 ALA A C 1
ATOM 3204 O O . ALA A 1 403 ? 13.603 13.686 -24.887 1.00 94.38 403 ALA A O 1
ATOM 3205 N N . ASP A 1 404 ? 11.439 13.553 -24.358 1.00 92.56 404 ASP A N 1
ATOM 3206 C CA . ASP A 1 404 ? 11.039 14.840 -24.945 1.00 92.56 404 ASP A CA 1
ATOM 3207 C C . ASP A 1 404 ? 11.429 16.069 -24.093 1.00 92.56 404 ASP A C 1
ATOM 3209 O O . ASP A 1 404 ? 11.136 17.212 -24.457 1.00 92.56 404 ASP A O 1
ATOM 3213 N N . GLY A 1 405 ? 12.076 15.849 -22.942 1.00 89.38 405 GLY A N 1
ATOM 3214 C CA . GLY A 1 405 ? 12.469 16.898 -22.000 1.00 89.38 405 GLY A CA 1
ATOM 3215 C C . GLY A 1 405 ? 11.292 17.529 -21.250 1.00 89.38 405 GLY A C 1
ATOM 3216 O O . GLY A 1 405 ? 11.440 18.587 -20.631 1.00 89.38 405 GLY A O 1
ATOM 3217 N N . SER A 1 406 ? 10.108 16.915 -21.282 1.00 90.94 406 SER A N 1
ATOM 3218 C CA . SER A 1 406 ? 8.936 17.396 -20.543 1.00 90.94 406 SER A CA 1
ATOM 3219 C C . SER A 1 406 ? 9.089 17.254 -19.028 1.00 90.94 406 SER A C 1
ATOM 3221 O O . SER A 1 406 ? 8.530 18.046 -18.267 1.00 90.94 406 SER A O 1
ATOM 3223 N N . GLY A 1 407 ? 9.883 16.286 -18.575 1.00 91.19 407 GLY A N 1
ATOM 3224 C CA . GLY A 1 407 ? 9.994 15.923 -17.167 1.00 91.19 407 GLY A CA 1
ATOM 3225 C C . GLY A 1 407 ? 9.035 14.810 -16.734 1.00 91.19 407 GLY A C 1
ATOM 3226 O O . GLY A 1 407 ? 9.068 14.415 -15.567 1.00 91.19 407 GLY A O 1
ATOM 3227 N N . TYR A 1 408 ? 8.135 14.359 -17.619 1.00 92.56 408 TYR A N 1
ATOM 3228 C CA . TYR A 1 408 ? 7.140 13.333 -17.303 1.00 92.56 408 TYR A CA 1
ATOM 3229 C C . TYR A 1 408 ? 7.752 11.939 -17.242 1.00 92.56 408 TYR A C 1
ATOM 3231 O O . TYR A 1 408 ? 8.810 11.671 -17.802 1.00 92.56 408 TYR A O 1
ATOM 3239 N N . GLN A 1 409 ? 7.061 11.054 -16.538 1.00 95.56 409 GLN A N 1
ATOM 3240 C CA . GLN A 1 409 ? 7.433 9.657 -16.410 1.00 95.56 409 GLN A CA 1
ATOM 3241 C C . GLN A 1 409 ? 7.141 8.888 -17.705 1.00 95.56 409 GLN A C 1
ATOM 3243 O O . GLN A 1 409 ? 6.198 9.196 -18.432 1.00 95.56 409 GLN A O 1
ATOM 3248 N N . ALA A 1 410 ? 7.948 7.867 -17.962 1.00 96.94 410 ALA A N 1
ATOM 3249 C CA . ALA A 1 410 ? 7.703 6.844 -18.965 1.00 96.94 410 ALA A CA 1
ATOM 3250 C C . ALA A 1 410 ? 8.010 5.479 -18.347 1.00 96.94 410 ALA A C 1
ATOM 3252 O O . ALA A 1 410 ? 8.824 5.369 -17.426 1.00 96.94 410 ALA A O 1
ATOM 3253 N N . TRP A 1 411 ? 7.349 4.437 -18.831 1.00 97.56 411 TRP A N 1
ATOM 3254 C CA . TRP A 1 411 ? 7.673 3.079 -18.422 1.00 97.56 411 TRP A CA 1
ATOM 3255 C C . TRP A 1 411 ? 7.522 2.101 -19.579 1.00 97.56 411 TRP A C 1
ATOM 3257 O O . TRP A 1 411 ? 6.681 2.275 -20.462 1.00 97.56 411 TRP A O 1
ATOM 3267 N N . MET A 1 412 ? 8.361 1.074 -19.576 1.00 97.75 412 MET A N 1
ATOM 3268 C CA . MET A 1 412 ? 8.359 0.016 -20.578 1.00 97.75 412 MET A CA 1
ATOM 3269 C C . MET A 1 412 ? 8.287 -1.337 -19.891 1.00 97.75 412 MET A C 1
ATOM 3271 O O . MET A 1 412 ? 8.753 -1.496 -18.763 1.00 97.75 412 MET A O 1
ATOM 3275 N N . THR A 1 413 ? 7.725 -2.323 -20.579 1.00 97.81 413 THR A N 1
ATOM 3276 C CA . THR A 1 413 ? 7.662 -3.694 -20.081 1.00 97.81 413 THR A CA 1
ATOM 3277 C C . THR A 1 413 ? 7.948 -4.707 -21.179 1.00 97.81 413 THR A C 1
ATOM 3279 O O . THR A 1 413 ? 7.617 -4.490 -22.345 1.00 97.81 413 THR A O 1
ATOM 3282 N N . GLY A 1 414 ? 8.586 -5.817 -20.830 1.00 97.50 414 GLY A N 1
ATOM 3283 C CA . GLY A 1 414 ? 8.880 -6.885 -21.775 1.00 97.50 414 GLY A CA 1
ATOM 3284 C C . GLY A 1 414 ? 9.323 -8.161 -21.078 1.00 97.50 414 GLY A C 1
ATOM 3285 O O . GLY A 1 414 ? 9.795 -8.136 -19.944 1.00 97.50 414 GLY A O 1
ATOM 3286 N N . VAL A 1 415 ? 9.157 -9.285 -21.771 1.00 96.94 415 VAL A N 1
ATOM 3287 C CA . VAL A 1 415 ? 9.541 -10.607 -21.272 1.00 96.94 415 VAL A CA 1
ATOM 3288 C C . VAL A 1 415 ? 10.738 -11.100 -22.066 1.00 96.94 415 VAL A C 1
ATOM 3290 O O . VAL A 1 415 ? 10.713 -11.126 -23.296 1.00 96.94 415 VAL A O 1
ATOM 3293 N N . GLY A 1 416 ? 11.778 -11.499 -21.348 1.00 93.81 416 GLY A N 1
ATOM 3294 C CA . GLY A 1 416 ? 12.977 -12.114 -21.893 1.00 93.81 416 GLY A CA 1
ATOM 3295 C C . GLY A 1 416 ? 13.213 -13.498 -21.310 1.00 93.81 416 GLY A C 1
ATOM 3296 O O . GLY A 1 416 ? 12.394 -14.030 -20.557 1.00 93.81 416 GLY A O 1
ATOM 3297 N N . ARG A 1 417 ? 14.358 -14.089 -21.647 1.00 90.00 417 ARG A N 1
ATOM 3298 C CA . ARG A 1 417 ? 14.804 -15.360 -21.068 1.00 90.00 417 ARG A CA 1
ATOM 3299 C C . ARG A 1 417 ? 16.249 -15.265 -20.609 1.00 90.00 417 ARG A C 1
ATOM 3301 O O . ARG A 1 417 ? 17.098 -14.734 -21.321 1.00 90.00 417 ARG A O 1
ATOM 3308 N N . ILE A 1 418 ? 16.517 -15.802 -19.426 1.00 88.56 418 ILE A N 1
ATOM 3309 C CA . ILE A 1 418 ? 17.836 -15.780 -18.803 1.00 88.56 418 ILE A CA 1
ATOM 3310 C C . ILE A 1 418 ? 18.668 -16.970 -19.295 1.00 88.56 418 ILE A C 1
ATOM 3312 O O . ILE A 1 418 ? 18.171 -18.087 -19.415 1.00 88.56 418 ILE A O 1
ATOM 3316 N N . GLY A 1 419 ? 19.950 -16.748 -19.604 1.00 78.69 419 GLY A N 1
ATOM 3317 C CA . GLY A 1 419 ? 20.902 -17.829 -19.904 1.00 78.69 419 GLY A CA 1
ATOM 3318 C C . GLY A 1 419 ? 20.781 -18.443 -21.305 1.00 78.69 419 GLY A C 1
ATOM 3319 O O . GLY A 1 419 ? 21.499 -19.392 -21.630 1.00 78.69 419 GLY A O 1
ATOM 3320 N N . HIS A 1 420 ? 19.921 -17.890 -22.161 1.00 67.06 420 HIS A N 1
ATOM 3321 C CA . HIS A 1 420 ? 19.711 -18.344 -23.532 1.00 67.06 420 HIS A CA 1
ATOM 3322 C C . HIS A 1 420 ? 20.092 -17.242 -24.531 1.00 67.06 420 HIS A C 1
ATOM 3324 O O . HIS A 1 420 ? 19.262 -16.384 -24.813 1.00 67.06 420 HIS A O 1
ATOM 3330 N N . PRO A 1 421 ? 21.314 -17.250 -25.103 1.00 54.88 421 PRO A N 1
ATOM 3331 C CA . PRO A 1 421 ? 21.661 -16.292 -26.147 1.00 54.88 421 PRO A CA 1
ATOM 3332 C C . PRO A 1 421 ? 20.776 -16.520 -27.390 1.00 54.88 421 PRO A C 1
ATOM 3334 O O . PRO A 1 421 ? 20.492 -17.678 -27.730 1.00 54.88 421 PRO A O 1
ATOM 3337 N N . PRO A 1 422 ? 20.359 -15.456 -28.093 1.00 50.34 422 PRO A N 1
ATOM 3338 C CA . PRO A 1 422 ? 19.456 -15.543 -29.232 1.00 50.34 422 PRO A CA 1
ATOM 3339 C C . PRO A 1 422 ? 20.089 -16.333 -30.390 1.00 50.34 422 PRO A C 1
ATOM 3341 O O . PRO A 1 422 ? 21.319 -16.386 -30.545 1.00 50.34 422 PRO A O 1
ATOM 3344 N N . PRO A 1 423 ? 19.275 -16.948 -31.269 1.00 46.62 423 PRO A N 1
ATOM 3345 C CA . PRO A 1 423 ? 19.770 -17.505 -32.518 1.00 46.62 423 PRO A CA 1
ATOM 3346 C C . PRO A 1 423 ? 20.298 -16.377 -33.421 1.00 46.62 423 PRO A C 1
ATOM 3348 O O . PRO A 1 423 ? 19.539 -15.605 -33.995 1.00 46.62 423 PRO A O 1
ATOM 3351 N N . ILE A 1 424 ? 21.623 -16.306 -33.569 1.00 51.84 424 ILE A N 1
ATOM 3352 C CA . ILE A 1 424 ? 22.328 -15.270 -34.341 1.00 51.84 424 ILE A CA 1
ATOM 3353 C C . ILE A 1 424 ? 21.808 -15.194 -35.789 1.00 51.84 424 ILE A C 1
ATOM 3355 O O . ILE A 1 424 ? 22.152 -16.048 -36.612 1.00 51.84 424 ILE A O 1
ATOM 3359 N N . ILE A 1 425 ? 21.084 -14.123 -36.137 1.00 47.69 425 ILE A N 1
ATOM 3360 C CA . ILE A 1 425 ? 20.916 -13.664 -37.525 1.00 47.69 425 ILE A CA 1
ATOM 3361 C C . ILE A 1 425 ? 20.997 -12.124 -37.593 1.00 47.69 425 ILE A C 1
ATOM 3363 O O . ILE A 1 425 ? 19.990 -11.436 -37.506 1.00 47.69 425 ILE A O 1
ATOM 3367 N N . GLY A 1 426 ? 22.195 -11.591 -37.873 1.00 49.69 426 GLY A N 1
ATOM 3368 C CA . GLY A 1 426 ? 22.356 -10.307 -38.582 1.00 49.69 426 GLY A CA 1
ATOM 3369 C C . GLY A 1 426 ? 22.634 -9.013 -37.795 1.00 49.69 426 GLY A C 1
ATOM 3370 O O . GLY A 1 426 ? 22.678 -7.969 -38.443 1.00 49.69 426 GLY A O 1
ATOM 3371 N N . THR A 1 427 ? 22.872 -9.042 -36.482 1.00 49.00 427 THR A N 1
ATOM 3372 C CA . THR A 1 427 ? 22.983 -7.849 -35.598 1.00 49.00 427 THR A CA 1
ATOM 3373 C C . THR A 1 427 ? 24.289 -7.840 -34.751 1.00 49.00 427 THR A C 1
ATOM 3375 O O . THR A 1 427 ? 25.061 -8.800 -34.863 1.00 49.00 427 THR A O 1
ATOM 3378 N N . PRO A 1 428 ? 24.651 -6.725 -34.057 1.00 50.62 428 PRO A N 1
ATOM 3379 C CA . PRO A 1 428 ? 26.011 -6.429 -33.562 1.00 50.62 428 PRO A CA 1
ATOM 3380 C C . PRO A 1 428 ? 26.434 -7.362 -32.396 1.00 50.62 428 PRO A C 1
ATOM 3382 O O . PRO A 1 428 ? 25.647 -8.223 -32.013 1.00 50.62 428 PRO A O 1
ATOM 3385 N N . PRO A 1 429 ? 27.712 -7.350 -31.942 1.00 54.62 429 PRO A N 1
ATOM 3386 C CA . PRO A 1 429 ? 28.333 -8.526 -31.329 1.00 54.62 429 PRO A CA 1
ATOM 3387 C C . PRO A 1 429 ? 27.609 -8.953 -30.044 1.00 54.62 429 PRO A C 1
ATOM 3389 O O . PRO A 1 429 ? 27.184 -8.083 -29.288 1.00 54.62 429 PRO A O 1
ATOM 3392 N N . PRO A 1 430 ? 27.505 -10.269 -29.778 1.00 52.94 430 PRO A N 1
ATOM 3393 C CA . PRO A 1 430 ? 26.832 -10.751 -28.582 1.00 52.94 430 PRO A CA 1
ATOM 3394 C C . PRO A 1 430 ? 27.558 -10.241 -27.328 1.00 52.94 430 PRO A C 1
ATOM 3396 O O . PRO A 1 430 ? 28.798 -10.155 -27.351 1.00 52.94 430 PRO A O 1
ATOM 3399 N N . PRO A 1 431 ? 26.821 -9.933 -26.244 1.00 52.31 431 PRO A N 1
ATOM 3400 C CA . PRO A 1 431 ? 27.430 -9.651 -24.952 1.00 52.31 431 PRO A CA 1
ATOM 3401 C C . PRO A 1 431 ? 28.350 -10.818 -24.537 1.00 52.31 431 PRO A C 1
ATOM 3403 O O . PRO A 1 431 ? 28.168 -11.957 -24.992 1.00 52.31 431 PRO A O 1
ATOM 3406 N N . PRO A 1 432 ? 29.408 -10.545 -23.750 1.00 51.78 432 PRO A N 1
ATOM 3407 C CA . PRO A 1 432 ? 30.334 -11.577 -23.295 1.00 51.78 432 PRO A CA 1
ATOM 3408 C C . PRO A 1 432 ? 29.591 -12.713 -22.567 1.00 51.78 432 PRO A C 1
ATOM 3410 O O . PRO A 1 432 ? 28.516 -12.498 -22.019 1.00 51.78 432 PRO A O 1
ATOM 3413 N N . PRO A 1 433 ? 30.129 -13.945 -22.578 1.00 53.19 433 PRO A N 1
ATOM 3414 C CA . PRO A 1 433 ? 29.441 -15.079 -21.989 1.00 53.19 433 PRO A CA 1
ATOM 3415 C C . PRO A 1 433 ? 29.551 -14.991 -20.468 1.00 53.19 433 PRO A C 1
ATOM 3417 O O . PRO A 1 433 ? 30.611 -15.304 -19.943 1.00 53.19 433 PRO A O 1
ATOM 3420 N N . ASP A 1 434 ? 28.490 -14.534 -19.809 1.00 58.78 434 ASP A N 1
ATOM 3421 C CA . ASP A 1 434 ? 27.915 -15.054 -18.562 1.00 58.78 434 ASP A CA 1
ATOM 3422 C C . ASP A 1 434 ? 26.509 -14.431 -18.409 1.00 58.78 434 ASP A C 1
ATOM 3424 O O . ASP A 1 434 ? 26.190 -13.474 -19.091 1.00 58.78 434 ASP A O 1
ATOM 3428 N N . THR A 1 435 ? 25.607 -15.051 -17.653 1.00 63.00 435 THR A N 1
ATOM 3429 C CA . THR A 1 435 ? 24.128 -14.933 -17.666 1.00 63.00 435 THR A CA 1
ATOM 3430 C C . THR A 1 435 ? 23.463 -13.679 -18.307 1.00 63.00 435 THR A C 1
ATOM 3432 O O . THR A 1 435 ? 23.098 -12.750 -17.582 1.00 63.00 435 THR A O 1
ATOM 3435 N N . PRO A 1 436 ? 23.194 -13.663 -19.633 1.00 77.12 436 PRO A N 1
ATOM 3436 C CA . PRO A 1 436 ? 22.435 -12.581 -20.256 1.00 77.12 436 PRO A CA 1
ATOM 3437 C C . PRO A 1 436 ? 20.927 -12.795 -20.064 1.00 77.12 436 PRO A C 1
ATOM 3439 O O . PRO A 1 436 ? 20.421 -13.905 -20.267 1.00 77.12 436 PRO A O 1
ATOM 3442 N N . LEU A 1 437 ? 20.214 -11.731 -19.706 1.00 89.38 437 LEU A N 1
ATOM 3443 C CA . LEU A 1 437 ? 18.779 -11.585 -19.932 1.00 89.38 437 LEU A CA 1
ATOM 3444 C C . LEU A 1 437 ? 18.590 -10.724 -21.177 1.00 89.38 437 LEU A C 1
ATOM 3446 O O . LEU A 1 437 ? 18.996 -9.566 -21.188 1.00 89.38 437 LEU A O 1
ATOM 3450 N N . GLU A 1 438 ? 17.961 -11.274 -22.209 1.00 88.38 438 GLU A N 1
ATOM 3451 C CA . GLU A 1 438 ? 17.623 -10.526 -23.419 1.00 88.38 438 GLU A CA 1
ATOM 3452 C C . GLU A 1 438 ? 16.109 -10.433 -23.585 1.00 88.38 438 GLU A C 1
ATOM 3454 O O . GLU A 1 438 ? 15.404 -11.445 -23.571 1.00 88.38 438 GLU A O 1
ATOM 3459 N N . VAL A 1 439 ? 15.625 -9.202 -23.731 1.00 93.31 439 VAL A N 1
ATOM 3460 C CA . VAL A 1 439 ? 14.239 -8.849 -24.026 1.00 93.31 439 VAL A CA 1
ATOM 3461 C C . VAL A 1 439 ? 14.205 -8.337 -25.464 1.00 93.31 439 VAL A C 1
ATOM 3463 O O . VAL A 1 439 ? 14.570 -7.192 -25.734 1.00 93.31 439 VAL A O 1
ATOM 3466 N N . GLU A 1 440 ? 13.780 -9.200 -26.391 1.00 90.19 440 GLU A N 1
ATOM 3467 C CA . GLU A 1 440 ? 13.762 -8.902 -27.835 1.00 90.19 440 GLU A CA 1
ATOM 3468 C C . GLU A 1 440 ? 12.854 -7.715 -28.186 1.00 90.19 440 GLU A C 1
ATOM 3470 O O . GLU A 1 440 ? 13.098 -7.006 -29.160 1.00 90.19 440 GLU A O 1
ATOM 3475 N N . THR A 1 441 ? 11.783 -7.510 -27.417 1.00 95.19 441 THR A N 1
ATOM 3476 C CA . THR A 1 441 ? 10.856 -6.394 -27.614 1.00 95.19 441 THR A CA 1
ATOM 3477 C C . THR A 1 441 ? 10.372 -5.866 -26.273 1.00 95.19 441 THR A C 1
ATOM 3479 O O . THR A 1 441 ? 9.685 -6.567 -25.525 1.00 95.19 441 THR A O 1
ATOM 3482 N N . LEU A 1 442 ? 10.714 -4.613 -25.990 1.00 96.75 442 LEU A N 1
ATOM 3483 C CA . LEU A 1 442 ? 10.098 -3.801 -24.954 1.00 96.75 442 LEU A CA 1
ATOM 3484 C C . LEU A 1 442 ? 8.891 -3.067 -25.527 1.00 96.75 442 LEU A C 1
ATOM 3486 O O . LEU A 1 442 ? 8.958 -2.451 -26.591 1.00 96.75 442 LEU A O 1
ATOM 3490 N N . TRP A 1 443 ? 7.801 -3.087 -24.775 1.00 97.81 443 TRP A N 1
ATOM 3491 C CA . TRP A 1 443 ? 6.573 -2.382 -25.097 1.00 97.81 443 TRP A CA 1
ATOM 3492 C C . TRP A 1 443 ? 6.427 -1.157 -24.205 1.00 97.81 443 TRP A C 1
ATOM 3494 O O . TRP A 1 443 ? 6.522 -1.263 -22.983 1.00 97.81 443 TRP A O 1
ATOM 3504 N N . GLN A 1 444 ? 6.152 -0.006 -24.814 1.00 97.12 444 GLN A N 1
ATOM 3505 C CA . GLN A 1 444 ? 5.730 1.203 -24.116 1.00 97.12 444 GLN A CA 1
ATOM 3506 C C . GLN A 1 444 ? 4.211 1.367 -24.281 1.00 97.12 444 GLN A C 1
ATOM 3508 O O . GLN A 1 444 ? 3.751 1.676 -25.385 1.00 97.12 444 GLN A O 1
ATOM 3513 N N . PRO A 1 445 ? 3.414 1.135 -23.228 1.00 96.06 445 PRO A N 1
ATOM 3514 C CA . PRO A 1 445 ? 1.976 1.353 -23.280 1.00 96.06 445 PRO A CA 1
ATOM 3515 C C . PRO A 1 445 ? 1.624 2.837 -23.131 1.00 96.06 445 PRO A C 1
ATOM 3517 O O . PRO A 1 445 ? 2.119 3.519 -22.235 1.00 96.06 445 PRO A O 1
ATOM 3520 N N . ILE A 1 446 ? 0.746 3.337 -23.995 1.00 95.00 446 ILE A N 1
ATOM 3521 C CA . ILE A 1 446 ? 0.268 4.727 -24.021 1.00 95.00 446 ILE A CA 1
ATOM 3522 C C . ILE A 1 446 ? -1.242 4.767 -24.306 1.00 95.00 446 ILE A C 1
ATOM 3524 O O . ILE A 1 446 ? -1.828 3.754 -24.670 1.00 95.00 446 ILE A O 1
ATOM 3528 N N . GLY A 1 447 ? -1.868 5.941 -24.189 1.00 90.88 447 GLY A N 1
ATOM 3529 C CA . GLY A 1 447 ? -3.205 6.206 -24.744 1.00 90.88 447 GLY A CA 1
ATOM 3530 C C . GLY A 1 447 ? -4.369 6.159 -23.749 1.00 90.88 447 GLY A C 1
ATOM 3531 O O . GLY A 1 447 ? -5.299 6.947 -23.900 1.00 90.88 447 GLY A O 1
ATOM 3532 N N . ALA A 1 448 ? -4.296 5.333 -22.703 1.00 93.19 448 ALA A N 1
ATOM 3533 C CA . ALA A 1 448 ? -5.346 5.235 -21.684 1.00 93.19 448 ALA A CA 1
ATOM 3534 C C . ALA A 1 448 ? -5.278 6.352 -20.624 1.00 93.19 448 ALA A C 1
ATOM 3536 O O . ALA A 1 448 ? -4.281 7.064 -20.517 1.00 93.19 448 ALA A O 1
ATOM 3537 N N . THR A 1 449 ? -6.341 6.500 -19.824 1.00 91.69 449 THR A N 1
ATOM 3538 C CA . THR A 1 449 ? -6.447 7.477 -18.719 1.00 91.69 449 THR A CA 1
ATOM 3539 C C . THR A 1 449 ? -6.849 6.797 -17.414 1.00 91.69 449 THR A C 1
ATOM 3541 O O . THR A 1 449 ? -7.540 5.790 -17.450 1.00 91.69 449 THR A O 1
ATOM 3544 N N . TYR A 1 450 ? -6.449 7.344 -16.263 1.00 87.44 450 TYR A N 1
ATOM 3545 C CA . TYR A 1 450 ? -6.735 6.720 -14.962 1.00 87.44 450 TYR A CA 1
ATOM 3546 C C . TYR A 1 450 ? -8.174 6.892 -14.462 1.00 87.44 450 TYR A C 1
ATOM 3548 O O . TYR A 1 450 ? -8.782 7.957 -14.614 1.00 87.44 450 TYR A O 1
ATOM 3556 N N . GLY A 1 451 ? -8.640 5.912 -13.686 1.00 83.12 451 GLY A N 1
ATOM 3557 C CA . GLY A 1 451 ? -9.843 6.009 -12.861 1.00 83.12 451 GLY A CA 1
ATOM 3558 C C . GLY A 1 451 ? -11.120 5.642 -13.624 1.00 83.12 451 GLY A C 1
ATOM 3559 O O . GLY A 1 451 ? -11.066 4.808 -14.521 1.00 83.12 451 GLY A O 1
ATOM 3560 N N . PRO A 1 452 ? -12.282 6.245 -13.301 1.00 81.75 452 PRO A N 1
ATOM 3561 C CA . PRO A 1 452 ? -13.569 5.880 -13.911 1.00 81.75 452 PRO A CA 1
ATOM 3562 C C . PRO A 1 452 ? -13.648 6.025 -15.435 1.00 81.75 452 PRO A C 1
ATOM 3564 O O . PRO A 1 452 ? -14.561 5.476 -16.045 1.00 81.75 452 PRO A O 1
ATOM 3567 N N . ASP A 1 453 ? -12.740 6.808 -16.021 1.00 87.06 453 ASP A N 1
ATOM 3568 C CA . ASP A 1 453 ? -12.662 7.062 -17.460 1.00 87.06 453 ASP A CA 1
ATOM 3569 C C . ASP A 1 453 ? -11.710 6.074 -18.177 1.00 87.06 453 ASP A C 1
ATOM 3571 O O . ASP A 1 453 ? -11.498 6.209 -19.381 1.00 87.06 453 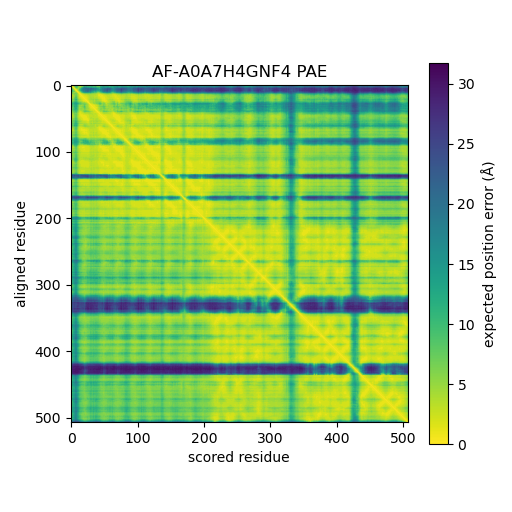ASP A O 1
ATOM 3575 N N . PHE A 1 454 ? -11.118 5.107 -17.461 1.00 91.75 454 PHE A N 1
ATOM 3576 C CA . PHE A 1 454 ? -10.241 4.095 -18.050 1.00 91.75 454 PHE A CA 1
ATOM 3577 C C . PHE A 1 454 ? -11.015 3.189 -19.017 1.00 91.75 454 PHE A C 1
ATOM 3579 O O . PHE A 1 454 ? -12.068 2.647 -18.676 1.00 91.75 454 PHE A O 1
ATOM 3586 N N . ASP A 1 455 ? -10.452 2.983 -20.207 1.00 94.69 455 ASP A N 1
ATOM 3587 C CA . ASP A 1 455 ? -10.910 2.004 -21.190 1.00 94.69 455 ASP A CA 1
ATOM 3588 C C . ASP A 1 455 ? -9.695 1.177 -21.657 1.00 94.69 455 ASP A C 1
ATOM 3590 O O . ASP A 1 455 ? -8.759 1.742 -22.235 1.00 94.69 455 ASP A O 1
ATOM 3594 N N . PRO A 1 456 ? -9.671 -0.154 -21.446 1.00 94.56 456 PRO A N 1
ATOM 3595 C CA . PRO A 1 456 ? -8.540 -0.992 -21.854 1.00 94.56 456 PRO A CA 1
ATOM 3596 C C . PRO A 1 456 ? -8.313 -0.991 -23.373 1.00 94.56 456 PRO A C 1
ATOM 3598 O O . PRO A 1 456 ? -7.221 -1.310 -23.844 1.00 94.56 456 PRO A O 1
ATOM 3601 N N . THR A 1 457 ? -9.321 -0.630 -24.173 1.00 95.50 457 THR A N 1
ATOM 3602 C CA . THR A 1 457 ? -9.189 -0.561 -25.635 1.00 95.50 457 THR A CA 1
ATOM 3603 C C . THR A 1 457 ? -8.420 0.666 -26.124 1.00 95.50 457 THR A C 1
ATOM 3605 O O . THR A 1 457 ? -7.957 0.656 -27.267 1.00 95.50 457 THR A O 1
ATOM 3608 N N . ASP A 1 458 ? -8.221 1.667 -25.261 1.00 96.38 458 ASP A N 1
ATOM 3609 C CA . ASP A 1 458 ? -7.405 2.852 -25.545 1.00 96.38 458 ASP A CA 1
ATOM 3610 C C . ASP A 1 458 ? -5.900 2.600 -25.331 1.00 96.38 458 ASP A C 1
ATOM 3612 O O . ASP A 1 458 ? -5.072 3.439 -25.691 1.00 96.38 458 ASP A O 1
ATOM 3616 N N . VAL A 1 459 ? -5.517 1.447 -24.764 1.00 96.62 459 VAL A N 1
ATOM 3617 C CA . VAL A 1 459 ? -4.113 1.095 -24.520 1.00 96.62 459 VAL A CA 1
ATOM 3618 C C . VAL A 1 459 ? -3.428 0.690 -25.826 1.00 96.62 459 VAL A C 1
ATOM 3620 O O . VAL A 1 459 ? -3.592 -0.418 -26.344 1.00 96.62 459 VAL A O 1
ATOM 3623 N N . GLU A 1 460 ? -2.576 1.573 -26.334 1.00 96.31 460 GLU A N 1
ATOM 3624 C CA . GLU A 1 460 ? -1.692 1.306 -27.464 1.00 96.31 460 GLU A CA 1
ATOM 3625 C C . GLU A 1 460 ? -0.325 0.820 -26.968 1.00 96.31 460 GLU A C 1
ATOM 3627 O O . GLU A 1 460 ? 0.286 1.435 -26.098 1.00 96.31 460 GLU A O 1
ATOM 3632 N N . ARG A 1 461 ? 0.192 -0.276 -27.539 1.00 95.62 461 ARG A N 1
ATOM 3633 C CA . ARG A 1 461 ? 1.520 -0.820 -27.206 1.00 95.62 461 ARG A CA 1
ATOM 3634 C C . ARG A 1 461 ? 2.511 -0.457 -28.304 1.00 95.62 461 ARG A C 1
ATOM 3636 O O . ARG A 1 461 ? 2.470 -1.028 -29.395 1.00 95.62 461 ARG A O 1
ATOM 3643 N N . ILE A 1 462 ? 3.394 0.492 -28.015 1.00 97.12 462 ILE A N 1
ATOM 3644 C CA . ILE A 1 462 ? 4.452 0.915 -28.932 1.00 97.12 462 ILE A CA 1
ATOM 3645 C C . ILE A 1 462 ? 5.649 -0.018 -28.776 1.00 97.12 462 ILE A C 1
ATOM 3647 O O . ILE A 1 462 ? 6.110 -0.250 -27.661 1.00 97.12 462 ILE A O 1
ATOM 3651 N N . ASP A 1 463 ? 6.147 -0.550 -29.892 1.00 97.69 463 ASP A N 1
ATOM 3652 C CA . ASP A 1 463 ? 7.426 -1.261 -29.937 1.00 97.69 463 ASP A CA 1
ATOM 3653 C C . ASP A 1 463 ? 8.544 -0.245 -29.669 1.00 97.69 463 ASP A C 1
ATOM 3655 O O . ASP A 1 463 ? 8.888 0.571 -30.530 1.00 97.69 463 ASP A O 1
ATOM 3659 N N . TRP A 1 464 ? 9.043 -0.250 -28.435 1.00 97.81 464 TRP A N 1
ATOM 3660 C CA . TRP A 1 464 ? 10.023 0.716 -27.966 1.00 97.81 464 TRP A CA 1
ATOM 3661 C C . TRP A 1 464 ? 11.433 0.356 -28.433 1.00 97.81 464 TRP A C 1
ATOM 3663 O O . TRP A 1 464 ? 12.232 1.263 -28.645 1.00 97.81 464 TRP A O 1
ATOM 3673 N N . GLY A 1 465 ? 11.746 -0.929 -28.621 1.00 96.25 465 GLY A N 1
ATOM 3674 C CA . GLY A 1 465 ? 13.088 -1.423 -28.939 1.00 96.25 465 GLY A CA 1
ATOM 3675 C C . GLY A 1 465 ? 13.442 -2.693 -28.167 1.00 96.25 465 GLY A C 1
ATOM 3676 O O . GLY A 1 465 ? 12.554 -3.420 -27.727 1.00 96.25 465 GLY A O 1
ATOM 3677 N N . TRP A 1 466 ? 14.735 -2.952 -27.968 1.00 94.38 466 TRP A N 1
ATOM 3678 C CA . TRP A 1 466 ? 15.225 -4.131 -27.239 1.00 94.38 466 TRP A CA 1
ATOM 3679 C C . TRP A 1 466 ? 16.090 -3.750 -26.032 1.00 94.38 466 TRP A C 1
ATOM 3681 O O . TRP A 1 466 ? 16.635 -2.644 -25.957 1.00 94.38 466 TRP A O 1
ATOM 3691 N N . LEU A 1 467 ? 16.211 -4.682 -25.085 1.00 93.81 467 LEU A N 1
ATOM 3692 C CA . LEU A 1 467 ? 16.978 -4.524 -23.848 1.00 93.81 467 LEU A CA 1
ATOM 3693 C C . LEU A 1 467 ? 17.771 -5.793 -23.540 1.00 93.81 467 LEU A C 1
ATOM 3695 O O . LEU A 1 467 ? 17.232 -6.898 -23.569 1.00 93.81 467 LEU A O 1
ATOM 3699 N N . GLY A 1 468 ? 19.041 -5.626 -23.193 1.00 92.88 468 GLY A N 1
ATOM 3700 C CA . GLY A 1 468 ? 19.895 -6.667 -22.639 1.00 92.88 468 GLY A CA 1
ATOM 3701 C C . GLY A 1 468 ? 20.356 -6.291 -21.236 1.00 92.88 468 GLY A C 1
ATOM 3702 O O . GLY A 1 468 ? 20.822 -5.175 -21.020 1.00 92.88 468 GLY A O 1
ATOM 3703 N N . ILE A 1 469 ? 20.266 -7.225 -20.294 1.00 93.56 469 ILE A N 1
ATOM 3704 C CA . ILE A 1 469 ? 20.843 -7.096 -18.955 1.00 93.56 469 ILE A CA 1
ATOM 3705 C C . ILE A 1 469 ? 21.887 -8.191 -18.774 1.00 93.56 469 ILE A C 1
ATOM 3707 O O . ILE A 1 469 ? 21.594 -9.383 -18.863 1.00 93.56 469 ILE A O 1
ATOM 3711 N N . GLN A 1 470 ? 23.116 -7.771 -18.516 1.00 91.12 470 GLN A N 1
ATOM 3712 C CA . GLN A 1 470 ? 24.231 -8.618 -18.135 1.00 91.12 470 GLN A CA 1
ATOM 3713 C C . GLN A 1 470 ? 24.366 -8.577 -16.616 1.00 91.12 470 GLN A C 1
ATOM 3715 O O . GLN A 1 470 ? 24.693 -7.529 -16.069 1.00 91.12 470 GLN A O 1
ATOM 3720 N N . PHE A 1 471 ? 24.148 -9.692 -15.926 1.00 91.31 471 PHE A N 1
ATOM 3721 C CA . PHE A 1 471 ? 24.426 -9.758 -14.490 1.00 91.31 471 PHE A CA 1
ATOM 3722 C C . PHE A 1 471 ? 25.880 -10.179 -14.271 1.00 91.31 471 PHE A C 1
ATOM 3724 O O . PHE A 1 471 ? 26.286 -11.253 -14.722 1.00 91.31 471 PHE A O 1
ATOM 3731 N N . ASP A 1 472 ? 26.663 -9.336 -13.600 1.00 89.19 472 ASP A N 1
ATOM 3732 C CA . ASP A 1 472 ? 28.061 -9.628 -13.263 1.00 89.19 472 ASP A CA 1
ATOM 3733 C C . ASP A 1 472 ? 28.131 -10.500 -12.002 1.00 89.19 472 ASP A C 1
ATOM 3735 O O . ASP A 1 472 ? 28.905 -11.458 -11.918 1.00 89.19 472 ASP A O 1
ATOM 3739 N N . ASP A 1 473 ? 27.266 -10.204 -11.033 1.00 89.00 473 ASP A N 1
ATOM 3740 C CA . ASP A 1 473 ? 27.038 -11.005 -9.840 1.00 89.00 473 ASP A CA 1
ATOM 3741 C C . ASP A 1 473 ? 25.607 -10.807 -9.312 1.00 89.00 473 ASP A C 1
ATOM 3743 O O . ASP A 1 473 ? 24.699 -10.410 -10.041 1.00 89.00 473 ASP A O 1
ATOM 3747 N N . ALA A 1 474 ? 25.368 -11.164 -8.048 1.00 87.19 474 ALA A N 1
ATOM 3748 C CA . ALA A 1 474 ? 24.056 -11.015 -7.443 1.00 87.19 474 ALA A CA 1
ATOM 3749 C C . ALA A 1 474 ? 23.668 -9.550 -7.210 1.00 87.19 474 ALA A C 1
ATOM 3751 O O . ALA A 1 474 ? 22.498 -9.319 -6.970 1.00 87.19 474 ALA A O 1
ATOM 3752 N N . ASP A 1 475 ? 24.568 -8.571 -7.255 1.00 93.25 475 ASP A N 1
ATOM 3753 C CA . ASP A 1 475 ? 24.279 -7.186 -6.854 1.00 93.25 475 ASP A CA 1
ATOM 3754 C C . ASP A 1 475 ? 24.719 -6.131 -7.865 1.00 93.25 475 ASP A C 1
ATOM 3756 O O . ASP A 1 475 ? 24.413 -4.952 -7.688 1.00 93.25 475 ASP A O 1
ATOM 3760 N N . SER A 1 476 ? 25.392 -6.546 -8.932 1.00 94.56 476 SER A N 1
ATOM 3761 C CA . SER A 1 476 ? 25.871 -5.676 -9.995 1.00 94.56 476 SER A CA 1
ATOM 3762 C C . SER A 1 476 ? 25.614 -6.268 -11.376 1.00 94.56 476 SER A C 1
ATOM 3764 O O . SER A 1 476 ? 25.549 -7.487 -11.574 1.00 94.56 476 SER A O 1
ATOM 3766 N N . GLY A 1 477 ? 25.457 -5.377 -12.346 1.00 92.75 477 GLY A N 1
ATOM 3767 C CA . GLY A 1 477 ? 25.304 -5.742 -13.739 1.00 92.75 477 GLY A CA 1
ATOM 3768 C C . GLY A 1 477 ? 25.446 -4.551 -14.672 1.00 92.75 477 GLY A C 1
ATOM 3769 O O . GLY A 1 477 ? 25.806 -3.445 -14.270 1.00 92.75 477 GLY A O 1
ATOM 3770 N N . HIS A 1 478 ? 25.125 -4.785 -15.935 1.00 93.19 478 HIS A N 1
ATOM 3771 C CA . HIS A 1 478 ? 25.214 -3.807 -17.003 1.00 93.19 478 HIS A CA 1
ATOM 3772 C C . HIS A 1 478 ? 23.994 -3.927 -17.913 1.00 93.19 478 HIS A C 1
ATOM 3774 O O . HIS A 1 478 ? 23.607 -5.027 -18.306 1.00 93.19 478 HIS A O 1
ATOM 3780 N N . VAL A 1 479 ? 23.400 -2.794 -18.261 1.00 93.62 479 VAL A N 1
ATOM 3781 C CA . VAL A 1 479 ? 22.289 -2.701 -19.206 1.00 93.62 479 VAL A CA 1
ATOM 3782 C C . VAL A 1 479 ? 22.780 -2.231 -20.571 1.00 93.62 479 VAL A C 1
ATOM 3784 O O . VAL A 1 479 ? 23.608 -1.330 -20.653 1.00 93.62 479 VAL A O 1
ATOM 3787 N N . TYR A 1 480 ? 22.214 -2.796 -21.634 1.00 92.81 480 TYR A N 1
ATOM 3788 C CA . TYR A 1 480 ? 22.371 -2.369 -23.022 1.00 92.81 480 TYR A CA 1
ATOM 3789 C C . TYR A 1 480 ? 20.990 -2.199 -23.645 1.00 92.81 480 TYR A C 1
ATOM 3791 O O . TYR A 1 480 ? 20.126 -3.055 -23.453 1.00 92.81 480 TYR A O 1
ATOM 3799 N N . PHE A 1 481 ? 20.772 -1.139 -24.414 1.00 93.44 481 PHE A N 1
ATOM 3800 C CA . PHE A 1 481 ? 19.501 -0.943 -25.106 1.00 93.44 481 PHE A CA 1
ATOM 3801 C C . PHE A 1 481 ? 19.663 -0.213 -26.438 1.00 93.44 481 PHE A C 1
ATOM 3803 O O . PHE A 1 481 ? 20.587 0.580 -26.647 1.00 93.44 481 PHE A O 1
ATOM 3810 N N . GLU A 1 482 ? 18.695 -0.431 -27.318 1.00 94.75 482 GLU A N 1
ATOM 3811 C CA . GLU A 1 482 ? 18.489 0.359 -28.527 1.00 94.75 482 GLU A CA 1
ATOM 3812 C C . GLU A 1 482 ? 16.993 0.519 -28.759 1.00 94.75 482 GLU A C 1
ATOM 3814 O O . GLU A 1 482 ? 16.248 -0.459 -28.846 1.00 94.75 482 GLU A O 1
ATOM 3819 N N . SER A 1 483 ? 16.570 1.778 -28.836 1.00 96.44 483 SER A N 1
ATOM 3820 C CA . SER A 1 483 ? 15.189 2.154 -29.066 1.00 96.44 483 SER A CA 1
ATOM 3821 C C . SER A 1 483 ? 14.903 2.355 -30.552 1.00 96.44 483 SER A C 1
ATOM 3823 O O . SER A 1 483 ? 15.701 2.924 -31.298 1.00 96.44 483 SER A O 1
ATOM 3825 N N . HIS A 1 484 ? 13.711 1.941 -30.976 1.00 96.69 484 HIS A N 1
ATOM 3826 C CA . HIS A 1 484 ? 13.142 2.300 -32.273 1.00 96.69 484 HIS A CA 1
ATOM 3827 C C . HIS A 1 484 ? 12.628 3.750 -32.309 1.00 96.69 484 HIS A C 1
ATOM 3829 O O . HIS A 1 484 ? 12.367 4.288 -33.388 1.00 96.69 484 HIS A O 1
ATOM 3835 N N . LEU A 1 485 ? 12.482 4.385 -31.142 1.00 95.12 485 LEU A N 1
ATOM 3836 C CA . LEU A 1 485 ? 12.078 5.776 -30.992 1.00 95.12 485 LEU A CA 1
ATOM 3837 C C . LEU A 1 485 ? 13.325 6.670 -30.979 1.00 95.12 485 LEU A C 1
ATOM 3839 O O . LEU A 1 485 ? 14.200 6.534 -30.123 1.00 95.12 485 LEU A O 1
ATOM 3843 N N . GLU A 1 486 ? 13.395 7.604 -31.932 1.00 92.19 486 GLU A N 1
ATOM 3844 C CA . GLU A 1 486 ? 14.583 8.443 -32.169 1.00 92.19 486 GLU A CA 1
ATOM 3845 C C . GLU A 1 486 ? 15.024 9.225 -30.921 1.00 92.19 486 GLU A C 1
ATOM 3847 O O . GLU A 1 486 ? 16.224 9.358 -30.685 1.00 92.19 486 GLU A O 1
ATOM 3852 N N . ASP A 1 487 ? 14.071 9.679 -30.103 1.00 92.81 487 ASP A N 1
ATOM 3853 C CA . ASP A 1 487 ? 14.348 10.495 -28.917 1.00 92.81 487 ASP A CA 1
ATOM 3854 C C . ASP A 1 487 ? 15.074 9.715 -27.801 1.00 92.81 487 ASP A C 1
ATOM 3856 O O . ASP A 1 487 ? 15.859 10.304 -27.060 1.00 92.81 487 ASP A O 1
ATOM 3860 N N . PHE A 1 488 ? 14.864 8.396 -27.693 1.00 95.12 488 PHE A N 1
ATOM 3861 C CA . PHE A 1 488 ? 15.519 7.549 -26.683 1.00 95.12 488 PHE A CA 1
ATOM 3862 C C . PHE A 1 488 ? 16.890 7.029 -27.146 1.00 95.12 488 PHE A C 1
ATOM 3864 O O . PHE A 1 488 ? 17.807 6.878 -26.338 1.00 95.12 488 PHE A O 1
ATOM 3871 N N . GLY A 1 489 ? 17.057 6.775 -28.447 1.00 94.12 489 GLY A N 1
ATOM 3872 C CA . GLY A 1 489 ? 18.334 6.362 -29.030 1.00 94.12 489 GLY A CA 1
ATOM 3873 C C . GLY A 1 489 ? 18.870 5.028 -28.490 1.00 94.12 489 GLY A C 1
ATOM 3874 O O . GLY A 1 489 ? 18.127 4.072 -28.289 1.00 94.12 489 GLY A O 1
ATOM 3875 N N . THR A 1 490 ? 20.187 4.945 -28.297 1.00 93.50 490 THR A N 1
ATOM 3876 C CA . THR A 1 490 ? 20.895 3.739 -27.832 1.00 93.50 490 THR A CA 1
ATOM 3877 C C . THR A 1 490 ? 21.798 4.075 -26.657 1.00 93.50 490 THR A C 1
ATOM 3879 O O . THR A 1 490 ? 22.412 5.146 -26.666 1.00 93.50 490 THR A O 1
ATOM 3882 N N . GLY A 1 491 ? 21.984 3.150 -25.722 1.00 90.62 491 GLY A N 1
ATOM 3883 C CA . GLY A 1 491 ? 22.885 3.377 -24.598 1.00 90.62 491 GLY A CA 1
ATOM 3884 C C . GLY A 1 491 ? 23.268 2.118 -23.836 1.00 90.62 491 GLY A C 1
ATOM 3885 O O . GLY A 1 491 ? 22.701 1.041 -24.030 1.00 90.62 491 GLY A O 1
ATOM 3886 N N . ASP A 1 492 ? 24.254 2.291 -22.965 1.00 91.69 492 ASP A N 1
ATOM 3887 C CA . ASP A 1 492 ? 24.722 1.301 -22.009 1.00 91.69 492 ASP A CA 1
ATOM 3888 C C . ASP A 1 492 ? 25.116 1.977 -20.695 1.00 91.69 492 ASP A C 1
ATOM 3890 O O . ASP A 1 492 ? 25.623 3.103 -20.696 1.00 91.69 492 ASP A O 1
ATOM 3894 N N . PHE A 1 493 ? 24.827 1.323 -19.572 1.00 92.94 493 PHE A N 1
ATOM 3895 C CA . PHE A 1 493 ? 25.190 1.823 -18.246 1.00 92.94 493 PHE A CA 1
ATOM 3896 C C . PHE A 1 493 ? 25.219 0.711 -17.183 1.00 92.94 493 PHE A C 1
ATOM 3898 O O . PHE A 1 493 ? 24.475 -0.273 -17.287 1.00 92.94 493 PHE A O 1
ATOM 3905 N N . PRO A 1 494 ? 26.053 0.856 -16.135 1.00 94.56 494 PRO A N 1
ATOM 3906 C CA . PRO A 1 494 ? 26.073 -0.083 -15.022 1.00 94.56 494 PRO A CA 1
ATOM 3907 C C . PRO A 1 494 ? 24.797 0.029 -14.181 1.00 94.56 494 PRO A C 1
ATOM 3909 O O . PRO A 1 494 ? 24.219 1.107 -14.033 1.00 94.56 494 PRO A O 1
ATOM 3912 N N . ILE A 1 495 ? 24.396 -1.087 -13.582 1.00 95.75 495 ILE A N 1
ATOM 3913 C CA . ILE A 1 495 ? 23.302 -1.152 -12.618 1.00 95.75 495 ILE A CA 1
ATOM 3914 C C . ILE A 1 495 ? 23.757 -1.810 -11.321 1.00 95.75 495 ILE A C 1
ATOM 3916 O O . ILE A 1 495 ? 24.570 -2.735 -11.314 1.00 95.75 495 ILE A O 1
ATOM 3920 N N . GLU A 1 496 ? 23.183 -1.341 -10.222 1.00 97.00 496 GLU A N 1
ATOM 3921 C CA . GLU A 1 496 ? 23.327 -1.918 -8.893 1.00 97.00 496 GLU A CA 1
ATOM 3922 C C . GLU A 1 496 ? 21.962 -2.356 -8.375 1.00 97.00 496 GLU A C 1
ATOM 3924 O O . GLU A 1 496 ? 20.913 -1.803 -8.731 1.00 97.00 496 GLU A O 1
ATOM 3929 N N . ARG A 1 497 ? 21.962 -3.377 -7.525 1.00 95.69 497 ARG A N 1
ATOM 3930 C CA . ARG A 1 497 ? 20.739 -3.838 -6.888 1.00 95.69 497 ARG A CA 1
ATOM 3931 C C . ARG A 1 497 ? 20.271 -2.844 -5.829 1.00 95.69 497 ARG A C 1
ATOM 3933 O O . ARG A 1 497 ? 21.007 -2.514 -4.904 1.00 95.69 497 ARG A O 1
ATOM 3940 N N . LEU A 1 498 ? 19.001 -2.459 -5.915 1.00 94.50 498 LEU A N 1
ATOM 3941 C CA . LEU A 1 498 ? 18.324 -1.624 -4.926 1.00 94.50 498 LEU A CA 1
ATOM 3942 C C . LEU A 1 498 ? 17.614 -2.452 -3.848 1.00 94.50 498 LEU A C 1
ATOM 3944 O O . LEU A 1 498 ? 17.678 -2.110 -2.670 1.00 94.50 498 LEU A O 1
ATOM 3948 N N . ALA A 1 499 ? 16.930 -3.532 -4.239 1.00 94.50 499 ALA A N 1
ATOM 3949 C CA . ALA A 1 499 ? 16.121 -4.330 -3.318 1.00 94.50 499 ALA A CA 1
ATOM 3950 C C . ALA A 1 499 ? 16.124 -5.826 -3.669 1.00 94.50 499 ALA A C 1
ATOM 3952 O O . ALA A 1 499 ? 16.236 -6.209 -4.839 1.00 94.50 499 ALA A O 1
ATOM 3953 N N . ARG A 1 500 ? 15.998 -6.677 -2.639 1.00 94.06 500 ARG A N 1
ATOM 3954 C CA . ARG A 1 500 ? 15.919 -8.140 -2.763 1.00 94.06 500 ARG A CA 1
ATOM 3955 C C . ARG A 1 500 ? 14.568 -8.662 -2.273 1.00 94.06 500 ARG A C 1
ATOM 3957 O O . ARG A 1 500 ? 14.239 -8.444 -1.105 1.00 94.06 500 ARG A O 1
ATOM 3964 N N . PRO A 1 501 ? 13.826 -9.396 -3.116 1.00 95.50 501 PRO A N 1
ATOM 3965 C CA . PRO A 1 501 ? 12.664 -10.149 -2.679 1.00 95.50 501 PRO A CA 1
ATOM 3966 C C . PRO A 1 501 ? 13.062 -11.250 -1.692 1.00 95.50 501 PRO A C 1
ATOM 3968 O O . PRO A 1 501 ? 14.130 -11.860 -1.791 1.00 95.50 501 PRO A O 1
ATOM 3971 N N . LYS A 1 502 ? 12.168 -11.522 -0.752 1.00 95.31 502 LYS A N 1
ATOM 3972 C CA . LYS A 1 502 ? 12.235 -12.646 0.167 1.00 95.31 502 LYS A CA 1
ATOM 3973 C C . LYS A 1 502 ? 12.016 -13.938 -0.609 1.00 95.31 502 LYS A C 1
ATOM 3975 O O . LYS A 1 502 ? 11.049 -14.063 -1.352 1.00 95.31 502 LYS A O 1
ATOM 3980 N N . LEU A 1 503 ? 12.888 -14.911 -0.386 1.00 93.56 503 LEU A N 1
ATOM 3981 C CA . LEU A 1 503 ? 12.731 -16.267 -0.908 1.00 93.56 503 LEU A CA 1
ATOM 3982 C C . LEU A 1 503 ? 12.065 -17.167 0.141 1.00 93.56 503 LEU A C 1
ATOM 3984 O O . LEU A 1 503 ? 12.105 -16.874 1.340 1.00 93.56 503 LEU A O 1
ATOM 3988 N N . ALA A 1 504 ? 11.462 -18.265 -0.309 1.00 92.62 504 ALA A N 1
ATOM 3989 C CA . ALA A 1 504 ? 10.962 -19.305 0.577 1.00 92.62 504 ALA A CA 1
ATOM 3990 C C . ALA A 1 504 ? 12.113 -19.998 1.319 1.00 92.62 504 ALA A C 1
ATOM 3992 O O . ALA A 1 504 ? 13.181 -20.256 0.760 1.00 92.62 504 ALA A O 1
ATOM 3993 N N . GLU A 1 505 ? 11.869 -20.345 2.580 1.00 88.19 505 GLU A N 1
ATOM 3994 C CA . GLU A 1 505 ? 12.727 -21.260 3.326 1.00 88.19 505 GLU A CA 1
ATOM 3995 C C . GLU A 1 505 ? 12.292 -22.696 3.008 1.00 88.19 505 GLU A C 1
ATOM 3997 O O . GLU A 1 505 ? 11.183 -23.101 3.352 1.00 88.19 505 GLU A O 1
ATOM 4002 N N . CYS A 1 506 ? 13.156 -23.449 2.327 1.00 87.44 506 CYS A N 1
ATOM 4003 C CA . CYS A 1 506 ? 12.895 -24.823 1.896 1.00 87.44 506 CYS A CA 1
ATOM 4004 C C . CYS A 1 506 ? 13.861 -25.799 2.579 1.00 87.44 506 CYS A C 1
ATOM 4006 O O . CYS A 1 506 ? 15.034 -25.468 2.768 1.00 87.44 506 CYS A O 1
ATOM 4008 N N . ASP A 1 507 ? 13.353 -26.979 2.952 1.00 75.38 507 ASP A N 1
ATOM 4009 C CA . ASP A 1 507 ? 14.082 -28.033 3.685 1.00 75.38 507 ASP A CA 1
ATOM 4010 C C . ASP A 1 507 ? 15.117 -28.808 2.846 1.00 75.38 507 ASP A C 1
ATOM 4012 O O . ASP A 1 507 ? 14.852 -29.093 1.651 1.00 75.38 507 ASP A O 1
#

Mean predicted aligned error: 7.84 Å

Radius of gyration: 24.87 Å; Cα contacts (8 Å, |Δi|>4): 1372; chains: 1; bounding box: 63×62×73 Å

Nearest PDB structures (foldseek):
  6qxp-assembly8_H  TM=5.594E-01  e=1.333E-04  Arabidopsis
  6qxp-assembly7_G  TM=4.555E-01  e=3.629E-04  Arabidopsis
  1aqb-assembly1_A  TM=4.838E-01  e=3.411E-01  Sus scrofa domesticus
  1kt5-assembly1_A  TM=4.403E-01  e=2.582E-01  Bos taurus
  3gp6-assembly1_A  TM=4.611E-01  e=3.533E+00  Escherichia coli K-12

Secondary structure (DSSP, 8-state):
-EE----TTS---EEEEE--SS--EEE--HHHHHIIIIIS--SSEEE--SSEEEE---S--TT-SEEE--SSEEEEPPPP--TTS-PPTT-EEE--SSEEEEEPPGGGGG---SEEE--SSEEEE-HHHHHHHT--SS-S-BEEE-TTS--EEEE-GGGGGS-BPP-SS-TT--SEE--SSEEEE-SHHHHHHHHTTBTTGGGGGGGTT-------GGG-EEEE-GGGBTBEEEEEEBTTSPEEEEEEEE-TTS-EEEEEEE-EEETTEEEEEEEEEE-EETTTEE-EETTEE-EEEEEEEEEEE-SSSEEEEEEEE--GGGG--S----TTS---S---S-SEEEEEEEEE----TTSBTTB--TTGGG-EEEE-TTSTT-EEEEEE-TTSEEEEEEEEE-TTSS--EEEEEEEEEES------S-SPPPPSS-EEEEEEEEEEES--SGGG--GGG-EEEEEEEEEEEESSSSEEEEEEEESSTTT-EEEEEEEEEE-BPPP---

Foldseek 3Di:
DDWDPDDPVRDIAQAEDADEPDADEDECDPVVLCVQQPVRDRQEYDHHEQYAYEEENADDSQRYQEYAPENYAYEEADYADDLVPDGDAQRADHHYQYAHEEEDDQNLLSAQYQEDAPEQYAYAYHVLSQLSNNADDPDLRGADHPHNYAYADEDDCSSVRHSWHFCPLAQRAARDDHFNYHYDYDDPVRLVVCQGRYRAHSVRVVRHPADFAFDALQVAAKKAFPQQQQWTKGWFCFQVRWIKIWTWDAAQVFHTWIWIDTFRDHGFKTWDPFTKTFFDAFPAAFDDDVPHTLMDTFKIKMWGHRDSFKIKIKIFGQRCVVQPDSDDDPPVDDSPDDRGHGSDIHIGIITGPATAAQRDPVQHDPCSLQAAWKDFPNHYHWTWGWGQGSVQKIKIKTWGADLPPPRHIWIKIFIWGWPDDDDDDDDDDDDPDDIKTKGQWIWTWTQAHDDPRGGSVRTDTDRFWIKMWADPDSFKTKIWTAGPDPSNGTDMGIMGGDGGGDGDDDD